Protein AF-A0A950PUV9-F1 (afdb_monomer)

Foldseek 3Di:
DVLVVLLVVLLVCLVVVLVVCCVPVNCLLSDDSVLLVVLLVLLLVLLVQQFPCFFPPFLQLLLQLQLCLVVNPCLLVCVQPLHDHDPVSVVSSLVSLQLSLVVCVVRVVCVQCVPCVVCSVVSGRDDDHPSLAQCLLSNVLSVSCNVVVVPRSVSSLQSLLSVLSSLLSLLLSLLLSLLCLFPPPFPLSSLSSLVSLLFQLSSNCSSGSALLSVLLSLLSVLLSLLSCLLSVNDDCNPPVNSVVVNVVSLVSNLSRGLLNVLCPVLSLLSVCSNCVVPVVVNVVVVVVVCCVVVVQLVAAWDWEQAQKDFSAQDDHQKDADDPVRFIWGKQASRGFKIKHWFQQLVLLVLAQFKKKKKKKKAKQAQKKKKFKAFPVGTFWIDIDGHHRDIDMDMIIGGHHNRRLFIMIMIGTDGHIMMTIADTFMFTQDPPPVCSPVDSPDDDPTDGSDDCRGSNDTDIFRHPPDPSSSRVSVRQVSNLVSLVVPVVVSQVSCVVVLVVLLLLLQQQSRAFTGPDVVTQGADPVVSVVVVVLLVQLLVLLVVCVVVVVGDPSSVSSLVSLQVSQVCCQSSNCPSPRGPDRRHNSSSSSSSSSSSSSSSNRCVSVDPDDSVVVVVVSNVSSVVSNVSNCVRHVVVSSD

Secondary structure (DSSP, 8-state):
-HHHHHHHHHHHHHHHHHHHHHHHHHHHHH--SHHHHHHHHHHHHHHHHSPTT-STTHHHHHHHHHHHHHH-TTGGGGGSTTS---HHHHHHHHHHHHHHHHHHHHTTGGGG-TTTHHHHHTTS--S---TTS-SHHHHHHHHHHGGGTTS-HHHHHHHHHHHHHHHHHHHHHHHHHHHHHHSTT-TTTTHHHHHHHT-HHHHHHTT--STHHHHHHHHHHHHHHHHHHHTT-SGGGSHHHHHHHHHHHHHHHHTT-GGGGGGHHHHHHHHHHHHTT-HHHHHHHHHHHHHHHHHHHHSSPPEEETT-EES-SSS-SEEE--TTSSEEEEE-SSS-EEEEEEPHHHHHHTTTSEEEEEEEEEES-SEEEEEEEETTEEEEEEEE---SS-EEEEEEEEPPSS-SBEEEEEEEESSS-EEEEEEEEEE--TTSTTTTT-TTS--S----STTTT---EEEPPPTTS-HHHHHHHHHHHHHHHHHHH-HHHHHHTHHHHHHHHHHHHHHHHS--SS-SSPP---HHHHHHHHHHHHHHHHHHHHHHHTTSS-HHHHHHHHHHHHHHHHHHHSTTSS--B-PPPPGGGGGGGHHHHHHHHHHHHHHH--S-HHHHHHHHHHHHHHHHHHHIIIIIHHHH-

pLDDT: mean 88.28, std 10.36, range [47.16, 98.62]

Solvent-accessible surface area (backbone atoms only — not comparable to full-atom values): 32329 Å² total; per-residue (Å²): 110,72,64,61,52,52,49,51,55,57,59,46,46,56,62,50,50,44,52,49,37,28,72,77,61,31,62,78,60,44,52,75,64,63,66,46,53,52,41,41,53,53,14,47,51,37,42,68,69,50,58,74,73,40,40,68,63,22,60,28,39,47,47,36,21,53,37,27,52,75,60,35,89,67,37,38,65,42,66,37,92,87,45,86,45,55,72,69,57,48,53,49,48,54,48,50,38,46,53,51,37,51,49,37,60,75,64,50,33,54,82,73,29,85,84,33,42,64,34,51,73,75,57,35,66,48,76,74,82,46,48,73,54,35,54,51,46,36,53,54,52,14,62,71,42,55,91,46,70,85,51,56,71,68,57,49,46,52,50,43,16,50,51,16,25,52,35,41,33,51,30,35,48,33,18,21,40,42,20,39,69,77,34,68,93,47,93,58,17,52,40,10,23,43,47,52,64,44,24,44,20,57,39,46,52,18,25,29,44,50,47,58,37,59,30,28,29,42,32,21,51,47,54,38,51,45,46,30,38,50,65,62,49,64,78,61,26,40,69,67,61,34,51,55,49,50,52,51,42,50,53,55,20,50,34,23,27,66,87,44,57,47,48,53,64,26,50,51,50,34,49,47,62,57,34,60,92,40,61,70,60,40,52,50,51,49,51,49,49,51,48,51,52,47,50,47,53,66,50,60,35,48,68,32,49,38,80,48,49,55,76,44,96,46,76,55,42,54,42,75,70,19,92,84,66,59,31,9,30,27,32,30,78,59,20,30,30,42,30,37,63,28,43,35,69,59,31,49,70,44,26,62,35,37,33,33,41,34,32,36,34,21,22,66,22,65,34,36,35,46,39,30,38,32,76,91,41,78,41,26,71,47,76,45,68,43,38,87,57,81,42,80,47,76,36,62,26,61,37,50,62,74,28,58,25,32,32,43,36,45,40,52,43,72,61,54,38,38,40,32,19,61,34,36,35,26,79,42,62,86,82,45,90,64,64,76,75,49,80,85,61,84,69,101,54,70,58,65,43,70,55,34,25,30,76,45,64,40,78,34,44,20,69,87,47,58,67,52,57,24,53,44,50,36,52,51,52,48,37,52,48,32,56,71,75,38,51,65,59,43,61,72,34,46,68,56,50,51,51,38,47,52,42,19,53,37,30,34,49,28,44,63,55,67,46,84,78,62,47,43,58,58,68,71,56,46,50,53,52,49,54,52,51,50,50,8,50,52,24,30,51,52,34,42,77,69,65,74,41,66,65,57,51,48,52,38,34,49,39,33,44,50,34,30,46,47,53,53,61,54,55,62,35,47,46,35,47,84,72,85,44,61,19,69,60,45,46,48,26,43,42,33,52,22,40,41,34,39,52,1,42,58,64,66,48,87,67,54,70,64,56,55,50,50,52,50,56,55,44,26,61,51,48,44,52,49,39,39,66,65,36,49,50,67,70,71,105

Radius of gyration: 26.42 Å; Cα contacts (8 Å, |Δi|>4): 1115; chains: 1; bounding box: 63×62×85 Å

Nearest PDB structures (foldseek):
  6uwi-assembly1_I  TM=8.193E-01  e=2.274E-03  Clostridioides difficile
  6uwi-assembly1_A  TM=7.185E-01  e=1.414E-03  Clostridioides difficile
  6uwi-assembly2_d  TM=7.183E-01  e=1.414E-03  Clostridioides difficile
  6uwi-assembly1_E  TM=7.153E-01  e=1.297E-03  Clostridioides difficile
  6p2r-assembly1_A  TM=4.115E-01  e=2.444E-02  Saccharomyces cerevisiae W303

Sequence (637 aa):
MALAVALVVLLALVPAAWVALKRWAGRRAAGPLWPLLLFAVLALAYALVVPPWQTPDEPQHMVHVEVVRRGGFGAAEQLLPFKTPPPGVARMNADVQRQIVASMRATNAGKWLPGGIAGLRAGAVPGPTELNHPPLYYDVAAVLLRPFGSLPVVGRLAILRVLGVVLATAVVWCCGAAGRLLFPGKRWAEASAAIALAVPTFVVFAGAVNNDALAQFLAALLVLLLLAGVVDAGRIARPLPWFGLIVVLLVLGVLTKRTFVPLVPVVLVAIAVRVRPHPRAMLAALAAVEAVVGLVLVTGADARLASWHRATMTGTSRCAGGHGDEWAICLTPSSYQVSQKVPLVDADELGGETVRAAVWMRGNSSTFALDVNTDHGPVAHAEEQPTAEWRYVVVTGHVPVKPGYLGLALTKQGPGTVVVDDVKLSPFDPNQPGAYTDPSVDLPAPNFITNGSGESAVLSAPTALPGPIRRVVDGAVDSVDGLVRQPGAVVDSAGILTRRAAQGFGSFWGTVGWQVPMPLFPVAIQWALAVLVAAGVAGFVALVLRRGFPLAPAAVLASAIVCVGAAAVLQTVPPTEVEAISGRYLFPALVAFTVVLAAGWRHLWPATTDAFRLVLRLSIPAIQLLFIALVLVPFLS

Structure (mmCIF, N/CA/C/O backbone):
data_AF-A0A950PUV9-F1
#
_entry.id   AF-A0A950PUV9-F1
#
loop_
_atom_site.group_PDB
_atom_site.id
_atom_site.type_symbol
_atom_site.label_atom_id
_atom_site.label_alt_id
_atom_site.label_comp_id
_atom_site.label_asym_id
_atom_site.label_entity_id
_atom_site.label_seq_id
_atom_site.pdbx_PDB_ins_code
_atom_site.Cartn_x
_atom_site.Cartn_y
_atom_site.Cartn_z
_atom_site.occupancy
_atom_site.B_iso_or_equiv
_atom_site.auth_seq_id
_atom_site.auth_comp_id
_atom_site.auth_asym_id
_atom_site.auth_atom_id
_atom_site.pdbx_PDB_model_num
ATOM 1 N N . MET A 1 1 ? 18.939 -23.466 17.333 1.00 80.44 1 MET A N 1
ATOM 2 C CA . MET A 1 1 ? 18.851 -22.688 18.592 1.00 80.44 1 MET A CA 1
ATOM 3 C C . MET A 1 1 ? 18.819 -21.176 18.350 1.00 80.44 1 MET A C 1
ATOM 5 O O . MET A 1 1 ? 17.825 -20.568 18.713 1.00 80.44 1 MET A O 1
ATOM 9 N N . ALA A 1 2 ? 19.818 -20.575 17.684 1.00 82.94 2 ALA A N 1
ATOM 10 C CA . ALA A 1 2 ? 19.876 -19.119 17.452 1.00 82.94 2 ALA A CA 1
ATOM 11 C C . ALA A 1 2 ? 18.625 -18.521 16.769 1.00 82.94 2 ALA A C 1
ATOM 13 O O . ALA A 1 2 ? 18.112 -17.506 17.228 1.00 82.94 2 ALA A O 1
ATOM 14 N N . LEU A 1 3 ? 18.090 -19.181 15.730 1.00 88.56 3 LEU A N 1
ATOM 15 C CA . LEU A 1 3 ? 16.851 -18.753 15.066 1.00 88.56 3 LEU A CA 1
ATOM 16 C C . LEU A 1 3 ? 15.657 -18.737 16.032 1.00 88.56 3 LEU A C 1
ATOM 18 O O . LEU A 1 3 ? 14.980 -17.727 16.146 1.00 88.56 3 LEU A O 1
ATOM 22 N N . ALA A 1 4 ? 15.425 -19.828 16.768 1.00 88.56 4 ALA A N 1
ATOM 23 C CA . ALA A 1 4 ? 14.313 -19.919 17.715 1.00 88.56 4 ALA A CA 1
ATOM 24 C C . ALA A 1 4 ? 14.388 -18.826 18.795 1.00 88.56 4 ALA A C 1
ATOM 26 O O . ALA A 1 4 ? 13.386 -18.177 19.077 1.00 88.56 4 ALA A O 1
ATOM 27 N N . VAL A 1 5 ? 15.584 -18.568 19.337 1.00 88.25 5 VAL A N 1
ATOM 28 C CA . VAL A 1 5 ? 15.806 -17.479 20.302 1.00 88.25 5 VAL A CA 1
ATOM 29 C C . VAL A 1 5 ? 15.475 -16.121 19.679 1.00 88.25 5 VAL A C 1
ATOM 31 O O . VAL A 1 5 ? 14.755 -15.341 20.293 1.00 88.25 5 VAL A O 1
ATOM 34 N N . ALA A 1 6 ? 15.929 -15.848 18.452 1.00 87.38 6 ALA A N 1
ATOM 35 C CA . ALA A 1 6 ? 15.637 -14.592 17.761 1.00 87.38 6 ALA A CA 1
ATOM 36 C C . ALA A 1 6 ? 14.130 -14.369 17.557 1.00 87.38 6 ALA A C 1
ATOM 38 O O . ALA A 1 6 ? 13.623 -13.282 17.837 1.00 87.38 6 ALA A O 1
ATOM 39 N N . LEU A 1 7 ? 13.403 -15.406 17.126 1.00 92.38 7 LEU A N 1
ATOM 40 C CA . LEU A 1 7 ? 11.952 -15.338 16.930 1.00 92.38 7 LEU A CA 1
ATOM 41 C C . LEU A 1 7 ? 11.221 -15.084 18.257 1.00 92.38 7 LEU A C 1
ATOM 43 O O . LEU A 1 7 ? 10.342 -14.227 18.315 1.00 92.38 7 LEU A O 1
ATOM 47 N N . VAL A 1 8 ? 11.615 -15.770 19.336 1.00 92.25 8 VAL A N 1
ATOM 48 C CA . VAL A 1 8 ? 11.030 -15.571 20.674 1.00 92.25 8 VAL A CA 1
ATOM 49 C C . VAL A 1 8 ? 11.301 -14.161 21.194 1.00 92.25 8 VAL A C 1
ATOM 51 O O . VAL A 1 8 ? 10.382 -13.517 21.695 1.00 92.25 8 VAL A O 1
ATOM 54 N N . VAL A 1 9 ? 12.528 -13.654 21.046 1.00 93.06 9 VAL A N 1
ATOM 55 C CA . VAL A 1 9 ? 12.894 -12.293 21.470 1.00 93.06 9 VAL A CA 1
ATOM 56 C C . VAL A 1 9 ? 12.075 -11.245 20.718 1.00 93.06 9 VAL A C 1
ATOM 58 O O . VAL A 1 9 ? 11.539 -10.333 21.348 1.00 93.06 9 VAL A O 1
ATOM 61 N N . LEU A 1 10 ? 11.919 -11.387 19.399 1.00 91.81 10 LEU A N 1
ATOM 62 C CA . LEU A 1 10 ? 11.108 -10.464 18.602 1.00 91.81 10 LEU A CA 1
ATOM 63 C C . LEU A 1 10 ? 9.627 -10.513 18.990 1.00 91.81 10 LEU A C 1
ATOM 65 O O . LEU A 1 10 ? 9.015 -9.466 19.187 1.00 91.81 10 LEU A O 1
ATOM 69 N N . LEU A 1 11 ? 9.053 -11.703 19.170 1.00 92.12 11 LEU A N 1
ATOM 70 C CA . LEU A 1 11 ? 7.660 -11.843 19.607 1.00 92.12 11 LEU A CA 1
ATOM 71 C C . LEU A 1 11 ? 7.439 -11.293 21.023 1.00 92.12 11 LEU A C 1
ATOM 73 O O . LEU A 1 11 ? 6.394 -10.699 21.296 1.00 92.12 11 LEU A O 1
ATOM 77 N N . ALA A 1 12 ? 8.430 -11.419 21.912 1.00 94.50 12 ALA A N 1
ATOM 78 C CA . ALA A 1 12 ? 8.382 -10.871 23.265 1.00 94.50 12 ALA A CA 1
ATOM 79 C C . ALA A 1 12 ? 8.347 -9.331 23.295 1.00 94.50 12 ALA A C 1
ATOM 81 O O . ALA A 1 12 ? 7.914 -8.758 24.301 1.00 94.50 12 ALA A O 1
ATOM 82 N N . LEU A 1 13 ? 8.707 -8.649 22.198 1.00 94.75 13 LEU A N 1
ATOM 83 C CA . LEU A 1 13 ? 8.556 -7.196 22.084 1.00 94.75 13 LEU A CA 1
ATOM 84 C C . LEU A 1 13 ? 7.096 -6.757 22.232 1.00 94.75 13 LEU A C 1
ATOM 86 O O . LEU A 1 13 ? 6.855 -5.696 22.797 1.00 94.75 13 LEU A O 1
ATOM 90 N N . VAL A 1 14 ? 6.119 -7.566 21.804 1.00 95.12 14 VAL A N 1
ATOM 91 C CA . VAL A 1 14 ? 4.688 -7.230 21.925 1.00 95.12 14 VAL A CA 1
ATOM 92 C C . VAL A 1 14 ? 4.256 -7.092 23.396 1.00 95.12 14 VAL A C 1
ATOM 94 O O . VAL A 1 14 ? 3.831 -6.000 23.793 1.00 95.12 14 VAL A O 1
ATOM 97 N N . PRO A 1 15 ? 4.364 -8.131 24.254 1.00 95.81 15 PRO A N 1
ATOM 98 C CA . PRO A 1 15 ? 4.011 -7.998 25.664 1.00 95.81 15 PRO A CA 1
ATOM 99 C C . PRO A 1 15 ? 4.942 -7.036 26.414 1.00 95.81 15 PRO A C 1
ATOM 101 O O . PRO A 1 15 ? 4.464 -6.305 27.284 1.00 95.81 15 PRO A O 1
ATOM 104 N N . ALA A 1 16 ? 6.236 -6.969 26.075 1.00 95.38 16 ALA A N 1
ATOM 105 C CA . ALA A 1 16 ? 7.169 -6.038 26.711 1.00 95.38 16 ALA A CA 1
ATOM 106 C C . ALA A 1 16 ? 6.800 -4.570 26.434 1.00 95.38 16 ALA A C 1
ATOM 108 O O . ALA A 1 16 ? 6.698 -3.775 27.373 1.00 95.38 16 ALA A O 1
ATOM 109 N N . ALA A 1 17 ? 6.519 -4.221 25.174 1.00 94.69 17 ALA A N 1
ATOM 110 C CA . ALA A 1 17 ? 6.063 -2.890 24.785 1.00 94.69 17 ALA A CA 1
ATOM 111 C C . ALA A 1 17 ? 4.722 -2.547 25.443 1.00 94.69 17 ALA A C 1
ATOM 113 O O . ALA A 1 17 ? 4.547 -1.431 25.931 1.00 94.69 17 ALA A O 1
ATOM 114 N N . TRP A 1 18 ? 3.799 -3.509 25.546 1.00 97.00 18 TRP A N 1
ATOM 115 C CA . TRP A 1 18 ? 2.540 -3.302 26.263 1.00 97.00 18 TRP A CA 1
ATOM 116 C C . TRP A 1 18 ? 2.756 -3.018 27.757 1.00 97.00 18 TRP A C 1
ATOM 118 O O . TRP A 1 18 ? 2.141 -2.097 28.302 1.00 97.00 18 TRP A O 1
ATOM 128 N N . VAL A 1 19 ? 3.644 -3.759 28.433 1.00 96.88 19 VAL A N 1
ATOM 129 C CA . VAL A 1 19 ? 3.986 -3.515 29.847 1.00 96.88 19 VAL A CA 1
ATOM 130 C C . VAL A 1 19 ? 4.629 -2.140 30.018 1.00 96.88 19 VAL A C 1
ATOM 132 O O . VAL A 1 19 ? 4.243 -1.404 30.932 1.00 96.88 19 VAL A O 1
ATOM 135 N N . ALA A 1 20 ? 5.567 -1.770 29.144 1.00 95.88 20 ALA A N 1
ATOM 136 C CA . ALA A 1 20 ? 6.197 -0.454 29.155 1.00 95.88 20 ALA A CA 1
ATOM 137 C C . ALA A 1 20 ? 5.152 0.654 28.960 1.00 95.88 20 ALA A C 1
ATOM 139 O O . ALA A 1 20 ? 5.031 1.546 29.799 1.00 95.88 20 ALA A O 1
ATOM 140 N N . LEU A 1 21 ? 4.303 0.543 27.940 1.00 94.19 21 LEU A N 1
ATOM 141 C CA . LEU A 1 21 ? 3.243 1.509 27.669 1.00 94.19 21 LEU A CA 1
ATOM 142 C C . LEU A 1 21 ? 2.254 1.625 28.838 1.00 94.19 21 LEU A C 1
ATOM 144 O O . LEU A 1 21 ? 1.871 2.728 29.223 1.00 94.19 21 LEU A O 1
ATOM 148 N N . LYS A 1 22 ? 1.879 0.502 29.459 1.00 95.31 22 LYS A N 1
ATOM 149 C CA . LYS A 1 22 ? 1.015 0.482 30.647 1.00 95.31 22 LYS A CA 1
ATOM 150 C C . LYS A 1 22 ? 1.653 1.197 31.836 1.00 95.31 22 LYS A C 1
ATOM 152 O O . LYS A 1 22 ? 0.928 1.851 32.584 1.00 95.31 22 LYS A O 1
ATOM 157 N N . ARG A 1 23 ? 2.970 1.059 32.028 1.00 95.50 23 ARG A N 1
ATOM 158 C CA . ARG A 1 23 ? 3.718 1.733 33.103 1.00 95.50 23 ARG A CA 1
ATOM 159 C C . ARG A 1 23 ? 3.841 3.237 32.854 1.00 95.50 23 ARG A C 1
ATOM 161 O O . ARG A 1 23 ? 3.632 4.007 33.781 1.00 95.50 23 ARG A O 1
ATOM 168 N N . TRP A 1 24 ? 4.135 3.645 31.621 1.00 92.75 24 TRP A N 1
ATOM 169 C CA . TRP A 1 24 ? 4.443 5.040 31.282 1.00 92.75 24 TRP A CA 1
ATOM 170 C C . TRP A 1 24 ? 3.203 5.891 30.981 1.00 92.75 24 TRP A C 1
ATOM 172 O O . TRP A 1 24 ? 3.127 7.042 31.399 1.00 92.75 24 TRP A O 1
ATOM 182 N N . ALA A 1 25 ? 2.221 5.334 30.270 1.00 89.62 25 ALA A N 1
ATOM 183 C CA . ALA A 1 25 ? 1.023 6.045 29.808 1.00 89.62 25 ALA A CA 1
ATOM 184 C C . ALA A 1 25 ? -0.279 5.547 30.470 1.00 89.62 25 ALA A C 1
ATOM 186 O O . ALA A 1 25 ? -1.366 6.069 30.211 1.00 89.62 25 ALA A O 1
ATOM 187 N N . GLY A 1 26 ? -0.189 4.540 31.343 1.00 92.19 26 GLY A N 1
ATOM 188 C CA . GLY A 1 26 ? -1.314 4.002 32.101 1.00 92.19 26 GLY A CA 1
ATOM 189 C C . GLY A 1 26 ? -2.143 2.949 31.358 1.00 92.19 26 GLY A C 1
ATOM 190 O O . GLY A 1 26 ? -2.019 2.711 30.155 1.00 92.19 26 GLY A O 1
ATOM 191 N N . ARG A 1 27 ? -3.056 2.303 32.099 1.00 90.19 27 ARG A N 1
ATOM 192 C CA . ARG A 1 27 ? -3.893 1.195 31.590 1.00 90.19 27 ARG A CA 1
ATOM 193 C C . ARG A 1 27 ? -4.813 1.604 30.439 1.00 90.19 27 ARG A C 1
ATOM 195 O O . ARG A 1 27 ? -5.070 0.792 29.557 1.00 90.19 27 ARG A O 1
ATOM 202 N N . ARG A 1 28 ? -5.309 2.847 30.444 1.00 88.88 28 ARG A N 1
ATOM 203 C CA . ARG A 1 28 ? -6.180 3.360 29.374 1.00 88.88 28 ARG A CA 1
ATOM 204 C C . ARG A 1 28 ? -5.423 3.519 28.057 1.00 88.88 28 ARG A C 1
ATOM 206 O O . ARG A 1 28 ? -5.975 3.177 27.025 1.00 88.88 28 ARG A O 1
ATOM 213 N N . ALA A 1 29 ? -4.173 3.977 28.071 1.00 89.31 29 ALA A N 1
ATOM 214 C CA . ALA A 1 29 ? -3.377 4.081 26.849 1.00 89.31 29 ALA A CA 1
ATOM 215 C C . ALA A 1 29 ? -2.984 2.694 26.314 1.00 89.31 29 ALA A C 1
ATOM 217 O O . ALA A 1 29 ? -3.141 2.421 25.123 1.00 89.31 29 ALA A O 1
ATOM 218 N N . ALA A 1 30 ? -2.555 1.792 27.204 1.00 93.06 30 ALA A N 1
ATOM 219 C CA . ALA A 1 30 ? -2.150 0.437 26.831 1.00 93.06 30 ALA A CA 1
ATOM 220 C C . ALA A 1 30 ? -3.304 -0.426 26.297 1.00 93.06 30 ALA A C 1
ATOM 222 O O . ALA A 1 30 ? -3.106 -1.197 25.361 1.00 93.06 30 ALA A O 1
ATOM 223 N N . GLY A 1 31 ? -4.508 -0.281 26.858 1.00 93.75 31 GLY A N 1
ATOM 224 C CA . GLY A 1 31 ? -5.647 -1.125 26.508 1.00 93.75 31 GLY A CA 1
ATOM 225 C C . GLY A 1 31 ? -5.492 -2.573 26.997 1.00 93.75 31 GLY A C 1
ATOM 226 O O . GLY A 1 31 ? -4.542 -2.905 27.717 1.00 93.75 31 GLY A O 1
ATOM 227 N N . PRO A 1 32 ? -6.441 -3.457 26.658 1.00 94.44 32 PRO A N 1
ATOM 228 C CA . PRO A 1 32 ? -6.329 -4.875 26.966 1.00 94.44 32 PRO A CA 1
ATOM 229 C C . PRO A 1 32 ? -5.239 -5.543 26.116 1.00 94.44 32 PRO A C 1
ATOM 231 O O . PRO A 1 32 ? -5.091 -5.240 24.939 1.00 94.44 32 PRO A O 1
ATOM 234 N N . LEU A 1 33 ? -4.513 -6.496 26.702 1.00 94.75 33 LEU A N 1
ATOM 235 C CA . LEU A 1 33 ? -3.443 -7.229 26.015 1.00 94.75 33 LEU A CA 1
ATOM 236 C C . LEU A 1 33 ? -3.973 -8.310 25.050 1.00 94.75 33 LEU A C 1
ATOM 238 O O . LEU A 1 33 ? -3.319 -8.630 24.062 1.00 94.75 33 LEU A O 1
ATOM 242 N N . TRP A 1 34 ? -5.163 -8.864 25.313 1.00 94.00 34 TRP A N 1
ATOM 243 C CA . TRP A 1 34 ? -5.690 -10.017 24.570 1.00 94.00 34 TRP A CA 1
ATOM 244 C C . TRP A 1 34 ? -5.820 -9.816 23.045 1.00 94.00 34 TRP A C 1
ATOM 246 O O . TRP A 1 34 ? -5.494 -10.771 22.346 1.00 94.00 34 TRP A O 1
ATOM 256 N N . PRO A 1 35 ? -6.230 -8.650 22.483 1.00 95.31 35 PRO A N 1
ATOM 257 C CA . PRO A 1 35 ? -6.327 -8.503 21.029 1.00 95.31 35 PRO A CA 1
ATOM 258 C C . PRO A 1 35 ? -4.949 -8.561 20.372 1.00 95.31 35 PRO A C 1
ATOM 260 O O . PRO A 1 35 ? -4.812 -9.101 19.283 1.00 95.31 35 PRO A O 1
ATOM 263 N N . LEU A 1 36 ? -3.924 -8.038 21.051 1.00 97.06 36 LEU A N 1
ATOM 264 C CA . LEU A 1 36 ? -2.555 -8.021 20.541 1.00 97.06 36 LEU A CA 1
ATOM 265 C C . LEU A 1 36 ? -1.970 -9.432 20.513 1.00 97.06 36 LEU A C 1
ATOM 267 O O . LEU A 1 36 ? -1.391 -9.832 19.511 1.00 97.06 36 LEU A O 1
ATOM 271 N N . LEU A 1 37 ? -2.169 -10.201 21.589 1.00 96.75 37 LEU A N 1
ATOM 272 C CA . LEU A 1 37 ? -1.722 -11.594 21.641 1.00 96.75 37 LEU A CA 1
ATOM 273 C C . LEU A 1 37 ? -2.488 -12.472 20.651 1.00 96.75 37 LEU A C 1
ATOM 275 O O . LEU A 1 37 ? -1.867 -13.260 19.947 1.00 96.75 37 LEU A O 1
ATOM 279 N N . LEU A 1 38 ? -3.814 -12.320 20.564 1.00 96.94 38 LEU A N 1
ATOM 280 C CA . LEU A 1 38 ? -4.626 -13.076 19.612 1.00 96.94 38 LEU A CA 1
ATOM 281 C C . LEU A 1 38 ? -4.199 -12.783 18.170 1.00 96.94 38 LEU A C 1
ATOM 283 O O . LEU A 1 38 ? -3.996 -13.717 17.400 1.00 96.94 38 LEU A O 1
ATOM 287 N N . PHE A 1 39 ? -4.014 -11.506 17.820 1.00 97.94 39 PHE A N 1
ATOM 288 C CA . PHE A 1 39 ? -3.523 -11.125 16.499 1.00 97.94 39 PHE A CA 1
ATOM 289 C C . PHE A 1 39 ? -2.138 -11.714 16.223 1.00 97.94 39 PHE A C 1
ATOM 291 O O . PHE A 1 39 ? -1.957 -12.351 15.192 1.00 97.94 39 PHE A O 1
ATOM 298 N N . ALA A 1 40 ? -1.182 -11.554 17.146 1.00 97.62 40 ALA A N 1
ATOM 299 C CA . ALA A 1 40 ? 0.176 -12.062 16.967 1.00 97.62 40 ALA A CA 1
ATOM 300 C C . ALA A 1 40 ? 0.202 -13.587 16.777 1.00 97.62 40 ALA A C 1
ATOM 302 O O . ALA A 1 40 ? 0.938 -14.076 15.925 1.00 97.62 40 ALA A O 1
ATOM 303 N N . VAL A 1 41 ? -0.625 -14.336 17.517 1.00 97.31 41 VAL A N 1
ATOM 304 C CA . VAL A 1 41 ? -0.750 -15.795 17.368 1.00 97.31 41 VAL A CA 1
ATOM 305 C C . VAL A 1 41 ? -1.339 -16.171 16.008 1.00 97.31 41 VAL A C 1
ATOM 307 O O . VAL A 1 41 ? -0.775 -17.025 15.329 1.00 97.31 41 VAL A O 1
ATOM 310 N N . LEU A 1 42 ? -2.434 -15.531 15.584 1.00 97.56 42 LEU A N 1
ATOM 311 C CA . LEU A 1 42 ? -3.060 -15.809 14.284 1.00 97.56 42 LEU A CA 1
ATOM 312 C C . LEU A 1 42 ? -2.131 -15.452 13.116 1.00 97.56 42 LEU A C 1
ATOM 314 O O . LEU A 1 42 ? -1.945 -16.250 12.202 1.00 97.56 42 LEU A O 1
ATOM 318 N N . ALA A 1 43 ? -1.511 -14.274 13.168 1.00 97.81 43 ALA A N 1
ATOM 319 C CA . ALA A 1 43 ? -0.581 -13.803 12.151 1.00 97.81 43 ALA A CA 1
ATOM 320 C C . ALA A 1 43 ? 0.672 -14.685 12.071 1.00 97.81 43 ALA A C 1
ATOM 322 O O . ALA A 1 43 ? 1.129 -15.005 10.976 1.00 97.81 43 ALA A O 1
ATOM 323 N N . LEU A 1 44 ? 1.198 -15.141 13.213 1.00 97.00 44 LEU A N 1
ATOM 324 C CA . LEU A 1 44 ? 2.303 -16.098 13.240 1.00 97.00 44 LEU A CA 1
ATOM 325 C C . LEU A 1 44 ? 1.889 -17.453 12.655 1.00 97.00 44 LEU A C 1
ATOM 327 O O . LEU A 1 44 ? 2.651 -18.030 11.885 1.00 97.00 44 LEU A O 1
ATOM 331 N N . ALA A 1 45 ? 0.688 -17.946 12.973 1.00 96.88 45 ALA A N 1
ATOM 332 C CA . ALA A 1 45 ? 0.174 -19.185 12.395 1.00 96.88 45 ALA A CA 1
ATOM 333 C C . ALA A 1 45 ? 0.094 -19.090 10.863 1.00 96.88 45 ALA A C 1
ATOM 335 O O . ALA A 1 45 ? 0.599 -19.976 10.175 1.00 96.88 45 ALA A O 1
ATOM 336 N N . TYR A 1 46 ? -0.434 -17.991 10.316 1.00 97.00 46 TYR A N 1
ATOM 337 C CA . TYR A 1 46 ? -0.426 -17.774 8.867 1.00 97.00 46 TYR A CA 1
ATOM 338 C C . TYR A 1 46 ? 0.986 -17.638 8.293 1.00 97.00 46 TYR A C 1
ATOM 340 O O . TYR A 1 46 ? 1.272 -18.248 7.268 1.00 97.00 46 TYR A O 1
ATOM 348 N N . ALA A 1 47 ? 1.892 -16.918 8.959 1.00 95.00 47 ALA A N 1
ATOM 349 C CA . ALA A 1 47 ? 3.279 -16.774 8.510 1.00 95.00 47 ALA A CA 1
ATOM 350 C C . ALA A 1 47 ? 4.040 -18.113 8.437 1.00 95.00 47 ALA A C 1
ATOM 352 O O . ALA A 1 47 ? 4.984 -18.232 7.650 1.00 95.00 47 ALA A O 1
ATOM 353 N N . LEU A 1 48 ? 3.646 -19.096 9.258 1.00 93.75 48 LEU A N 1
ATOM 354 C CA . LEU A 1 48 ? 4.189 -20.457 9.267 1.00 93.75 48 LEU A CA 1
ATOM 355 C C . LEU A 1 48 ? 3.522 -21.368 8.230 1.00 93.75 48 LEU A C 1
ATOM 357 O O . LEU A 1 48 ? 4.200 -22.196 7.628 1.00 93.75 48 LEU A O 1
ATOM 361 N N . VAL A 1 49 ? 2.207 -21.232 8.039 1.00 94.00 49 VAL A N 1
ATOM 362 C CA . VAL A 1 49 ? 1.424 -22.060 7.109 1.00 94.00 49 VAL A CA 1
ATOM 363 C C . VAL A 1 49 ? 1.640 -21.639 5.655 1.00 94.00 49 VAL A C 1
ATOM 365 O O . VAL A 1 49 ? 1.710 -22.496 4.778 1.00 94.00 49 VAL A O 1
ATOM 368 N N . VAL A 1 50 ? 1.762 -20.337 5.382 1.00 93.25 50 VAL A N 1
ATOM 369 C CA . VAL A 1 50 ? 2.041 -19.827 4.034 1.00 93.25 50 VAL A CA 1
ATOM 370 C C . VAL A 1 50 ? 3.492 -20.163 3.670 1.00 93.25 50 VAL A C 1
ATOM 372 O O . VAL A 1 50 ? 4.408 -19.677 4.345 1.00 93.25 50 VAL A O 1
ATOM 375 N N . PRO A 1 51 ? 3.750 -20.946 2.604 1.00 93.19 51 PRO A N 1
ATOM 376 C CA . PRO A 1 51 ? 5.109 -21.345 2.262 1.00 93.19 51 PRO A CA 1
ATOM 377 C C . PRO A 1 51 ? 6.030 -20.140 1.990 1.00 93.19 51 PRO A C 1
ATOM 379 O O . PRO A 1 51 ? 5.560 -19.044 1.648 1.00 93.19 51 PRO A O 1
ATOM 382 N N . PRO A 1 52 ? 7.356 -20.302 2.132 1.00 94.44 52 PRO A N 1
ATOM 383 C CA . PRO A 1 52 ? 8.316 -19.287 1.714 1.00 94.44 52 PRO A CA 1
ATOM 384 C C . PRO A 1 52 ? 8.066 -18.837 0.273 1.00 94.44 52 PRO A C 1
ATOM 386 O O . PRO A 1 52 ? 7.781 -19.664 -0.598 1.00 94.44 52 PRO A O 1
ATOM 389 N N . TRP A 1 53 ? 8.202 -17.532 0.030 1.00 93.19 53 TRP A N 1
ATOM 390 C CA . TRP A 1 53 ? 8.088 -16.893 -1.285 1.00 93.19 53 TRP A CA 1
ATOM 391 C C . TRP A 1 53 ? 6.671 -16.796 -1.848 1.00 93.19 53 TRP A C 1
ATOM 393 O O . TRP A 1 53 ? 6.502 -16.376 -2.988 1.00 93.19 53 TRP A O 1
ATOM 403 N N . GLN A 1 54 ? 5.652 -17.142 -1.059 1.00 90.56 54 GLN A N 1
ATOM 404 C CA . GLN A 1 54 ? 4.250 -17.106 -1.484 1.00 90.56 54 GLN A CA 1
ATOM 405 C C . GLN A 1 54 ? 3.501 -15.833 -1.087 1.00 90.56 54 GLN A C 1
ATOM 407 O O . GLN A 1 54 ? 2.336 -15.693 -1.432 1.00 90.56 54 GLN A O 1
ATOM 412 N N . THR A 1 55 ? 4.135 -14.877 -0.408 1.00 89.38 55 THR A N 1
ATOM 413 C CA . THR A 1 55 ? 3.533 -13.549 -0.204 1.00 89.38 55 THR A CA 1
ATOM 414 C C . THR A 1 55 ? 4.022 -12.557 -1.267 1.00 89.38 55 THR A C 1
ATOM 416 O O . THR A 1 55 ? 5.228 -12.513 -1.501 1.00 89.38 55 THR A O 1
ATOM 419 N N . PRO A 1 56 ? 3.161 -11.717 -1.860 1.00 84.88 56 PRO A N 1
ATOM 420 C CA . PRO A 1 56 ? 3.590 -10.660 -2.788 1.00 84.88 56 PRO A CA 1
ATOM 421 C C . PRO A 1 56 ? 4.391 -9.580 -2.039 1.00 84.88 56 PRO A C 1
ATOM 423 O O . PRO A 1 56 ? 3.977 -9.173 -0.960 1.00 84.88 56 PRO A O 1
ATOM 426 N N . ASP A 1 57 ? 5.508 -8.986 -2.440 1.00 85.88 57 ASP A N 1
ATOM 427 C CA . ASP A 1 57 ? 6.442 -9.177 -3.528 1.00 85.88 57 ASP A CA 1
ATOM 428 C C . ASP A 1 57 ? 7.765 -9.760 -2.950 1.00 85.88 57 ASP A C 1
ATOM 430 O O . ASP A 1 57 ? 8.873 -9.255 -3.134 1.00 85.88 57 ASP A O 1
ATOM 434 N N . GLU A 1 58 ? 7.622 -10.778 -2.091 1.00 92.38 58 GLU A N 1
ATOM 435 C CA . GLU A 1 58 ? 8.572 -11.170 -1.037 1.00 92.38 58 GLU A CA 1
ATOM 436 C C . GLU A 1 58 ? 10.013 -11.484 -1.490 1.00 92.38 58 GLU A C 1
ATOM 438 O O . GLU A 1 58 ? 10.941 -10.970 -0.858 1.00 92.38 58 GLU A O 1
ATOM 443 N N . PRO A 1 59 ? 10.273 -12.268 -2.560 1.00 94.19 59 PRO A N 1
ATOM 444 C CA . PRO A 1 59 ? 11.619 -12.499 -3.064 1.00 94.19 59 PRO A CA 1
ATOM 445 C C . PRO A 1 59 ? 12.360 -11.215 -3.430 1.00 94.19 59 PRO A C 1
ATOM 447 O O . PRO A 1 59 ? 13.532 -11.084 -3.087 1.00 94.19 59 PRO A O 1
ATOM 450 N N . GLN A 1 60 ? 11.698 -10.258 -4.085 1.00 93.81 60 GLN A N 1
ATOM 451 C CA . GLN A 1 60 ? 12.344 -9.027 -4.549 1.00 93.81 60 GLN A CA 1
ATOM 452 C C . GLN A 1 60 ? 12.643 -8.077 -3.387 1.00 93.81 60 GLN A C 1
ATOM 454 O O . GLN A 1 60 ? 13.736 -7.510 -3.306 1.00 93.81 60 GLN A O 1
ATOM 459 N N . HIS A 1 61 ? 11.744 -7.986 -2.405 1.00 96.12 61 HIS A N 1
ATOM 460 C CA . HIS A 1 61 ? 12.058 -7.295 -1.155 1.00 96.12 61 HIS A CA 1
ATOM 461 C C . HIS A 1 61 ? 13.221 -7.962 -0.411 1.00 96.12 61 HIS A C 1
ATOM 463 O O . HIS A 1 61 ? 14.087 -7.262 0.120 1.00 96.12 61 HIS A O 1
ATOM 469 N N . MET A 1 62 ? 13.300 -9.296 -0.409 1.00 97.31 62 MET A N 1
ATOM 470 C CA . MET A 1 62 ? 14.425 -10.010 0.196 1.00 97.31 62 MET A CA 1
ATOM 471 C C . MET A 1 62 ? 15.747 -9.758 -0.545 1.00 97.31 62 MET A C 1
ATOM 473 O O . MET A 1 62 ? 16.777 -9.602 0.115 1.00 97.31 62 MET A O 1
ATOM 477 N N . VAL A 1 63 ? 15.736 -9.659 -1.883 1.00 97.12 63 VAL A N 1
ATOM 478 C CA . VAL A 1 63 ? 16.909 -9.226 -2.668 1.00 97.12 63 VAL A CA 1
ATOM 479 C C . VAL A 1 63 ? 17.397 -7.873 -2.153 1.00 97.12 63 VAL A C 1
ATOM 481 O O . VAL A 1 63 ? 18.575 -7.740 -1.824 1.00 97.12 63 VAL A O 1
ATOM 484 N N . HIS A 1 64 ? 16.499 -6.892 -2.017 1.00 96.81 64 HIS A N 1
ATOM 485 C CA . HIS A 1 64 ? 16.852 -5.558 -1.530 1.00 96.81 64 HIS A CA 1
ATOM 486 C C . HIS A 1 64 ? 17.472 -5.620 -0.124 1.00 96.81 64 HIS A C 1
ATOM 488 O O . HIS A 1 64 ? 18.575 -5.106 0.086 1.00 96.81 64 HIS A O 1
ATOM 494 N N . VAL A 1 65 ? 16.822 -6.304 0.827 1.00 98.12 65 VAL A N 1
ATOM 495 C CA . VAL A 1 65 ? 17.348 -6.432 2.197 1.00 98.12 65 VAL A CA 1
ATOM 496 C C . VAL A 1 65 ? 18.740 -7.072 2.207 1.00 98.12 65 VAL A C 1
ATOM 498 O O . VAL A 1 65 ? 19.633 -6.585 2.900 1.00 98.12 65 VAL A O 1
ATOM 501 N N . GLU A 1 66 ? 18.966 -8.143 1.442 1.00 98.00 66 GLU A N 1
ATOM 502 C CA . GLU A 1 66 ? 20.265 -8.826 1.401 1.00 98.00 66 GLU A CA 1
ATOM 503 C C . GLU A 1 66 ? 21.363 -7.996 0.732 1.00 98.00 66 GLU A C 1
ATOM 505 O O . GLU A 1 66 ? 22.503 -8.006 1.208 1.00 98.00 66 GLU A O 1
ATOM 510 N N . VAL A 1 67 ? 21.028 -7.253 -0.325 1.00 97.06 67 VAL A N 1
ATOM 511 C CA . VAL A 1 67 ? 21.940 -6.300 -0.969 1.00 97.06 67 VAL A CA 1
ATOM 512 C C . VAL A 1 67 ? 22.389 -5.238 0.033 1.00 97.06 67 VAL A C 1
ATOM 514 O O . VAL A 1 67 ? 23.589 -5.010 0.178 1.00 97.06 67 VAL A O 1
ATOM 517 N N . VAL A 1 68 ? 21.464 -4.640 0.788 1.00 97.25 68 VAL A N 1
ATOM 518 C CA . VAL A 1 68 ? 21.799 -3.631 1.811 1.00 97.25 68 VAL A CA 1
ATOM 519 C C . VAL A 1 68 ? 22.559 -4.257 2.985 1.00 97.25 68 VAL A C 1
ATOM 521 O O . VAL A 1 68 ? 23.521 -3.678 3.493 1.00 97.25 68 VAL A O 1
ATOM 524 N N . ARG A 1 69 ? 22.196 -5.476 3.405 1.00 97.62 69 ARG A N 1
ATOM 525 C CA . ARG A 1 69 ? 22.875 -6.187 4.501 1.00 97.62 69 ARG A CA 1
ATOM 526 C C . ARG A 1 69 ? 24.344 -6.467 4.187 1.00 97.62 69 ARG A C 1
ATOM 528 O O . ARG A 1 69 ? 25.169 -6.385 5.097 1.00 97.62 69 ARG A O 1
ATOM 535 N N . ARG A 1 70 ? 24.664 -6.824 2.939 1.00 96.56 70 ARG A N 1
ATOM 536 C CA . ARG A 1 70 ? 26.031 -7.165 2.503 1.00 96.56 70 ARG A CA 1
ATOM 537 C C . ARG A 1 70 ? 26.818 -5.964 1.986 1.00 96.56 70 ARG A C 1
ATOM 539 O O . ARG A 1 70 ? 28.021 -5.903 2.209 1.00 96.56 70 ARG A O 1
ATOM 546 N N . GLY A 1 71 ? 26.156 -5.049 1.286 1.00 94.31 71 GLY A N 1
ATOM 547 C CA . GLY A 1 71 ? 26.773 -3.893 0.635 1.00 94.31 71 GLY A CA 1
ATOM 548 C C . GLY A 1 71 ? 26.770 -2.605 1.450 1.00 94.31 71 GLY A C 1
ATOM 549 O O . GLY A 1 71 ? 27.469 -1.668 1.082 1.00 94.31 71 GLY A O 1
ATOM 550 N N . GLY A 1 72 ? 26.004 -2.546 2.541 1.00 94.25 72 GLY A N 1
ATOM 551 C CA . GLY A 1 72 ? 25.798 -1.327 3.318 1.00 94.25 72 GLY A CA 1
ATOM 552 C C . GLY A 1 72 ? 24.644 -0.464 2.797 1.00 94.25 72 GLY A C 1
ATOM 553 O O . GLY A 1 72 ? 24.001 -0.766 1.789 1.00 94.25 72 GLY A O 1
ATOM 554 N N . PHE A 1 73 ? 24.364 0.621 3.521 1.00 91.88 73 PHE A N 1
ATOM 555 C CA . PHE A 1 73 ? 23.315 1.573 3.154 1.00 91.88 73 PHE A CA 1
ATOM 556 C C . PHE A 1 73 ? 23.633 2.226 1.802 1.00 91.88 73 PHE A C 1
ATOM 558 O O . PHE A 1 73 ? 24.779 2.577 1.527 1.00 91.88 73 PHE A O 1
ATOM 565 N N . GLY A 1 74 ? 22.622 2.346 0.939 1.00 86.25 74 GLY A N 1
ATOM 566 C CA . GLY A 1 74 ? 22.776 2.873 -0.424 1.00 86.25 74 GLY A CA 1
ATOM 567 C C . GLY A 1 74 ? 23.301 1.872 -1.466 1.00 86.25 74 GLY A C 1
ATOM 568 O O . GLY A 1 74 ? 23.331 2.205 -2.649 1.00 86.25 74 GLY A O 1
ATOM 569 N N . ALA A 1 75 ? 23.654 0.634 -1.091 1.00 91.88 75 ALA A N 1
ATOM 570 C CA . ALA A 1 75 ? 24.133 -0.374 -2.048 1.00 91.88 75 ALA A CA 1
ATOM 571 C C . ALA A 1 75 ? 23.108 -0.702 -3.150 1.00 91.88 75 ALA A C 1
ATOM 573 O O . ALA A 1 75 ? 23.479 -0.854 -4.313 1.00 91.88 75 ALA A O 1
ATOM 574 N N . ALA A 1 76 ? 21.815 -0.747 -2.810 1.00 89.38 76 ALA A N 1
ATOM 575 C CA . ALA A 1 76 ? 20.738 -0.951 -3.781 1.00 89.38 76 ALA A CA 1
ATOM 576 C C . ALA A 1 76 ? 20.689 0.161 -4.843 1.00 89.38 76 ALA A C 1
ATOM 578 O O . ALA A 1 76 ? 20.434 -0.107 -6.015 1.00 89.38 76 ALA A O 1
ATOM 579 N N . GLU A 1 77 ? 21.023 1.398 -4.467 1.00 84.25 77 GLU A N 1
ATOM 580 C CA . GLU A 1 77 ? 21.026 2.537 -5.384 1.00 84.25 77 GLU A CA 1
ATOM 581 C C . GLU A 1 77 ? 22.132 2.438 -6.445 1.00 84.25 77 GLU A C 1
ATOM 583 O O . GLU A 1 77 ? 22.023 3.040 -7.512 1.00 84.25 77 GLU A O 1
ATOM 588 N N . GLN A 1 78 ? 23.205 1.695 -6.164 1.00 85.81 78 GLN A N 1
ATOM 589 C CA . GLN A 1 78 ? 24.303 1.453 -7.107 1.00 85.81 78 GLN A CA 1
ATOM 590 C C . GLN A 1 78 ? 23.944 0.401 -8.164 1.00 85.81 78 GLN A C 1
ATOM 592 O O . GLN A 1 78 ? 24.624 0.309 -9.179 1.00 85.81 78 GLN A O 1
ATOM 597 N N . LEU A 1 79 ? 22.885 -0.377 -7.924 1.00 86.06 79 LEU A N 1
ATOM 598 C CA . LEU A 1 79 ? 22.393 -1.446 -8.796 1.00 86.06 79 LEU A CA 1
ATOM 599 C C . LEU A 1 79 ? 21.201 -1.010 -9.656 1.00 86.06 79 LEU A C 1
ATOM 601 O O . LEU A 1 79 ? 20.571 -1.845 -10.303 1.00 86.06 79 LEU A O 1
ATOM 605 N N . LEU A 1 80 ? 20.860 0.281 -9.645 1.00 80.25 80 LEU A N 1
ATOM 606 C CA . LEU A 1 80 ? 19.798 0.797 -10.498 1.00 80.25 80 LEU A CA 1
ATOM 607 C C . LEU A 1 80 ? 20.208 0.679 -11.978 1.00 80.25 80 LEU A C 1
ATOM 609 O O . LEU A 1 80 ? 21.372 0.934 -12.283 1.00 80.25 80 LEU A O 1
ATOM 613 N N . PRO A 1 81 ? 19.279 0.355 -12.901 1.00 62.75 81 PRO A N 1
ATOM 614 C CA . PRO A 1 81 ? 19.600 0.022 -14.299 1.00 62.75 81 PRO A CA 1
ATOM 615 C C . PRO A 1 81 ? 20.421 1.070 -15.065 1.00 62.75 81 PRO A C 1
ATOM 617 O O . PRO A 1 81 ? 21.104 0.748 -16.026 1.00 62.75 81 PRO A O 1
ATOM 620 N N . PHE A 1 82 ? 20.352 2.333 -14.647 1.00 66.50 82 PHE A N 1
ATOM 621 C CA . PHE A 1 82 ? 21.048 3.463 -15.265 1.00 66.50 82 PHE A CA 1
ATOM 622 C C . PHE A 1 82 ? 22.423 3.766 -14.654 1.00 66.50 82 PHE A C 1
ATOM 624 O O . PHE A 1 82 ? 23.063 4.747 -15.032 1.00 66.50 82 PHE A O 1
ATOM 631 N N . LYS A 1 83 ? 22.872 2.974 -13.678 1.00 67.81 83 LYS A N 1
ATOM 632 C CA . LYS A 1 83 ? 24.218 3.068 -13.116 1.00 67.81 83 LYS A CA 1
ATOM 633 C C . LYS A 1 83 ? 25.010 1.837 -13.522 1.00 67.81 83 LYS A C 1
ATOM 635 O O . LYS A 1 83 ? 24.483 0.731 -13.529 1.00 67.81 83 LYS A O 1
ATOM 640 N N . THR A 1 84 ? 26.298 2.021 -13.786 1.00 77.88 84 THR A N 1
ATOM 641 C CA . THR A 1 84 ? 27.234 0.903 -13.908 1.00 77.88 84 THR A CA 1
ATOM 642 C C . THR A 1 84 ? 27.666 0.498 -12.499 1.00 77.88 84 THR A C 1
ATOM 644 O O . THR A 1 84 ? 28.422 1.244 -11.868 1.00 77.88 84 THR A O 1
ATOM 647 N N . PRO A 1 85 ? 27.186 -0.636 -11.955 1.00 85.81 85 PRO A N 1
ATOM 648 C CA . PRO A 1 85 ? 27.537 -1.027 -10.600 1.00 85.81 85 PRO A CA 1
ATOM 649 C C . PRO A 1 85 ? 29.031 -1.365 -10.514 1.00 85.81 85 PRO A C 1
ATOM 651 O O . PRO A 1 85 ? 29.571 -2.004 -11.423 1.00 85.81 85 PRO A O 1
ATOM 654 N N . PRO A 1 86 ? 29.711 -1.029 -9.402 1.00 90.56 86 PRO A N 1
ATOM 655 C CA . PRO A 1 86 ? 31.067 -1.502 -9.166 1.00 90.56 86 PRO A CA 1
ATOM 656 C C . PRO A 1 86 ? 31.135 -3.039 -9.262 1.00 90.56 86 PRO A C 1
ATOM 658 O O . PRO A 1 86 ? 30.230 -3.715 -8.756 1.00 90.56 86 PRO A O 1
ATOM 661 N N . PRO A 1 87 ? 32.214 -3.634 -9.813 1.00 91.12 87 PRO A N 1
ATOM 662 C CA . PRO A 1 87 ? 32.301 -5.087 -10.010 1.00 91.12 87 PRO A CA 1
ATOM 663 C C . PRO A 1 87 ? 32.094 -5.914 -8.731 1.00 91.12 87 PRO A C 1
ATOM 665 O O . PRO A 1 87 ? 31.606 -7.043 -8.777 1.00 91.12 87 PRO A O 1
ATOM 668 N N . GLY A 1 88 ? 32.464 -5.372 -7.565 1.00 92.44 88 GLY A N 1
ATOM 669 C CA . GLY A 1 88 ? 32.192 -6.000 -6.268 1.00 92.44 88 GLY A CA 1
ATOM 670 C C . GLY A 1 88 ? 30.696 -6.076 -5.944 1.00 92.44 88 GLY A C 1
ATOM 671 O O . GLY A 1 88 ? 30.204 -7.133 -5.549 1.00 92.44 88 GLY A O 1
ATOM 672 N N . VAL A 1 89 ? 29.962 -4.986 -6.176 1.00 92.56 89 VAL A N 1
ATOM 673 C CA . VAL A 1 89 ? 28.520 -4.890 -5.907 1.00 92.56 89 VAL A CA 1
ATOM 674 C C . VAL A 1 89 ? 27.719 -5.728 -6.901 1.00 92.56 89 VAL A C 1
ATOM 676 O O . VAL A 1 89 ? 26.807 -6.446 -6.496 1.00 92.56 89 VAL A O 1
ATOM 679 N N . ALA A 1 90 ? 28.119 -5.740 -8.175 1.00 92.38 90 ALA A N 1
ATOM 680 C CA . ALA A 1 90 ? 27.516 -6.600 -9.193 1.00 92.38 90 ALA A CA 1
ATOM 681 C C . ALA A 1 90 ? 27.653 -8.095 -8.843 1.00 92.38 90 ALA A C 1
ATOM 683 O O . ALA A 1 90 ? 26.665 -8.833 -8.855 1.00 92.38 90 ALA A O 1
ATOM 684 N N . ARG A 1 91 ? 28.860 -8.539 -8.451 1.00 94.62 91 ARG A N 1
ATOM 685 C CA . ARG A 1 91 ? 29.108 -9.930 -8.020 1.00 94.62 91 ARG A CA 1
ATOM 686 C C . ARG A 1 91 ? 28.310 -10.304 -6.773 1.00 94.62 91 ARG A C 1
ATOM 688 O O . ARG A 1 91 ? 27.777 -11.410 -6.702 1.00 94.62 91 ARG A O 1
ATOM 695 N N . MET A 1 92 ? 28.208 -9.387 -5.814 1.00 95.81 92 MET A N 1
ATOM 696 C CA . MET A 1 92 ? 27.417 -9.570 -4.597 1.00 95.81 92 MET A CA 1
ATOM 697 C C . MET A 1 92 ? 25.919 -9.704 -4.904 1.00 95.81 92 MET A C 1
ATOM 699 O O . MET A 1 92 ? 25.292 -10.630 -4.396 1.00 95.81 92 MET A O 1
ATOM 703 N N . ASN A 1 93 ? 25.357 -8.852 -5.766 1.00 94.88 93 ASN A N 1
ATOM 704 C CA . ASN A 1 93 ? 23.955 -8.954 -6.182 1.00 94.88 93 ASN A CA 1
ATOM 705 C C . ASN A 1 93 ? 23.674 -10.269 -6.921 1.00 94.88 93 ASN A C 1
ATOM 707 O O . ASN A 1 93 ? 22.702 -10.954 -6.612 1.00 94.88 93 ASN A O 1
ATOM 711 N N . ALA A 1 94 ? 24.561 -10.671 -7.837 1.00 94.31 94 ALA A N 1
ATOM 712 C CA . ALA A 1 94 ? 24.451 -11.958 -8.520 1.00 94.31 94 ALA A CA 1
ATOM 713 C C . ALA A 1 94 ? 24.454 -13.134 -7.525 1.00 94.31 94 ALA A C 1
ATOM 715 O O . ALA A 1 94 ? 23.707 -14.094 -7.697 1.00 94.31 94 ALA A O 1
ATOM 716 N N . ASP A 1 95 ? 25.252 -13.057 -6.457 1.00 95.69 95 ASP A N 1
ATOM 717 C CA . ASP A 1 95 ? 25.240 -14.061 -5.393 1.00 95.69 95 ASP A CA 1
ATOM 718 C C . ASP A 1 95 ? 23.937 -14.076 -4.585 1.00 95.69 95 ASP A C 1
ATOM 720 O O . ASP A 1 95 ? 23.374 -15.144 -4.348 1.00 95.69 95 ASP A O 1
ATOM 724 N N . VAL A 1 96 ? 23.420 -12.903 -4.212 1.00 96.12 96 VAL A N 1
ATOM 725 C CA . VAL A 1 96 ? 22.124 -12.766 -3.527 1.00 96.12 96 VAL A CA 1
ATOM 726 C C . VAL A 1 96 ? 20.996 -13.375 -4.363 1.00 96.12 96 VAL A C 1
ATOM 728 O O . VAL A 1 96 ? 20.246 -14.212 -3.856 1.00 96.12 96 VAL A O 1
ATOM 731 N N . GLN A 1 97 ? 20.921 -13.016 -5.647 1.00 94.94 97 GLN A N 1
ATOM 732 C CA . GLN A 1 97 ? 19.950 -13.551 -6.605 1.00 94.94 97 GLN A CA 1
ATOM 733 C C . GLN A 1 97 ? 20.037 -15.081 -6.681 1.00 94.94 97 GLN A C 1
ATOM 735 O O . GLN A 1 97 ? 19.031 -15.766 -6.486 1.00 94.94 97 GLN A O 1
ATOM 740 N N . ARG A 1 98 ? 21.246 -15.639 -6.854 1.00 95.69 98 ARG A N 1
ATOM 741 C CA . ARG A 1 98 ? 21.458 -17.098 -6.880 1.00 95.69 98 ARG A CA 1
ATOM 742 C C . ARG A 1 98 ? 20.971 -17.785 -5.606 1.00 95.69 98 ARG A C 1
ATOM 744 O O . ARG A 1 98 ? 20.311 -18.818 -5.697 1.00 95.69 98 ARG A O 1
ATOM 751 N N . GLN A 1 99 ? 21.278 -17.239 -4.428 1.00 96.38 99 GLN A N 1
ATOM 752 C CA . GLN A 1 99 ? 20.861 -17.835 -3.154 1.00 96.38 99 GLN A CA 1
ATOM 753 C C . GLN A 1 99 ? 19.339 -17.823 -2.979 1.00 96.38 99 GLN A C 1
ATOM 755 O O . GLN A 1 99 ? 18.767 -18.810 -2.508 1.00 96.38 99 GLN A O 1
ATOM 760 N N . ILE A 1 100 ? 18.676 -16.732 -3.371 1.00 96.69 100 ILE A N 1
ATOM 761 C CA . ILE A 1 100 ? 17.215 -16.627 -3.292 1.00 96.69 100 ILE A CA 1
ATOM 762 C C . ILE A 1 100 ? 16.573 -17.608 -4.275 1.00 96.69 100 ILE A C 1
ATOM 764 O O . ILE A 1 100 ? 15.757 -18.420 -3.846 1.00 96.69 100 ILE A O 1
ATOM 768 N N . VAL A 1 101 ? 17.011 -17.649 -5.536 1.00 96.00 101 VAL A N 1
ATOM 769 C CA . VAL A 1 101 ? 16.510 -18.618 -6.530 1.00 96.00 101 VAL A CA 1
ATOM 770 C C . VAL A 1 101 ? 16.723 -20.063 -6.072 1.00 96.00 101 VAL A C 1
ATOM 772 O O . VAL A 1 101 ? 15.807 -20.881 -6.173 1.00 96.00 101 VAL A O 1
ATOM 775 N N . ALA A 1 102 ? 17.894 -20.389 -5.516 1.00 95.94 102 ALA A N 1
ATOM 776 C CA . ALA A 1 102 ? 18.158 -21.717 -4.965 1.00 95.94 102 ALA A CA 1
ATOM 777 C C . ALA A 1 102 ? 17.185 -22.061 -3.827 1.00 95.94 102 ALA A C 1
ATOM 779 O O . ALA A 1 102 ? 16.630 -23.159 -3.799 1.00 95.94 102 ALA A O 1
ATOM 780 N N . SER A 1 103 ? 16.918 -21.111 -2.926 1.00 96.75 103 SER A N 1
ATOM 781 C CA . SER A 1 103 ? 15.951 -21.314 -1.846 1.00 96.75 103 SER A CA 1
ATOM 782 C C . SER A 1 103 ? 14.510 -21.442 -2.351 1.00 96.75 103 SER A C 1
ATOM 784 O O . SER A 1 103 ? 13.772 -22.275 -1.838 1.00 96.75 103 SER A O 1
ATOM 786 N N . MET A 1 104 ? 14.125 -20.696 -3.393 1.00 94.94 104 MET A N 1
ATOM 787 C CA . MET A 1 104 ? 12.814 -20.806 -4.039 1.00 94.94 104 MET A CA 1
ATOM 788 C C . MET A 1 104 ? 12.616 -22.184 -4.673 1.00 94.94 104 MET A C 1
ATOM 790 O O . MET A 1 104 ? 11.542 -22.771 -4.548 1.00 94.94 104 MET A O 1
ATOM 794 N N . ARG A 1 105 ? 13.655 -22.734 -5.316 1.00 93.31 105 ARG A N 1
ATOM 795 C CA . ARG A 1 105 ? 13.639 -24.108 -5.845 1.00 93.31 105 ARG A CA 1
ATOM 796 C C . ARG A 1 105 ? 13.532 -25.136 -4.714 1.00 93.31 105 ARG A C 1
ATOM 798 O O . ARG A 1 105 ? 12.703 -26.035 -4.798 1.00 93.31 105 ARG A O 1
ATOM 805 N N . ALA A 1 106 ? 14.307 -24.965 -3.640 1.00 94.38 106 ALA A N 1
ATOM 806 C CA . ALA A 1 106 ? 14.306 -25.872 -2.490 1.00 94.38 106 ALA A CA 1
ATOM 807 C C . ALA A 1 106 ? 12.956 -25.919 -1.752 1.00 94.38 106 ALA A C 1
ATOM 809 O O . ALA A 1 106 ? 12.582 -26.962 -1.225 1.00 94.38 106 ALA A O 1
ATOM 810 N N . THR A 1 107 ? 12.207 -24.813 -1.729 1.00 92.75 107 THR A N 1
ATOM 811 C CA . THR A 1 107 ? 10.873 -24.740 -1.108 1.00 92.75 107 THR A CA 1
ATOM 812 C C . THR A 1 107 ? 9.732 -24.943 -2.108 1.00 92.75 107 THR A C 1
ATOM 814 O O . THR A 1 107 ? 8.587 -24.629 -1.792 1.00 92.75 107 THR A O 1
ATOM 817 N N . ASN A 1 108 ? 10.031 -25.417 -3.322 1.00 89.62 108 ASN A N 1
ATOM 818 C CA . ASN A 1 108 ? 9.073 -25.627 -4.409 1.00 89.62 108 ASN A CA 1
ATOM 819 C C . ASN A 1 108 ? 8.179 -24.404 -4.706 1.00 89.62 108 ASN A C 1
ATOM 821 O O . ASN A 1 108 ? 6.996 -24.541 -5.018 1.00 89.62 108 ASN A O 1
ATOM 825 N N . ALA A 1 109 ? 8.734 -23.189 -4.619 1.00 88.06 109 ALA A N 1
ATOM 826 C CA . ALA A 1 109 ? 7.970 -21.953 -4.797 1.00 88.06 109 ALA A CA 1
ATOM 827 C C . ALA A 1 109 ? 7.285 -21.871 -6.173 1.00 88.06 109 ALA A C 1
ATOM 829 O O . ALA A 1 109 ? 6.229 -21.257 -6.294 1.00 88.06 109 ALA A O 1
ATOM 830 N N . GLY A 1 110 ? 7.857 -22.532 -7.187 1.00 83.38 110 GLY A N 1
ATOM 831 C CA . GLY A 1 110 ? 7.293 -22.619 -8.532 1.00 83.38 110 GLY A CA 1
ATOM 832 C C . GLY A 1 110 ? 5.915 -23.285 -8.600 1.00 83.38 110 GLY A C 1
ATOM 833 O O . GLY A 1 110 ? 5.137 -22.894 -9.465 1.00 83.38 110 GLY A O 1
ATOM 834 N N . LYS A 1 111 ? 5.568 -24.212 -7.683 1.00 83.19 111 LYS A N 1
ATOM 835 C CA . LYS A 1 111 ? 4.242 -24.873 -7.663 1.00 83.19 111 LYS A CA 1
ATOM 836 C C . LYS A 1 111 ? 3.099 -23.853 -7.593 1.00 83.19 111 LYS A C 1
ATOM 838 O O . LYS A 1 111 ? 2.075 -24.038 -8.237 1.00 83.19 111 LYS A O 1
ATOM 843 N N . TRP A 1 112 ? 3.288 -22.778 -6.834 1.00 78.31 112 TRP A N 1
ATOM 844 C CA . TRP A 1 112 ? 2.253 -21.780 -6.547 1.00 78.31 112 TRP A CA 1
ATOM 845 C C . TRP A 1 112 ? 2.503 -20.434 -7.247 1.00 78.31 112 TRP A C 1
ATOM 847 O O . TRP A 1 112 ? 1.807 -19.455 -6.977 1.00 78.31 112 TRP A O 1
ATOM 857 N N . LEU A 1 113 ? 3.471 -20.387 -8.172 1.00 77.31 113 LEU A N 1
ATOM 858 C CA . LEU A 1 113 ? 3.906 -19.175 -8.871 1.00 77.31 113 LEU A CA 1
ATOM 859 C C . LEU A 1 113 ? 3.830 -19.342 -10.409 1.00 77.31 113 LEU A C 1
ATOM 861 O O . LEU A 1 113 ? 4.867 -19.268 -11.074 1.00 77.31 113 LEU A O 1
ATOM 865 N N . PRO A 1 114 ? 2.635 -19.564 -10.999 1.00 64.06 114 PRO A N 1
ATOM 866 C CA . PRO A 1 114 ? 2.479 -19.942 -12.411 1.00 64.06 114 PRO A CA 1
ATOM 867 C C . PRO A 1 114 ? 3.118 -18.964 -13.419 1.00 64.06 114 PRO A C 1
ATOM 869 O O . PRO A 1 114 ? 3.615 -19.412 -14.446 1.00 64.06 114 PRO A O 1
ATOM 872 N N . GLY A 1 115 ? 3.216 -17.665 -13.104 1.00 66.94 115 GLY A N 1
ATOM 873 C CA . GLY A 1 115 ? 3.900 -16.666 -13.946 1.00 66.94 115 GLY A CA 1
ATOM 874 C C . GLY A 1 115 ? 5.407 -16.500 -13.690 1.00 66.94 115 GLY A C 1
ATOM 875 O O . GLY A 1 115 ? 6.124 -15.944 -14.516 1.00 66.94 115 GLY A O 1
ATOM 876 N N . GLY A 1 116 ? 5.929 -16.992 -12.564 1.00 75.19 116 GLY A N 1
ATOM 877 C CA . GLY A 1 116 ? 7.339 -16.809 -12.197 1.00 75.19 116 GLY A CA 1
ATOM 878 C C . GLY A 1 116 ? 8.247 -17.992 -12.534 1.00 75.19 116 GLY A C 1
ATOM 879 O O . GLY A 1 116 ? 9.462 -17.904 -12.358 1.00 75.19 116 GLY A O 1
ATOM 880 N N . ILE A 1 117 ? 7.691 -19.098 -13.040 1.00 80.75 117 ILE A N 1
ATOM 881 C CA . ILE A 1 117 ? 8.463 -20.298 -13.397 1.00 80.75 117 ILE A CA 1
ATOM 882 C C . ILE A 1 117 ? 9.511 -19.986 -14.475 1.00 80.75 117 ILE A C 1
ATOM 884 O O . ILE A 1 117 ? 10.631 -20.488 -14.383 1.00 80.75 117 ILE A O 1
ATOM 888 N N . ALA A 1 118 ? 9.186 -19.148 -15.465 1.00 80.62 118 ALA A N 1
ATOM 889 C CA . ALA A 1 118 ? 10.127 -18.760 -16.517 1.00 80.62 118 ALA A CA 1
ATOM 890 C C . ALA A 1 118 ? 11.360 -18.042 -15.939 1.00 80.62 118 ALA A C 1
ATOM 892 O O . ALA A 1 118 ? 12.488 -18.465 -16.192 1.00 80.62 118 ALA A O 1
ATOM 893 N N . GLY A 1 119 ? 11.149 -17.043 -15.073 1.00 81.62 119 GLY A N 1
ATOM 894 C CA . GLY A 1 119 ? 12.230 -16.356 -14.358 1.00 81.62 119 GLY A CA 1
ATOM 895 C C . GLY A 1 119 ? 13.058 -17.315 -13.499 1.00 81.62 119 GLY A C 1
ATOM 896 O O . GLY A 1 119 ? 14.285 -17.342 -13.596 1.00 81.62 119 GLY A O 1
ATOM 897 N N . LEU A 1 120 ? 12.393 -18.199 -12.744 1.00 85.94 120 LEU A N 1
ATOM 898 C CA . LEU A 1 120 ? 13.071 -19.217 -11.935 1.00 85.94 120 LEU A CA 1
ATOM 899 C C . LEU A 1 120 ? 13.921 -20.181 -12.773 1.00 85.94 120 LEU A C 1
ATOM 901 O O . LEU A 1 120 ? 15.006 -20.570 -12.327 1.00 85.94 120 LEU A O 1
ATOM 905 N N . ARG A 1 121 ? 13.461 -20.576 -13.968 1.00 85.81 121 ARG A N 1
ATOM 906 C CA . ARG A 1 121 ? 14.232 -21.400 -14.918 1.00 85.81 121 ARG A CA 1
ATOM 907 C C . ARG A 1 121 ? 15.434 -20.632 -15.466 1.00 85.81 121 ARG A C 1
ATOM 909 O O . ARG A 1 121 ? 16.525 -21.192 -15.489 1.00 85.81 121 ARG A O 1
ATOM 916 N N . ALA A 1 122 ? 15.256 -19.350 -15.783 1.00 86.19 122 ALA A N 1
ATOM 917 C CA . ALA A 1 122 ? 16.321 -18.444 -16.217 1.00 86.19 122 ALA A CA 1
ATOM 918 C C . ALA A 1 122 ? 17.322 -18.072 -15.101 1.00 86.19 122 ALA A C 1
ATOM 920 O O . ALA A 1 122 ? 18.306 -17.385 -15.354 1.00 86.19 122 ALA A O 1
ATOM 921 N N . GLY A 1 123 ? 17.101 -18.525 -13.861 1.00 87.94 123 GLY A N 1
ATOM 922 C CA . GLY A 1 123 ? 17.990 -18.225 -12.739 1.00 87.94 123 GLY A CA 1
ATOM 923 C C . GLY A 1 123 ? 17.806 -16.819 -12.163 1.00 87.94 123 GLY A C 1
ATOM 924 O O . GLY A 1 123 ? 18.685 -16.348 -11.443 1.00 87.94 123 GLY A O 1
ATOM 925 N N . ALA A 1 124 ? 16.678 -16.171 -12.455 1.00 88.06 124 ALA A N 1
ATOM 926 C CA . ALA A 1 124 ? 16.316 -14.851 -11.961 1.00 88.06 124 ALA A CA 1
ATOM 927 C C . ALA A 1 124 ? 15.207 -14.941 -10.905 1.00 88.06 124 ALA A C 1
ATOM 929 O O . ALA A 1 124 ? 14.325 -15.805 -10.967 1.00 88.06 124 ALA A O 1
ATOM 930 N N . VAL A 1 125 ? 15.238 -14.031 -9.931 1.00 91.12 125 VAL A N 1
ATOM 931 C CA . VAL A 1 125 ? 14.116 -13.850 -9.009 1.00 91.12 125 VAL A CA 1
ATOM 932 C C . VAL A 1 125 ? 12.928 -13.262 -9.791 1.00 91.12 125 VAL A C 1
ATOM 934 O O . VAL A 1 125 ? 13.099 -12.236 -10.448 1.00 91.12 125 VAL A O 1
ATOM 937 N N . PRO A 1 126 ? 11.737 -13.889 -9.762 1.00 86.00 126 PRO A N 1
ATOM 938 C CA . PRO A 1 126 ? 10.566 -13.387 -10.480 1.00 86.00 126 PRO A CA 1
ATOM 939 C C . PRO A 1 126 ? 10.049 -12.049 -9.943 1.00 86.00 126 PRO A C 1
ATOM 941 O O . PRO A 1 126 ? 10.262 -11.715 -8.778 1.00 86.00 126 PRO A O 1
ATOM 944 N N . GLY A 1 127 ? 9.302 -11.328 -10.781 1.00 80.56 127 GLY A N 1
ATOM 945 C CA . GLY A 1 127 ? 8.654 -10.064 -10.425 1.00 80.56 127 GLY A CA 1
ATOM 946 C C . GLY A 1 127 ? 9.526 -8.824 -10.663 1.00 80.56 127 GLY A C 1
ATOM 947 O O . GLY A 1 127 ? 10.715 -8.950 -10.971 1.00 80.56 127 GLY A O 1
ATOM 948 N N . PRO A 1 128 ? 8.934 -7.622 -10.550 1.00 79.38 128 PRO A N 1
ATOM 949 C CA . PRO A 1 128 ? 9.637 -6.360 -10.749 1.00 79.38 128 PRO A CA 1
ATOM 950 C C . PRO A 1 128 ? 10.704 -6.138 -9.670 1.00 79.38 128 PRO A C 1
ATOM 952 O O . PRO A 1 128 ? 10.569 -6.570 -8.529 1.00 79.38 128 PRO A O 1
ATOM 955 N N . THR A 1 129 ? 11.788 -5.449 -10.026 1.00 84.75 129 THR A N 1
ATOM 956 C CA . THR A 1 129 ? 12.846 -5.135 -9.059 1.00 84.75 129 THR A CA 1
ATOM 957 C C . THR A 1 129 ? 12.368 -4.128 -8.015 1.00 84.75 129 THR A C 1
ATOM 959 O O . THR A 1 129 ? 11.892 -3.046 -8.345 1.00 84.75 129 THR A O 1
ATOM 962 N N . GLU A 1 130 ? 12.584 -4.457 -6.743 1.00 88.06 130 GLU A N 1
ATOM 963 C CA . GLU A 1 130 ? 12.231 -3.603 -5.602 1.00 88.06 130 GLU A CA 1
ATOM 964 C C . GLU A 1 130 ? 13.397 -2.695 -5.158 1.00 88.06 130 GLU A C 1
ATOM 966 O O . GLU A 1 130 ? 13.293 -1.965 -4.167 1.00 88.06 130 GLU A O 1
ATOM 971 N N . LEU A 1 131 ? 14.535 -2.718 -5.870 1.00 87.69 131 LEU A N 1
ATOM 972 C CA . LEU A 1 131 ? 15.753 -1.959 -5.525 1.00 87.69 131 LEU A CA 1
ATOM 973 C C . LEU A 1 131 ? 15.580 -0.435 -5.623 1.00 87.69 131 LEU A C 1
ATOM 975 O O . LEU A 1 131 ? 16.347 0.322 -5.034 1.00 87.69 131 LEU A O 1
ATOM 979 N N . ASN A 1 132 ? 14.569 0.028 -6.356 1.00 80.44 132 ASN A N 1
ATOM 980 C CA . ASN A 1 132 ? 14.244 1.444 -6.527 1.00 80.44 132 ASN A CA 1
ATOM 981 C C . ASN A 1 132 ? 13.337 2.006 -5.412 1.00 80.44 132 ASN A C 1
ATOM 983 O O . ASN A 1 132 ? 13.012 3.200 -5.438 1.00 80.44 132 ASN A O 1
ATOM 987 N N . HIS A 1 133 ? 12.922 1.193 -4.438 1.00 83.75 133 HIS A N 1
ATOM 988 C CA . HIS A 1 133 ? 12.072 1.653 -3.343 1.00 83.75 133 HIS A CA 1
ATOM 989 C C . HIS A 1 133 ? 12.834 2.502 -2.307 1.00 83.75 133 HIS A C 1
ATOM 991 O O . HIS A 1 133 ? 14.054 2.388 -2.189 1.00 83.75 133 HIS A O 1
ATOM 997 N N . PRO A 1 134 ? 12.127 3.363 -1.543 1.00 85.75 134 PRO A N 1
ATOM 998 C CA . PRO A 1 134 ? 12.719 4.118 -0.440 1.00 85.75 134 PRO A CA 1
ATOM 999 C C . PRO A 1 134 ? 13.408 3.210 0.604 1.00 85.75 134 PRO A C 1
ATOM 1001 O O . PRO A 1 134 ? 12.933 2.098 0.846 1.00 85.75 134 PRO A O 1
ATOM 1004 N N . PRO A 1 135 ? 14.514 3.657 1.227 1.00 89.38 135 PRO A N 1
ATOM 1005 C CA . PRO A 1 135 ? 15.456 2.750 1.885 1.00 89.38 135 PRO A CA 1
ATOM 1006 C C . PRO A 1 135 ? 15.067 2.311 3.307 1.00 89.38 135 PRO A C 1
ATOM 1008 O O . PRO A 1 135 ? 15.518 1.257 3.749 1.00 89.38 135 PRO A O 1
ATOM 1011 N N . LEU A 1 136 ? 14.223 3.057 4.036 1.00 93.31 136 LEU A N 1
ATOM 1012 C CA . LEU A 1 136 ? 14.118 2.934 5.501 1.00 93.31 136 LEU A CA 1
ATOM 1013 C C . LEU A 1 136 ? 13.763 1.521 5.984 1.00 93.31 136 LEU A C 1
ATOM 1015 O O . LEU A 1 136 ? 14.379 1.013 6.919 1.00 93.31 136 LEU A O 1
ATOM 1019 N N . TYR A 1 137 ? 12.782 0.872 5.351 1.00 96.75 137 TYR A N 1
ATOM 1020 C CA . TYR A 1 137 ? 12.405 -0.498 5.709 1.00 96.75 137 TYR A CA 1
ATOM 1021 C C . TYR A 1 137 ? 13.570 -1.474 5.516 1.00 96.75 137 TYR A C 1
ATOM 1023 O O . TYR A 1 137 ? 13.841 -2.301 6.388 1.00 96.75 137 TYR A O 1
ATOM 1031 N N . TYR A 1 138 ? 14.271 -1.358 4.389 1.00 97.19 138 TYR A N 1
ATOM 1032 C CA . TYR A 1 138 ? 15.356 -2.257 4.020 1.00 97.19 138 TYR A CA 1
ATOM 1033 C C . TYR A 1 138 ? 16.583 -2.049 4.899 1.00 97.19 138 TYR A C 1
ATOM 1035 O O . TYR A 1 138 ? 17.202 -3.031 5.296 1.00 97.19 138 TYR A O 1
ATOM 1043 N N . ASP A 1 139 ? 16.887 -0.807 5.273 1.00 96.50 139 ASP A N 1
ATOM 1044 C CA . ASP A 1 139 ? 17.971 -0.485 6.200 1.00 96.50 139 ASP A CA 1
ATOM 1045 C C . ASP A 1 139 ? 17.707 -1.083 7.590 1.00 96.50 139 ASP A C 1
ATOM 1047 O O . ASP A 1 139 ? 18.581 -1.742 8.162 1.00 96.50 139 ASP A O 1
ATOM 1051 N N . VAL A 1 140 ? 16.484 -0.930 8.114 1.00 97.44 140 VAL A N 1
ATOM 1052 C CA . VAL A 1 140 ? 16.071 -1.522 9.401 1.00 97.44 140 VAL A CA 1
ATOM 1053 C C . VAL A 1 140 ? 16.119 -3.051 9.341 1.00 97.44 140 VAL A C 1
ATOM 1055 O O . VAL A 1 140 ? 16.697 -3.688 10.226 1.00 97.44 140 VAL A O 1
ATOM 1058 N N . ALA A 1 141 ? 15.558 -3.648 8.287 1.00 98.00 141 ALA A N 1
ATOM 1059 C CA . ALA A 1 141 ? 15.562 -5.094 8.080 1.00 98.00 141 ALA A CA 1
ATOM 1060 C C . ALA A 1 141 ? 16.991 -5.647 7.932 1.00 98.00 141 ALA A C 1
ATOM 1062 O O . ALA A 1 141 ? 17.334 -6.670 8.529 1.00 98.00 141 ALA A O 1
ATOM 1063 N N . ALA A 1 142 ? 17.857 -4.948 7.198 1.00 97.88 142 ALA A N 1
ATOM 1064 C CA . ALA A 1 142 ? 19.249 -5.326 7.009 1.00 97.88 142 ALA A CA 1
ATOM 1065 C C . ALA A 1 142 ? 20.021 -5.289 8.330 1.00 97.88 142 ALA A C 1
ATOM 1067 O O . ALA A 1 142 ? 20.725 -6.251 8.637 1.00 97.88 142 ALA A O 1
ATOM 1068 N N . VAL A 1 143 ? 19.866 -4.225 9.131 1.00 97.62 143 VAL A N 1
ATOM 1069 C CA . VAL A 1 143 ? 20.480 -4.116 10.467 1.00 97.62 143 VAL A CA 1
ATOM 1070 C C . VAL A 1 143 ? 20.014 -5.254 11.372 1.00 97.62 143 VAL A C 1
ATOM 1072 O O . VAL A 1 143 ? 20.857 -5.905 11.991 1.00 97.62 143 VAL A O 1
ATOM 1075 N N . LEU A 1 144 ? 18.709 -5.547 11.391 1.00 97.12 144 LEU A N 1
ATOM 1076 C CA . LEU A 1 144 ? 18.149 -6.661 12.160 1.00 97.12 144 LEU A CA 1
ATOM 1077 C C . LEU A 1 144 ? 18.763 -8.010 11.753 1.00 97.12 144 LEU A C 1
ATOM 1079 O O . LEU A 1 144 ? 19.013 -8.854 12.612 1.00 97.12 144 LEU A O 1
ATOM 1083 N N . LEU A 1 145 ? 19.031 -8.215 10.461 1.00 97.50 145 LEU A N 1
ATOM 1084 C CA . LEU A 1 145 ? 19.586 -9.464 9.941 1.00 97.50 145 LEU A CA 1
ATOM 1085 C C . LEU A 1 145 ? 21.112 -9.583 10.029 1.00 97.50 145 LEU A C 1
ATOM 1087 O O . LEU A 1 145 ? 21.627 -10.684 9.814 1.00 97.50 145 LEU A O 1
ATOM 1091 N N . ARG A 1 146 ? 21.858 -8.514 10.348 1.00 95.94 146 ARG A N 1
ATOM 1092 C CA . ARG A 1 146 ? 23.334 -8.566 10.442 1.00 95.94 146 ARG A CA 1
ATOM 1093 C C . ARG A 1 146 ? 23.847 -9.696 11.352 1.00 95.94 146 ARG A C 1
ATOM 1095 O O . ARG A 1 146 ? 24.703 -10.446 10.882 1.00 95.94 146 ARG A O 1
ATOM 1102 N N . PRO A 1 147 ? 23.313 -9.908 12.574 1.00 96.12 147 PRO A N 1
ATOM 1103 C CA . PRO A 1 147 ? 23.764 -10.991 13.456 1.00 96.12 147 PRO A CA 1
ATOM 1104 C C . PRO A 1 147 ? 23.443 -12.397 12.928 1.00 96.12 147 PRO A C 1
ATOM 1106 O O . PRO A 1 147 ? 24.005 -13.383 13.395 1.00 96.12 147 PRO A O 1
ATOM 1109 N N . PHE A 1 148 ? 22.538 -12.502 11.952 1.00 96.50 148 PHE A N 1
ATOM 1110 C CA . PHE A 1 148 ? 22.001 -13.759 11.428 1.00 96.50 148 PHE A CA 1
ATOM 1111 C C . PHE A 1 148 ? 22.494 -14.065 10.009 1.00 96.50 148 PHE A C 1
ATOM 1113 O O . PHE A 1 148 ? 21.909 -14.888 9.302 1.00 96.50 148 PHE A O 1
ATOM 1120 N N . GLY A 1 149 ? 23.581 -13.417 9.576 1.00 93.38 149 GLY A N 1
ATOM 1121 C CA . GLY A 1 149 ? 24.142 -13.570 8.233 1.00 93.38 149 GLY A CA 1
ATOM 1122 C C . GLY A 1 149 ? 24.560 -15.001 7.868 1.00 93.38 149 GLY A C 1
ATOM 1123 O O . GLY A 1 149 ? 24.602 -15.320 6.685 1.00 93.38 149 GLY A O 1
ATOM 1124 N N . SER A 1 150 ? 24.813 -15.866 8.854 1.00 94.44 150 SER A N 1
ATOM 1125 C CA . SER A 1 150 ? 25.157 -17.281 8.651 1.00 94.44 150 SER A CA 1
ATOM 1126 C C . SER A 1 150 ? 23.948 -18.207 8.471 1.00 94.44 150 SER A C 1
ATOM 1128 O O . SER A 1 150 ? 24.118 -19.335 8.014 1.00 94.44 150 SER A O 1
ATOM 1130 N N . LEU A 1 151 ? 22.729 -17.768 8.814 1.00 96.50 151 LEU A N 1
ATOM 1131 C CA . LEU A 1 151 ? 21.528 -18.588 8.628 1.00 96.50 151 LEU A CA 1
ATOM 1132 C C . LEU A 1 151 ? 21.222 -18.793 7.135 1.00 96.50 151 LEU A C 1
ATOM 1134 O O . LEU A 1 151 ? 21.541 -17.927 6.324 1.00 96.50 151 LEU A O 1
ATOM 1138 N N . PRO A 1 152 ? 20.534 -19.876 6.739 1.00 96.12 152 PRO A N 1
ATOM 1139 C CA . PRO A 1 152 ? 19.966 -19.978 5.398 1.00 96.12 152 PRO A CA 1
ATOM 1140 C C . PRO A 1 152 ? 19.021 -18.806 5.097 1.00 96.12 152 PRO A C 1
ATOM 1142 O O . PRO A 1 152 ? 18.396 -18.258 6.010 1.00 96.12 152 PRO A O 1
ATOM 1145 N N . VAL A 1 153 ? 18.853 -18.461 3.815 1.00 96.50 153 VAL A N 1
ATOM 1146 C CA . VAL A 1 153 ? 17.961 -17.369 3.370 1.00 96.50 153 VAL A CA 1
ATOM 1147 C C . VAL A 1 153 ? 16.555 -17.515 3.963 1.00 96.50 153 VAL A C 1
ATOM 1149 O O . VAL A 1 153 ? 16.012 -16.545 4.474 1.00 96.50 153 VAL A O 1
ATOM 1152 N N . VAL A 1 154 ? 16.002 -18.732 3.987 1.00 96.44 154 VAL A N 1
ATOM 1153 C CA . VAL A 1 154 ? 14.672 -19.017 4.559 1.00 96.44 154 VAL A CA 1
ATOM 1154 C C . VAL A 1 154 ? 14.621 -18.761 6.073 1.00 96.44 154 VAL A C 1
ATOM 1156 O O . VAL A 1 154 ? 13.611 -18.298 6.594 1.00 96.44 154 VAL A O 1
ATOM 1159 N N . GLY A 1 155 ? 15.721 -18.996 6.796 1.00 96.56 155 GLY A N 1
ATOM 1160 C CA . GLY A 1 155 ? 15.813 -18.670 8.222 1.00 96.56 155 GLY A CA 1
ATOM 1161 C C . GLY A 1 155 ? 15.806 -17.160 8.468 1.00 96.56 155 GLY A C 1
ATOM 1162 O O . GLY A 1 155 ? 15.132 -16.685 9.378 1.00 96.56 155 GLY A O 1
ATOM 1163 N N . ARG A 1 156 ? 16.503 -16.392 7.621 1.00 97.50 156 ARG A N 1
ATOM 1164 C CA . ARG A 1 156 ? 16.459 -14.920 7.655 1.00 97.50 156 ARG A CA 1
ATOM 1165 C C . ARG A 1 156 ? 15.092 -14.378 7.232 1.00 97.50 156 ARG A C 1
ATOM 1167 O O . ARG A 1 156 ? 14.598 -13.445 7.858 1.00 97.50 156 ARG A O 1
ATOM 1174 N N . LEU A 1 157 ? 14.454 -15.011 6.248 1.00 97.69 157 LEU A N 1
ATOM 1175 C CA . LEU A 1 157 ? 13.084 -14.708 5.843 1.00 97.69 157 LEU A CA 1
ATOM 1176 C C . LEU A 1 157 ? 12.126 -14.839 7.034 1.00 97.69 157 LEU A C 1
ATOM 1178 O O . LEU A 1 157 ? 11.391 -13.902 7.323 1.00 97.69 157 LEU A O 1
ATOM 1182 N N . ALA A 1 158 ? 12.192 -15.942 7.787 1.00 97.38 158 ALA A N 1
ATOM 1183 C CA . ALA A 1 158 ? 11.345 -16.156 8.962 1.00 97.38 158 ALA A CA 1
ATOM 1184 C C . ALA A 1 158 ? 11.484 -15.043 10.022 1.00 97.38 158 ALA A C 1
ATOM 1186 O O . ALA A 1 158 ? 10.486 -14.618 10.602 1.00 97.38 158 ALA A O 1
ATOM 1187 N N . ILE A 1 159 ? 12.701 -14.530 10.243 1.00 97.88 159 ILE A N 1
ATOM 1188 C CA . ILE A 1 159 ? 12.947 -13.394 11.151 1.00 97.88 159 ILE A CA 1
ATOM 1189 C C . ILE A 1 159 ? 12.213 -12.139 10.660 1.00 97.88 159 ILE A C 1
ATOM 1191 O O . ILE A 1 159 ? 11.548 -11.466 11.449 1.00 97.88 159 ILE A O 1
ATOM 1195 N N . LEU A 1 160 ? 12.293 -11.837 9.362 1.00 97.94 160 LEU A N 1
ATOM 1196 C CA . LEU A 1 160 ? 11.613 -10.679 8.778 1.00 97.94 160 LEU A CA 1
ATOM 1197 C C . LEU A 1 160 ? 10.088 -10.835 8.743 1.00 97.94 160 LEU A C 1
ATOM 1199 O O . LEU A 1 160 ? 9.381 -9.852 8.958 1.00 97.94 160 LEU A O 1
ATOM 1203 N N . ARG A 1 161 ? 9.567 -12.053 8.555 1.00 97.69 161 ARG A N 1
ATOM 1204 C CA . ARG A 1 161 ? 8.127 -12.319 8.691 1.00 97.69 161 ARG A CA 1
ATOM 1205 C C . ARG A 1 161 ? 7.639 -12.005 10.108 1.00 97.69 161 ARG A C 1
ATOM 1207 O O . ARG A 1 161 ? 6.619 -11.344 10.272 1.00 97.69 161 ARG A O 1
ATOM 1214 N N . VAL A 1 162 ? 8.395 -12.397 11.140 1.00 97.88 162 VAL A N 1
ATOM 1215 C CA . VAL A 1 162 ? 8.067 -12.048 12.537 1.00 97.88 162 VAL A CA 1
ATOM 1216 C C . VAL A 1 162 ? 8.171 -10.543 12.793 1.00 97.88 162 VAL A C 1
ATOM 1218 O O . VAL A 1 162 ? 7.327 -10.000 13.505 1.00 97.88 162 VAL A O 1
ATOM 1221 N N . LEU A 1 163 ? 9.140 -9.844 12.190 1.00 97.62 163 LEU A N 1
ATOM 1222 C CA . LEU A 1 163 ? 9.183 -8.377 12.238 1.00 97.62 163 LEU A CA 1
ATOM 1223 C C . LEU A 1 163 ? 7.881 -7.766 11.690 1.00 97.62 163 LEU A C 1
ATOM 1225 O O . LEU A 1 163 ? 7.304 -6.892 12.339 1.00 97.62 163 LEU A O 1
ATOM 1229 N N . GLY A 1 164 ? 7.392 -8.254 10.545 1.00 97.62 164 GLY A N 1
ATOM 1230 C CA . GLY A 1 164 ? 6.099 -7.855 9.982 1.00 97.62 164 GLY A CA 1
ATOM 1231 C C . GLY A 1 164 ? 4.939 -8.073 10.961 1.00 97.62 164 GLY A C 1
ATOM 1232 O O . GLY A 1 164 ? 4.164 -7.148 11.212 1.00 97.62 164 GLY A O 1
ATOM 1233 N N . VAL A 1 165 ? 4.880 -9.244 11.609 1.00 98.31 165 VAL A N 1
ATOM 1234 C CA . VAL A 1 165 ? 3.853 -9.572 12.616 1.00 98.31 165 VAL A CA 1
ATOM 1235 C C . VAL A 1 165 ? 3.880 -8.589 13.788 1.00 98.31 165 VAL A C 1
ATOM 1237 O O . VAL A 1 165 ? 2.825 -8.121 14.227 1.00 98.31 165 VAL A O 1
ATOM 1240 N N . VAL A 1 166 ? 5.067 -8.230 14.288 1.00 98.12 166 VAL A N 1
ATOM 1241 C CA . VAL A 1 166 ? 5.220 -7.253 15.380 1.00 98.12 166 VAL A CA 1
ATOM 1242 C C . VAL A 1 166 ? 4.716 -5.869 14.951 1.00 98.12 166 VAL A C 1
ATOM 1244 O O . VAL A 1 166 ? 3.949 -5.245 15.690 1.00 98.12 166 VAL A O 1
ATOM 1247 N N . LEU A 1 167 ? 5.080 -5.408 13.749 1.00 98.19 167 LEU A N 1
ATOM 1248 C CA . LEU A 1 167 ? 4.634 -4.117 13.205 1.00 98.19 167 LEU A CA 1
ATOM 1249 C C . LEU A 1 167 ? 3.111 -4.077 12.996 1.00 98.19 167 LEU A C 1
ATOM 1251 O O . LEU A 1 167 ? 2.450 -3.129 13.423 1.00 98.19 167 LEU A O 1
ATOM 1255 N N . ALA A 1 168 ? 2.529 -5.129 12.421 1.00 98.25 168 ALA A N 1
ATOM 1256 C CA . ALA A 1 168 ? 1.085 -5.230 12.222 1.00 98.25 168 ALA A CA 1
ATOM 1257 C C . ALA A 1 168 ? 0.320 -5.335 13.558 1.00 98.25 168 ALA A C 1
ATOM 1259 O O . ALA A 1 168 ? -0.750 -4.745 13.718 1.00 98.25 168 ALA A O 1
ATOM 1260 N N . THR A 1 169 ? 0.899 -5.979 14.578 1.00 98.50 169 THR A N 1
ATOM 1261 C CA . THR A 1 169 ? 0.334 -5.973 15.940 1.00 98.50 169 THR A CA 1
ATOM 1262 C C . THR A 1 169 ? 0.294 -4.553 16.519 1.00 98.50 169 THR A C 1
ATOM 1264 O O . THR A 1 169 ? -0.670 -4.172 17.190 1.00 98.50 169 THR A O 1
ATOM 1267 N N . ALA A 1 170 ? 1.305 -3.728 16.231 1.00 98.31 170 ALA A N 1
ATOM 1268 C CA . ALA A 1 170 ? 1.310 -2.323 16.629 1.00 98.31 170 ALA A CA 1
ATOM 1269 C C . ALA A 1 170 ? 0.240 -1.494 15.885 1.00 98.31 170 ALA A C 1
ATOM 1271 O O . ALA A 1 170 ? -0.360 -0.599 16.485 1.00 98.31 170 ALA A O 1
ATOM 1272 N N . VAL A 1 171 ? -0.083 -1.824 14.627 1.00 98.62 171 VAL A N 1
ATOM 1273 C CA . VAL A 1 171 ? -1.231 -1.239 13.898 1.00 98.62 171 VAL A CA 1
ATOM 1274 C C . VAL A 1 171 ? -2.557 -1.585 14.583 1.00 98.62 171 VAL A C 1
ATOM 1276 O O . VAL A 1 171 ? -3.393 -0.700 14.785 1.00 98.62 171 VAL A O 1
ATOM 1279 N N . VAL A 1 172 ? -2.749 -2.837 15.015 1.00 98.56 172 VAL A N 1
ATOM 1280 C CA . VAL A 1 172 ? -3.936 -3.245 15.795 1.00 98.56 172 VAL A CA 1
ATOM 1281 C C . VAL A 1 172 ? -4.041 -2.449 17.093 1.00 98.56 172 VAL A C 1
ATOM 1283 O O . VAL A 1 172 ? -5.126 -1.974 17.449 1.00 98.56 172 VAL A O 1
ATOM 1286 N N . TRP A 1 173 ? -2.916 -2.264 17.792 1.00 98.44 173 TRP A N 1
ATOM 1287 C CA . TRP A 1 173 ? -2.880 -1.406 18.973 1.00 98.44 173 TRP A CA 1
ATOM 1288 C C . TRP A 1 173 ? -3.310 0.029 18.638 1.00 98.44 173 TRP A C 1
ATOM 1290 O O . TRP A 1 173 ? -4.130 0.578 19.375 1.00 98.44 173 TRP A O 1
ATOM 1300 N N . CYS A 1 174 ? -2.843 0.606 17.523 1.00 98.62 174 CYS A N 1
ATOM 1301 C CA . CYS A 1 174 ? -3.250 1.944 17.075 1.00 98.62 174 CYS A CA 1
ATOM 1302 C C . CYS A 1 174 ? -4.760 2.028 16.803 1.00 98.62 174 CYS A C 1
ATOM 1304 O O . CYS A 1 174 ? -5.397 2.995 17.219 1.00 98.62 174 CYS A O 1
ATOM 1306 N N . CYS A 1 175 ? -5.354 1.002 16.180 1.00 98.62 175 CYS A N 1
ATOM 1307 C CA . CYS A 1 175 ? -6.802 0.934 15.949 1.00 98.62 175 CYS A CA 1
ATOM 1308 C C . CYS A 1 175 ? -7.576 0.960 17.278 1.00 98.62 175 CYS A C 1
ATOM 1310 O O . CYS A 1 175 ? -8.491 1.765 17.458 1.00 98.62 175 CYS A O 1
ATOM 1312 N N . GLY A 1 176 ? -7.178 0.132 18.251 1.00 98.06 176 GLY A N 1
ATOM 1313 C CA . GLY A 1 176 ? -7.784 0.135 19.588 1.00 98.06 176 GLY A CA 1
ATOM 1314 C C . GLY A 1 176 ? -7.541 1.439 20.356 1.00 98.06 176 GLY A C 1
ATOM 1315 O O . GLY A 1 176 ? -8.440 1.944 21.026 1.00 98.06 176 GLY A O 1
ATOM 1316 N N . ALA A 1 177 ? -6.346 2.022 20.237 1.00 97.75 177 ALA A N 1
ATOM 1317 C CA . ALA A 1 177 ? -6.004 3.302 20.851 1.00 97.75 177 ALA A CA 1
ATOM 1318 C C . ALA A 1 177 ? -6.859 4.447 20.291 1.00 97.75 177 ALA A C 1
ATOM 1320 O O . ALA A 1 177 ? -7.339 5.265 21.074 1.00 97.75 177 ALA A O 1
ATOM 1321 N N . ALA A 1 178 ? -7.124 4.466 18.982 1.00 98.19 178 ALA A N 1
ATOM 1322 C CA . ALA A 1 178 ? -8.020 5.436 18.357 1.00 98.19 178 ALA A CA 1
ATOM 1323 C C . ALA A 1 178 ? -9.463 5.279 18.862 1.00 98.19 178 ALA A C 1
ATOM 1325 O O . ALA A 1 178 ? -10.112 6.267 19.205 1.00 98.19 178 ALA A O 1
ATOM 1326 N N . GLY A 1 179 ? -9.945 4.041 19.005 1.00 97.69 179 GLY A N 1
ATOM 1327 C CA . GLY A 1 179 ? -11.248 3.773 19.614 1.00 97.69 179 GLY A CA 1
ATOM 1328 C C . GLY A 1 179 ? -11.332 4.243 21.073 1.00 97.69 179 GLY A C 1
ATOM 1329 O O . GLY A 1 179 ? -12.290 4.910 21.458 1.00 97.69 179 GLY A O 1
ATOM 1330 N N . ARG A 1 180 ? -10.305 3.986 21.895 1.00 96.44 180 ARG A N 1
ATOM 1331 C CA . ARG A 1 180 ? -10.236 4.485 23.286 1.00 96.44 180 ARG A CA 1
ATOM 1332 C C . ARG A 1 180 ? -10.142 6.004 23.386 1.00 96.44 180 ARG A C 1
ATOM 1334 O O . ARG A 1 180 ? -10.683 6.574 24.332 1.00 96.44 180 ARG A O 1
ATOM 1341 N N . LEU A 1 181 ? -9.454 6.630 22.437 1.00 96.44 181 LEU A N 1
ATOM 1342 C CA . LEU A 1 181 ? -9.322 8.077 22.329 1.00 96.44 181 LEU A CA 1
ATOM 1343 C C . LEU A 1 181 ? -10.672 8.736 22.015 1.00 96.44 181 LEU A C 1
ATOM 1345 O O . LEU A 1 181 ? -11.043 9.706 22.669 1.00 96.44 181 LEU A O 1
ATOM 1349 N N . LEU A 1 182 ? -11.409 8.196 21.042 1.00 96.94 182 LEU A N 1
ATOM 1350 C CA . LEU A 1 182 ? -12.651 8.792 20.538 1.00 96.94 182 LEU A CA 1
ATOM 1351 C C . LEU A 1 182 ? -13.900 8.376 21.329 1.00 96.94 182 LEU A C 1
ATOM 1353 O O . LEU A 1 182 ? -14.893 9.101 21.338 1.00 96.94 182 LEU A O 1
ATOM 1357 N N . PHE A 1 183 ? -13.856 7.238 22.028 1.00 96.00 183 PHE A N 1
ATOM 1358 C CA . PHE A 1 183 ? -14.972 6.703 22.816 1.00 96.00 183 PHE A CA 1
ATOM 1359 C C . PHE A 1 183 ? -14.587 6.504 24.293 1.00 96.00 183 PHE A C 1
ATOM 1361 O O . PHE A 1 183 ? -14.687 5.388 24.824 1.00 96.00 183 PHE A O 1
ATOM 1368 N N . PRO A 1 184 ? -14.150 7.565 25.000 1.00 92.81 184 PRO A N 1
ATOM 1369 C CA . PRO A 1 184 ? -13.656 7.446 26.365 1.00 92.81 184 PRO A CA 1
ATOM 1370 C C . PRO A 1 184 ? -14.729 6.872 27.302 1.00 92.81 184 PRO A C 1
ATOM 1372 O O . PRO A 1 184 ? -15.895 7.265 27.283 1.00 92.81 184 PRO A O 1
ATOM 1375 N N . GLY A 1 185 ? -14.336 5.894 28.123 1.00 89.19 185 GLY A N 1
ATOM 1376 C CA . GLY A 1 185 ? -15.220 5.237 29.095 1.00 89.19 185 GLY A CA 1
ATOM 1377 C C . GLY A 1 185 ? -16.249 4.269 28.495 1.00 89.19 185 GLY A C 1
ATOM 1378 O O . GLY A 1 185 ? -16.948 3.584 29.243 1.00 89.19 185 GLY A O 1
ATOM 1379 N N . LYS A 1 186 ? -16.343 4.149 27.164 1.00 94.38 186 LYS A N 1
ATOM 1380 C CA . LYS A 1 186 ? -17.259 3.199 26.526 1.00 94.38 186 LYS A CA 1
ATOM 1381 C C . LYS A 1 186 ? -16.661 1.791 26.543 1.00 94.38 186 LYS A C 1
ATOM 1383 O O . LYS A 1 186 ? -15.542 1.564 26.093 1.00 94.38 186 LYS A O 1
ATOM 1388 N N . ARG A 1 187 ? -17.440 0.801 26.997 1.00 93.12 187 ARG A N 1
ATOM 1389 C CA . ARG A 1 187 ? -17.001 -0.614 27.068 1.00 93.12 187 ARG A CA 1
ATOM 1390 C C . ARG A 1 187 ? -16.690 -1.226 25.694 1.00 93.12 187 ARG A C 1
ATOM 1392 O O . ARG A 1 187 ? -16.014 -2.248 25.625 1.00 93.12 187 ARG A O 1
ATOM 1399 N N . TRP A 1 188 ? -17.189 -0.618 24.618 1.00 94.94 188 TRP A N 1
ATOM 1400 C CA . TRP A 1 188 ? -16.983 -1.045 23.234 1.00 94.94 188 TRP A CA 1
ATOM 1401 C C . TRP A 1 188 ? -15.832 -0.318 22.523 1.00 94.94 188 TRP A C 1
ATOM 1403 O O . TRP A 1 188 ? -15.611 -0.590 21.353 1.00 94.94 188 TRP A O 1
ATOM 1413 N N . ALA A 1 189 ? -15.065 0.547 23.200 1.00 94.31 189 ALA A N 1
ATOM 1414 C CA . ALA A 1 189 ? -13.971 1.308 22.583 1.00 94.31 189 ALA A CA 1
ATOM 1415 C C . ALA A 1 189 ? -12.904 0.440 21.876 1.00 94.31 189 ALA A C 1
ATOM 1417 O O . ALA A 1 189 ? -12.225 0.904 20.972 1.00 94.31 189 ALA A O 1
ATOM 1418 N N . GLU A 1 190 ? -12.785 -0.838 22.248 1.00 93.69 190 GLU A N 1
ATOM 1419 C CA . GLU A 1 190 ? -11.878 -1.813 21.621 1.00 93.69 190 GLU A CA 1
ATOM 1420 C C . GLU A 1 190 ? -12.426 -2.444 20.332 1.00 93.69 190 GLU A C 1
ATOM 1422 O O . GLU A 1 190 ? -11.766 -3.293 19.734 1.00 93.69 190 GLU A O 1
ATOM 1427 N N . ALA A 1 191 ? -13.634 -2.066 19.903 1.00 96.88 191 ALA A N 1
ATOM 1428 C CA . ALA A 1 191 ? -14.251 -2.581 18.686 1.00 96.88 191 ALA A CA 1
ATOM 1429 C C . ALA A 1 191 ? -13.354 -2.357 17.462 1.00 96.88 191 ALA A C 1
ATOM 1431 O O . ALA A 1 191 ? -13.190 -3.273 16.670 1.00 96.88 191 ALA A O 1
ATOM 1432 N N . SER A 1 192 ? -12.692 -1.202 17.351 1.00 97.38 192 SER A N 1
ATOM 1433 C CA . SER A 1 192 ? -11.773 -0.911 16.242 1.00 97.38 192 SER A CA 1
ATOM 1434 C C . SER A 1 192 ? -10.624 -1.923 16.133 1.00 97.38 192 SER A C 1
ATOM 1436 O O . SER A 1 192 ? -10.307 -2.375 15.036 1.00 97.38 192 SER A O 1
ATOM 1438 N N . ALA A 1 193 ? -10.034 -2.346 17.259 1.00 97.81 193 ALA A N 1
ATOM 1439 C CA . ALA A 1 193 ? -9.018 -3.400 17.252 1.00 97.81 193 ALA A CA 1
ATOM 1440 C C . ALA A 1 193 ? -9.618 -4.746 16.822 1.00 97.81 193 ALA A C 1
ATOM 1442 O O . ALA A 1 193 ? -9.048 -5.422 15.974 1.00 97.81 193 ALA A O 1
ATOM 1443 N N . ALA A 1 194 ? -10.789 -5.115 17.356 1.00 96.94 194 ALA A N 1
ATOM 1444 C CA . ALA A 1 194 ? -11.476 -6.353 16.981 1.00 96.94 194 ALA A CA 1
ATOM 1445 C C . ALA A 1 194 ? -11.802 -6.416 15.477 1.00 96.94 194 ALA A C 1
ATOM 1447 O O . ALA A 1 194 ? -11.639 -7.468 14.867 1.00 96.94 194 ALA A O 1
ATOM 1448 N N . ILE A 1 195 ? -12.196 -5.292 14.871 1.00 98.06 195 ILE A N 1
ATOM 1449 C CA . ILE A 1 195 ? -12.452 -5.207 13.429 1.00 98.06 195 ILE A CA 1
ATOM 1450 C C . ILE A 1 195 ? -11.156 -5.405 12.639 1.00 98.06 195 ILE A C 1
ATOM 1452 O O . ILE A 1 195 ? -11.172 -6.171 11.687 1.00 98.06 195 ILE A O 1
ATOM 1456 N N . ALA A 1 196 ? -10.027 -4.812 13.053 1.00 98.06 196 ALA A N 1
ATOM 1457 C CA . ALA A 1 196 ? -8.732 -5.070 12.408 1.00 98.06 196 ALA A CA 1
ATOM 1458 C C . ALA A 1 196 ? -8.332 -6.559 12.466 1.00 98.06 196 ALA A C 1
ATOM 1460 O O . ALA A 1 196 ? -7.870 -7.108 11.470 1.00 98.06 196 ALA A O 1
ATOM 1461 N N . LEU A 1 197 ? -8.560 -7.235 13.603 1.00 97.00 197 LEU A N 1
ATOM 1462 C CA . LEU A 1 197 ? -8.357 -8.689 13.737 1.00 97.00 197 LEU A CA 1
ATOM 1463 C C . LEU A 1 197 ? -9.270 -9.510 12.811 1.00 97.00 197 LEU A C 1
ATOM 1465 O O . LEU A 1 197 ? -8.931 -10.633 12.439 1.00 97.00 197 LEU A O 1
ATOM 1469 N N . ALA A 1 198 ? -10.439 -8.970 12.477 1.00 97.38 198 ALA A N 1
ATOM 1470 C CA . ALA A 1 198 ? -11.430 -9.605 11.623 1.00 97.38 198 ALA A CA 1
ATOM 1471 C C . ALA A 1 198 ? -11.192 -9.345 10.125 1.00 97.38 198 ALA A C 1
ATOM 1473 O O . ALA A 1 198 ? -12.072 -9.659 9.336 1.00 97.38 198 ALA A O 1
ATOM 1474 N N . VAL A 1 199 ? -10.046 -8.787 9.711 1.00 98.06 199 VAL A N 1
ATOM 1475 C CA . VAL A 1 199 ? -9.671 -8.640 8.292 1.00 98.06 199 VAL A CA 1
ATOM 1476 C C . VAL A 1 199 ? -8.646 -9.728 7.925 1.00 98.06 199 VAL A C 1
ATOM 1478 O O . VAL A 1 199 ? -7.453 -9.520 8.151 1.00 98.06 199 VAL A O 1
ATOM 1481 N N . PRO A 1 200 ? -9.055 -10.898 7.384 1.00 97.44 200 PRO A N 1
ATOM 1482 C CA . PRO A 1 200 ? -8.150 -12.014 7.101 1.00 97.44 200 PRO A CA 1
ATOM 1483 C C . PRO A 1 200 ? -6.910 -11.646 6.289 1.00 97.44 200 PRO A C 1
ATOM 1485 O O . PRO A 1 200 ? -5.804 -11.990 6.702 1.00 97.44 200 PRO A O 1
ATOM 1488 N N . THR A 1 201 ? -7.061 -10.880 5.203 1.00 96.75 201 THR A N 1
ATOM 1489 C CA . THR A 1 201 ? -5.918 -10.445 4.383 1.00 96.75 201 THR A CA 1
ATOM 1490 C C . THR A 1 201 ? -4.883 -9.678 5.204 1.00 96.75 201 THR A C 1
ATOM 1492 O O . THR A 1 201 ? -3.687 -9.910 5.052 1.00 96.75 201 THR A O 1
ATOM 1495 N N . PHE A 1 202 ? -5.316 -8.794 6.109 1.00 97.75 202 PHE A N 1
ATOM 1496 C CA . PHE A 1 202 ? -4.405 -8.050 6.981 1.00 97.75 202 PHE A CA 1
ATOM 1497 C C . PHE A 1 202 ? -3.632 -8.989 7.920 1.00 97.75 202 PHE A C 1
ATOM 1499 O O . PHE A 1 202 ? -2.427 -8.822 8.101 1.00 97.75 202 PHE A O 1
ATOM 1506 N N . VAL A 1 203 ? -4.295 -10.012 8.472 1.00 97.88 203 VAL A N 1
ATOM 1507 C CA . VAL A 1 203 ? -3.658 -10.994 9.367 1.00 97.88 203 VAL A CA 1
ATOM 1508 C C . VAL A 1 203 ? -2.679 -11.901 8.609 1.00 97.88 203 VAL A C 1
ATOM 1510 O O . VAL A 1 203 ? -1.589 -12.164 9.110 1.00 97.88 203 VAL A O 1
ATOM 1513 N N . VAL A 1 204 ? -3.021 -12.353 7.400 1.00 96.06 204 VAL A N 1
ATOM 1514 C CA . VAL A 1 204 ? -2.133 -13.188 6.568 1.00 96.06 204 VAL A CA 1
ATOM 1515 C C . VAL A 1 204 ? -0.922 -12.397 6.081 1.00 96.06 204 VAL A C 1
ATOM 1517 O O . VAL A 1 204 ? 0.209 -12.874 6.170 1.00 96.06 204 VAL A O 1
ATOM 1520 N N . PHE A 1 205 ? -1.131 -11.170 5.596 1.00 95.75 205 PHE A N 1
ATOM 1521 C CA . PHE A 1 205 ? -0.050 -10.333 5.066 1.00 95.75 205 PHE A CA 1
ATOM 1522 C C . PHE A 1 205 ? 0.811 -9.689 6.153 1.00 95.75 205 PHE A C 1
ATOM 1524 O O . PHE A 1 205 ? 1.883 -9.179 5.838 1.00 95.75 205 PHE A O 1
ATOM 1531 N N . ALA A 1 206 ? 0.422 -9.773 7.428 1.00 96.56 206 ALA A N 1
ATOM 1532 C CA . ALA A 1 206 ? 1.298 -9.410 8.539 1.00 96.56 206 ALA A CA 1
ATOM 1533 C C . ALA A 1 206 ? 2.618 -10.202 8.514 1.00 96.56 206 ALA A C 1
ATOM 1535 O O . ALA A 1 206 ? 3.653 -9.682 8.914 1.00 96.56 206 ALA A O 1
ATOM 1536 N N . GLY A 1 207 ? 2.591 -11.441 8.014 1.00 92.44 207 GLY A N 1
ATOM 1537 C CA . GLY A 1 207 ? 3.772 -12.280 7.836 1.00 92.44 207 GLY A CA 1
ATOM 1538 C C . GLY A 1 207 ? 4.526 -12.070 6.522 1.00 92.44 207 GLY A C 1
ATOM 1539 O O . GLY A 1 207 ? 5.365 -12.904 6.212 1.00 92.44 207 GLY A O 1
ATOM 1540 N N . ALA A 1 208 ? 4.234 -11.037 5.727 1.00 92.75 208 ALA A N 1
ATOM 1541 C CA . ALA A 1 208 ? 4.927 -10.787 4.463 1.00 92.75 208 ALA A CA 1
ATOM 1542 C C . ALA A 1 208 ? 6.191 -9.932 4.664 1.00 92.75 208 ALA A C 1
ATOM 1544 O O . ALA A 1 208 ? 6.184 -8.960 5.423 1.00 92.75 208 ALA A O 1
ATOM 1545 N N . VAL A 1 209 ? 7.275 -10.249 3.947 1.00 95.81 209 VAL A N 1
ATOM 1546 C CA . VAL A 1 209 ? 8.468 -9.383 3.898 1.00 95.81 209 VAL A CA 1
ATOM 1547 C C . VAL A 1 209 ? 8.293 -8.347 2.795 1.00 95.81 209 VAL A C 1
ATOM 1549 O O . VAL A 1 209 ? 8.549 -8.618 1.625 1.00 95.81 209 VAL A O 1
ATOM 1552 N N . ASN A 1 210 ? 7.827 -7.160 3.176 1.00 94.06 210 ASN A N 1
ATOM 1553 C CA . ASN A 1 210 ? 7.681 -6.006 2.298 1.00 94.06 210 ASN A CA 1
ATOM 1554 C C . ASN A 1 210 ? 7.733 -4.688 3.088 1.00 94.06 210 ASN A C 1
ATOM 1556 O O . ASN A 1 210 ? 7.557 -4.645 4.308 1.00 94.06 210 ASN A O 1
ATOM 1560 N N . ASN A 1 211 ? 7.934 -3.583 2.373 1.00 94.25 211 ASN A N 1
ATOM 1561 C CA . ASN A 1 211 ? 7.909 -2.237 2.953 1.00 94.25 211 ASN A CA 1
ATOM 1562 C C . ASN A 1 211 ? 6.500 -1.755 3.356 1.00 94.25 211 ASN A C 1
ATOM 1564 O O . ASN A 1 211 ? 6.382 -0.705 3.992 1.00 94.25 211 ASN A O 1
ATOM 1568 N N . ASP A 1 212 ? 5.437 -2.507 3.039 1.00 93.69 212 ASP A N 1
ATOM 1569 C CA . ASP A 1 212 ? 4.075 -2.166 3.460 1.00 93.69 212 ASP A CA 1
ATOM 1570 C C . ASP A 1 212 ? 3.903 -2.267 4.973 1.00 93.69 212 ASP A C 1
ATOM 1572 O O . ASP A 1 212 ? 3.275 -1.389 5.561 1.00 93.69 212 ASP A O 1
ATOM 1576 N N . ALA A 1 213 ? 4.489 -3.278 5.622 1.00 94.62 213 ALA A N 1
ATOM 1577 C CA . ALA A 1 213 ? 4.334 -3.479 7.064 1.00 94.62 213 ALA A CA 1
ATOM 1578 C C . ALA A 1 213 ? 4.777 -2.247 7.881 1.00 94.62 213 ALA A C 1
ATOM 1580 O O . ALA A 1 213 ? 4.061 -1.790 8.776 1.00 94.62 213 ALA A O 1
ATOM 1581 N N . LEU A 1 214 ? 5.932 -1.660 7.540 1.00 97.44 214 LEU A N 1
ATOM 1582 C CA . LEU A 1 214 ? 6.419 -0.443 8.197 1.00 97.44 214 LEU A CA 1
ATOM 1583 C C . LEU A 1 214 ? 5.601 0.791 7.787 1.00 97.44 214 LEU A C 1
ATOM 1585 O O . LEU A 1 214 ? 5.274 1.610 8.646 1.00 97.44 214 LEU A O 1
ATOM 1589 N N . ALA A 1 215 ? 5.218 0.909 6.511 1.00 95.44 215 ALA A N 1
ATOM 1590 C CA . ALA A 1 215 ? 4.410 2.032 6.034 1.00 95.44 215 ALA A CA 1
ATOM 1591 C C . ALA A 1 215 ? 3.036 2.082 6.725 1.00 95.44 215 ALA A C 1
ATOM 1593 O O . ALA A 1 215 ? 2.602 3.147 7.161 1.00 95.44 215 ALA A O 1
ATOM 1594 N N . GLN A 1 216 ? 2.380 0.931 6.887 1.00 97.00 216 GLN A N 1
ATOM 1595 C CA . GLN A 1 216 ? 1.099 0.796 7.585 1.00 97.00 216 GLN A CA 1
ATOM 1596 C C . GLN A 1 216 ? 1.217 1.165 9.062 1.00 97.00 216 GLN A C 1
ATOM 1598 O O . GLN A 1 216 ? 0.357 1.869 9.588 1.00 97.00 216 GLN A O 1
ATOM 1603 N N . PHE A 1 217 ? 2.292 0.739 9.731 1.00 98.06 217 PHE A N 1
ATOM 1604 C CA . PHE A 1 217 ? 2.545 1.116 11.120 1.00 98.06 217 PHE A CA 1
ATOM 1605 C C . PHE A 1 217 ? 2.726 2.629 11.286 1.00 98.06 217 PHE A C 1
ATOM 1607 O O . PHE A 1 217 ? 2.053 3.241 12.121 1.00 98.06 217 PHE A O 1
ATOM 1614 N N . LEU A 1 218 ? 3.571 3.249 10.459 1.00 98.44 218 LEU A N 1
ATOM 1615 C CA . LEU A 1 218 ? 3.779 4.699 10.483 1.00 98.44 218 LEU A CA 1
ATOM 1616 C C . LEU A 1 218 ? 2.488 5.463 10.151 1.00 98.44 218 LEU A C 1
ATOM 1618 O O . LEU A 1 218 ? 2.214 6.498 10.759 1.00 98.44 218 LEU A O 1
ATOM 1622 N N . ALA A 1 219 ? 1.666 4.938 9.238 1.00 98.12 219 ALA A N 1
ATOM 1623 C CA . ALA A 1 219 ? 0.401 5.551 8.843 1.00 98.12 219 ALA A CA 1
ATOM 1624 C C . ALA A 1 219 ? -0.621 5.479 9.981 1.00 98.12 219 ALA A C 1
ATOM 1626 O O . ALA A 1 219 ? -1.259 6.478 10.313 1.00 98.12 219 ALA A O 1
ATOM 1627 N N . ALA A 1 220 ? -0.720 4.324 10.642 1.00 98.50 220 ALA A N 1
ATOM 1628 C CA . ALA A 1 220 ? -1.587 4.130 11.796 1.00 98.50 220 ALA A CA 1
ATOM 1629 C C . ALA A 1 220 ? -1.199 5.051 12.966 1.00 98.50 220 ALA A C 1
ATOM 1631 O O . ALA A 1 220 ? -2.082 5.644 13.593 1.00 98.50 220 ALA A O 1
ATOM 1632 N N . LEU A 1 221 ? 0.104 5.225 13.223 1.00 98.31 221 LEU A N 1
ATOM 1633 C CA . LEU A 1 221 ? 0.608 6.194 14.201 1.00 98.31 221 LEU A CA 1
ATOM 1634 C C . LEU A 1 221 ? 0.277 7.634 13.8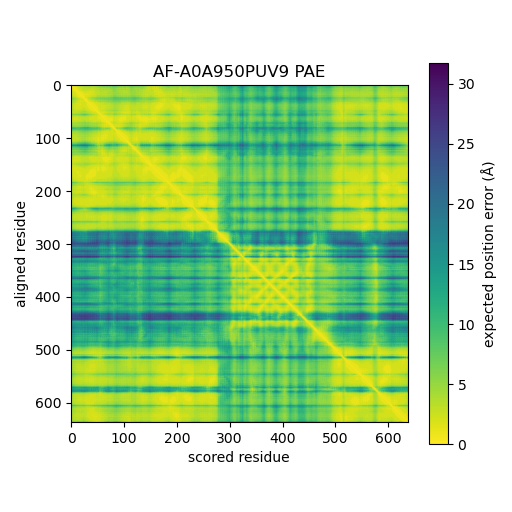10 1.00 98.31 221 LEU A C 1
ATOM 1636 O O . LEU A 1 221 ? -0.157 8.402 14.670 1.00 98.31 221 LEU A O 1
ATOM 1640 N N . LEU A 1 222 ? 0.456 7.999 12.537 1.00 98.44 222 LEU A N 1
ATOM 1641 C CA . LEU A 1 222 ? 0.144 9.340 12.050 1.00 98.44 222 LEU A CA 1
ATOM 1642 C C . LEU A 1 222 ? -1.344 9.641 12.221 1.00 98.44 222 LEU A C 1
ATOM 1644 O O . LEU A 1 222 ? -1.684 10.634 12.854 1.00 98.44 222 LEU A O 1
ATOM 1648 N N . VAL A 1 223 ? -2.237 8.767 11.752 1.00 98.44 223 VAL A N 1
ATOM 1649 C CA . VAL A 1 223 ? -3.689 8.959 11.906 1.00 98.44 223 VAL A CA 1
ATOM 1650 C C . VAL A 1 223 ? -4.076 9.051 13.385 1.00 98.44 223 VAL A C 1
ATOM 1652 O O . VAL A 1 223 ? -4.826 9.952 13.762 1.00 98.44 223 VAL A O 1
ATOM 1655 N N . LEU A 1 224 ? -3.527 8.193 14.252 1.00 98.19 224 LEU A N 1
ATOM 1656 C CA . LEU A 1 224 ? -3.763 8.269 15.698 1.00 98.19 224 LEU A CA 1
ATOM 1657 C C . LEU A 1 224 ? -3.289 9.605 16.296 1.00 98.19 224 LEU A C 1
ATOM 1659 O O . LEU A 1 224 ? -4.000 10.199 17.110 1.00 98.19 224 LEU A O 1
ATOM 1663 N N . LEU A 1 225 ? -2.117 10.096 15.886 1.00 97.94 225 LEU A N 1
ATOM 1664 C CA . LEU A 1 225 ? -1.579 11.388 16.311 1.00 97.94 225 LEU A CA 1
ATOM 1665 C C . LEU A 1 225 ? -2.457 12.550 15.836 1.00 97.94 225 LEU A C 1
ATOM 1667 O O . LEU A 1 225 ? -2.730 13.463 16.618 1.00 97.94 225 LEU A O 1
ATOM 1671 N N . LEU A 1 226 ? -2.922 12.521 14.585 1.00 97.75 226 LEU A N 1
ATOM 1672 C CA . LEU A 1 226 ? -3.822 13.538 14.042 1.00 97.75 226 LEU A CA 1
ATOM 1673 C C . LEU A 1 226 ? -5.128 13.584 14.837 1.00 97.75 226 LEU A C 1
ATOM 1675 O O . LEU A 1 226 ? -5.535 14.662 15.272 1.00 97.75 226 LEU A O 1
ATOM 1679 N N . LEU A 1 227 ? -5.724 12.419 15.115 1.00 97.69 227 LEU A N 1
ATOM 1680 C CA . LEU A 1 227 ? -6.917 12.302 15.955 1.00 97.69 227 LEU A CA 1
ATOM 1681 C C . LEU A 1 227 ? -6.674 12.848 17.368 1.00 97.69 227 LEU A C 1
ATOM 1683 O O . LEU A 1 227 ? -7.498 13.604 17.876 1.00 97.69 227 LEU A O 1
ATOM 1687 N N . ALA A 1 228 ? -5.539 12.515 17.990 1.00 96.00 228 ALA A N 1
ATOM 1688 C CA . ALA A 1 228 ? -5.191 13.007 19.324 1.00 96.00 228 ALA A CA 1
ATOM 1689 C C . ALA A 1 228 ? -5.022 14.533 19.353 1.00 96.00 228 ALA A C 1
ATOM 1691 O O . ALA A 1 228 ? -5.394 15.172 20.336 1.00 96.00 228 ALA A O 1
ATOM 1692 N N . GLY A 1 229 ? -4.500 15.121 18.275 1.00 95.44 229 GLY A N 1
ATOM 1693 C CA . GLY A 1 229 ? -4.358 16.566 18.134 1.00 95.44 229 GLY A CA 1
ATOM 1694 C C . GLY A 1 229 ? -5.684 17.297 17.984 1.00 95.44 229 GLY A C 1
ATOM 1695 O O . GLY A 1 229 ? -5.904 18.282 18.678 1.00 95.44 229 GLY A O 1
ATOM 1696 N N . VAL A 1 230 ? -6.578 16.818 17.112 1.00 94.75 230 VAL A N 1
ATOM 1697 C CA . VAL A 1 230 ? -7.868 17.492 16.853 1.00 94.75 230 VAL A CA 1
ATOM 1698 C C . VAL A 1 230 ? -8.879 17.345 17.993 1.00 94.75 230 VAL A C 1
ATOM 1700 O O . VAL A 1 230 ? -9.871 18.069 18.018 1.00 94.75 230 VAL A O 1
ATOM 1703 N N . VAL A 1 231 ? -8.640 16.420 18.928 1.00 94.56 231 VAL A N 1
ATOM 1704 C CA . VAL A 1 231 ? -9.419 16.277 20.172 1.00 94.56 231 VAL A CA 1
ATOM 1705 C C . VAL A 1 231 ? -8.663 16.769 21.417 1.00 94.56 231 VAL A C 1
ATOM 1707 O O . VAL A 1 231 ? -9.100 16.500 22.533 1.00 94.56 231 VAL A O 1
ATOM 1710 N N . ASP A 1 232 ? -7.526 17.455 21.235 1.00 89.75 232 ASP A N 1
ATOM 1711 C CA . ASP A 1 232 ? -6.677 18.024 22.297 1.00 89.75 232 ASP A CA 1
ATOM 1712 C C . ASP A 1 232 ? -6.318 17.034 23.430 1.00 89.75 232 ASP A C 1
ATOM 1714 O O . ASP A 1 232 ? -6.262 17.368 24.618 1.00 89.75 232 ASP A O 1
ATOM 1718 N N . ALA A 1 233 ? -6.043 15.778 23.070 1.00 86.12 233 ALA A N 1
ATOM 1719 C CA . ALA A 1 233 ? -5.818 14.705 24.029 1.00 86.12 233 ALA A CA 1
ATOM 1720 C C . ALA A 1 233 ? -4.358 14.603 24.501 1.00 86.12 233 ALA A C 1
ATOM 1722 O O . ALA A 1 233 ? -3.474 14.071 23.825 1.00 86.12 233 ALA A O 1
ATOM 1723 N N . GLY A 1 234 ? -4.124 15.013 25.748 1.00 84.06 234 GLY A N 1
ATOM 1724 C CA . GLY A 1 234 ? -2.866 14.780 26.459 1.00 84.06 234 GLY A CA 1
ATOM 1725 C C . GLY A 1 234 ? -1.716 15.699 26.032 1.00 84.06 234 GLY A C 1
ATOM 1726 O O . GLY A 1 234 ? -1.875 16.657 25.285 1.00 84.06 234 GLY A O 1
ATOM 1727 N N . ARG A 1 235 ? -0.510 15.425 26.549 1.00 85.19 235 ARG A N 1
ATOM 1728 C CA . ARG A 1 235 ? 0.660 16.309 26.356 1.00 85.19 235 ARG A CA 1
ATOM 1729 C C . ARG A 1 235 ? 1.177 16.322 24.918 1.00 85.19 235 ARG A C 1
ATOM 1731 O O . ARG A 1 235 ? 1.683 17.349 24.477 1.00 85.19 235 ARG A O 1
ATOM 1738 N N . ILE A 1 236 ? 1.039 15.203 24.206 1.00 85.62 236 ILE A N 1
ATOM 1739 C CA . ILE A 1 236 ? 1.487 15.070 22.814 1.00 85.62 236 ILE A CA 1
ATOM 1740 C C . ILE A 1 236 ? 0.649 15.919 21.864 1.00 85.62 236 ILE A C 1
ATOM 1742 O O . ILE A 1 236 ? 1.133 16.304 20.810 1.00 85.62 236 ILE A O 1
ATOM 1746 N N . ALA A 1 237 ? -0.582 16.255 22.264 1.00 87.69 237 ALA A N 1
ATOM 1747 C CA . ALA A 1 237 ? -1.428 17.150 21.509 1.00 87.69 237 ALA A CA 1
ATOM 1748 C C . ALA A 1 237 ? -0.952 18.604 21.598 1.00 87.69 237 ALA A C 1
ATOM 1750 O O . ALA A 1 237 ? -1.436 19.399 20.815 1.00 87.69 237 ALA A O 1
ATOM 1751 N N . ARG A 1 238 ? -0.014 19.013 22.468 1.00 88.50 238 ARG A N 1
ATOM 1752 C CA . ARG A 1 238 ? 0.470 20.412 22.468 1.00 88.50 238 ARG A CA 1
ATOM 1753 C C . ARG A 1 238 ? 1.032 20.804 21.084 1.00 88.50 238 ARG A C 1
ATOM 1755 O O . ARG A 1 238 ? 1.663 19.957 20.458 1.00 88.50 238 ARG A O 1
ATOM 1762 N N . PRO A 1 239 ? 0.866 22.057 20.612 1.00 85.94 239 PRO A N 1
ATOM 1763 C CA . PRO A 1 239 ? 1.160 22.428 19.222 1.00 85.94 239 PRO A CA 1
ATOM 1764 C C . PRO A 1 239 ? 2.564 22.041 18.738 1.00 85.94 239 PRO A C 1
ATOM 1766 O O . PRO A 1 239 ? 2.696 21.406 17.697 1.00 85.94 239 PRO A O 1
ATOM 1769 N N . LEU A 1 240 ? 3.599 22.361 19.522 1.00 88.25 240 LEU A N 1
ATOM 1770 C CA . LEU A 1 240 ? 4.993 22.104 19.156 1.00 88.25 240 LEU A CA 1
ATOM 1771 C C . 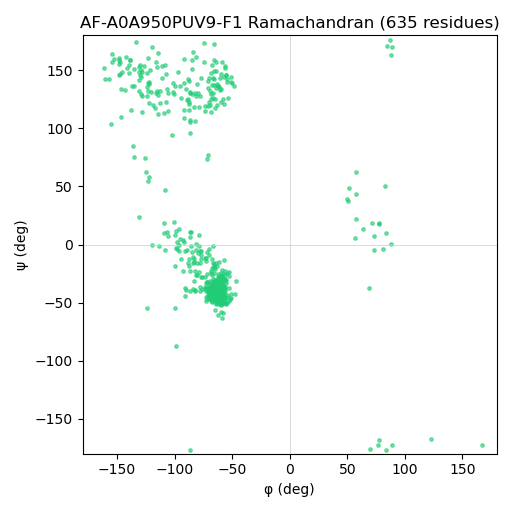LEU A 1 240 ? 5.333 20.600 19.045 1.00 88.25 240 LEU A C 1
ATOM 1773 O O . LEU A 1 240 ? 5.774 20.187 17.973 1.00 88.25 240 LEU A O 1
ATOM 1777 N N . PRO A 1 241 ? 5.118 19.752 20.077 1.00 91.69 241 PRO A N 1
ATOM 1778 C CA . PRO A 1 241 ? 5.399 18.320 19.952 1.00 91.69 241 PRO A CA 1
ATOM 1779 C C . PRO A 1 241 ? 4.482 17.624 18.941 1.00 91.69 241 PRO A C 1
ATOM 1781 O O . PRO A 1 241 ? 4.927 16.694 18.272 1.00 91.69 241 PRO A O 1
ATOM 1784 N N . TRP A 1 242 ? 3.232 18.074 18.798 1.00 93.50 242 TRP A N 1
ATOM 1785 C CA . TRP A 1 242 ? 2.302 17.518 17.818 1.00 93.50 242 TRP A CA 1
ATOM 1786 C C . TRP A 1 242 ? 2.798 17.748 16.389 1.00 93.50 242 TRP A C 1
ATOM 1788 O O . TRP A 1 242 ? 2.933 16.795 15.625 1.00 93.50 242 TRP A O 1
ATOM 1798 N N . PHE A 1 243 ? 3.142 18.995 16.053 1.00 91.31 243 PHE A N 1
ATOM 1799 C CA . PHE A 1 243 ? 3.668 19.346 14.735 1.00 91.31 243 PHE A CA 1
ATOM 1800 C C . PHE A 1 243 ? 5.021 18.679 14.462 1.00 91.31 243 PHE A C 1
ATOM 1802 O O . PHE A 1 243 ? 5.207 18.077 13.407 1.00 91.31 243 PHE A O 1
ATOM 1809 N N . GLY A 1 244 ? 5.942 18.707 15.433 1.00 91.06 244 GLY A N 1
ATOM 1810 C CA . GLY A 1 244 ? 7.248 18.060 15.295 1.00 91.06 244 GLY A CA 1
ATOM 1811 C C . GLY A 1 244 ? 7.135 16.560 15.008 1.00 91.06 244 GLY A C 1
ATOM 1812 O O . GLY A 1 244 ? 7.812 16.048 14.119 1.00 91.06 244 GLY A O 1
ATOM 1813 N N . LEU A 1 245 ? 6.230 15.855 15.696 1.00 95.62 245 LEU A N 1
ATOM 1814 C CA . LEU A 1 245 ? 6.033 14.423 15.471 1.00 95.62 245 LEU A CA 1
ATOM 1815 C C . LEU A 1 245 ? 5.330 14.120 14.138 1.00 95.62 245 LEU A C 1
ATOM 1817 O O . LEU A 1 245 ? 5.661 13.118 13.509 1.00 95.62 245 LEU A O 1
ATOM 1821 N N . ILE A 1 246 ? 4.420 14.986 13.672 1.00 94.81 246 ILE A N 1
ATOM 1822 C CA . ILE A 1 246 ? 3.847 14.884 12.318 1.00 94.81 246 ILE A CA 1
ATOM 1823 C C . ILE A 1 246 ? 4.956 14.947 11.268 1.00 94.81 246 ILE A C 1
ATOM 1825 O O . ILE A 1 246 ? 5.007 14.081 10.397 1.00 94.81 246 ILE A O 1
ATOM 1829 N N . VAL A 1 247 ? 5.857 15.930 11.365 1.00 91.62 247 VAL A N 1
ATOM 1830 C CA . VAL A 1 247 ? 6.976 16.082 10.421 1.00 91.62 247 VAL A CA 1
ATOM 1831 C C . VAL A 1 247 ? 7.860 14.835 10.430 1.00 91.62 247 VAL A C 1
ATOM 1833 O O . VAL A 1 247 ? 8.151 14.287 9.369 1.00 91.62 247 VAL A O 1
ATOM 1836 N N . VAL A 1 248 ? 8.222 14.331 11.615 1.00 94.25 248 VAL A N 1
ATOM 1837 C CA . VAL A 1 248 ? 9.012 13.096 11.742 1.00 94.25 248 VAL A CA 1
ATOM 1838 C C . VAL A 1 248 ? 8.304 11.911 11.079 1.00 94.25 248 VAL A C 1
ATOM 1840 O O . VAL A 1 248 ? 8.921 11.201 10.289 1.00 94.25 248 VAL A O 1
ATOM 1843 N N . LEU A 1 249 ? 7.012 11.700 11.346 1.00 96.19 249 LEU A N 1
ATOM 1844 C CA . LEU A 1 249 ? 6.257 10.584 10.765 1.00 96.19 249 LEU A CA 1
ATOM 1845 C C . LEU A 1 249 ? 6.091 10.707 9.246 1.00 96.19 249 LEU A C 1
ATOM 1847 O O . LEU A 1 249 ? 6.168 9.691 8.560 1.00 96.19 249 LEU A O 1
ATOM 1851 N N . LEU A 1 250 ? 5.910 11.919 8.714 1.00 90.00 250 LEU A N 1
ATOM 1852 C CA . LEU A 1 250 ? 5.874 12.162 7.270 1.00 90.00 250 LEU A CA 1
ATOM 1853 C C . LEU A 1 250 ? 7.213 11.818 6.613 1.00 90.00 250 LEU A C 1
ATOM 1855 O O . LEU A 1 250 ? 7.229 11.093 5.620 1.00 90.00 250 LEU A O 1
ATOM 1859 N N . VAL A 1 251 ? 8.331 12.273 7.188 1.00 86.38 251 VAL A N 1
ATOM 1860 C CA . VAL A 1 251 ? 9.676 11.968 6.675 1.00 86.38 251 VAL A CA 1
ATOM 1861 C C . VAL A 1 251 ? 9.932 10.462 6.697 1.00 86.38 251 VAL A C 1
ATOM 1863 O O . VAL A 1 251 ? 10.286 9.887 5.670 1.00 86.38 251 VAL A O 1
ATOM 1866 N N . LEU A 1 252 ? 9.697 9.797 7.832 1.00 92.88 252 LEU A N 1
ATOM 1867 C CA . LEU A 1 252 ? 9.882 8.346 7.945 1.00 92.88 252 LEU A CA 1
ATOM 1868 C C . LEU A 1 252 ? 8.946 7.572 7.003 1.00 92.88 252 LEU A C 1
ATOM 1870 O O . LEU A 1 252 ? 9.359 6.587 6.390 1.00 92.88 252 LEU A O 1
ATOM 1874 N N . GLY A 1 253 ? 7.699 8.022 6.857 1.00 90.12 253 GLY A N 1
ATOM 1875 C CA . GLY A 1 253 ? 6.713 7.411 5.971 1.00 90.12 253 GLY A CA 1
ATOM 1876 C C . GLY A 1 253 ? 7.131 7.478 4.504 1.00 90.12 253 GLY A C 1
ATOM 1877 O O . GLY A 1 253 ? 7.165 6.451 3.823 1.00 90.12 253 GLY A O 1
ATOM 1878 N N . VAL A 1 254 ? 7.550 8.657 4.039 1.00 84.62 254 VAL A N 1
ATOM 1879 C CA . VAL A 1 254 ? 8.056 8.867 2.672 1.00 84.62 254 VAL A CA 1
ATOM 1880 C C . VAL A 1 254 ? 9.349 8.080 2.420 1.00 84.62 254 VAL A C 1
ATOM 1882 O O . VAL A 1 254 ? 9.507 7.491 1.350 1.00 84.62 254 VAL A O 1
ATOM 1885 N N . LEU A 1 255 ? 10.242 7.992 3.413 1.00 86.88 255 LEU A N 1
ATOM 1886 C CA . LEU A 1 255 ? 11.448 7.155 3.347 1.00 86.88 255 LEU A CA 1
ATOM 1887 C C . LEU A 1 255 ? 11.160 5.646 3.394 1.00 86.88 255 LEU A C 1
ATOM 1889 O O . LEU A 1 255 ? 12.076 4.858 3.161 1.00 86.88 255 LEU A O 1
ATOM 1893 N N . THR A 1 256 ? 9.918 5.236 3.667 1.00 90.31 256 THR A N 1
ATOM 1894 C CA . THR A 1 256 ? 9.488 3.830 3.670 1.00 90.31 256 THR A CA 1
ATOM 1895 C C . THR A 1 256 ? 8.781 3.449 2.375 1.00 90.31 256 THR A C 1
ATOM 1897 O O . THR A 1 256 ? 9.158 2.470 1.726 1.00 90.31 256 THR A O 1
ATOM 1900 N N . LYS A 1 257 ? 7.730 4.189 1.996 1.00 86.12 257 LYS A N 1
ATOM 1901 C CA . LYS A 1 257 ? 6.920 3.861 0.819 1.00 86.12 257 LYS A CA 1
ATOM 1902 C C . LYS A 1 257 ? 6.188 5.079 0.266 1.00 86.12 257 LYS A C 1
ATOM 1904 O O . LYS A 1 257 ? 5.627 5.886 1.000 1.00 86.12 257 LYS A O 1
ATOM 1909 N N . ARG A 1 258 ? 6.103 5.150 -1.065 1.00 75.25 258 ARG A N 1
ATOM 1910 C CA . ARG A 1 258 ? 5.377 6.207 -1.789 1.00 75.25 258 ARG A CA 1
ATOM 1911 C C . ARG A 1 258 ? 3.885 6.285 -1.455 1.00 75.25 258 ARG A C 1
ATOM 1913 O O . ARG A 1 258 ? 3.302 7.361 -1.502 1.00 75.25 258 ARG A O 1
ATOM 1920 N N . THR A 1 259 ? 3.285 5.165 -1.052 1.00 74.38 259 THR A N 1
ATOM 1921 C CA . THR A 1 259 ? 1.874 5.065 -0.642 1.00 74.38 259 THR A CA 1
ATOM 1922 C C . THR A 1 259 ? 1.561 5.825 0.650 1.00 74.38 259 THR A C 1
ATOM 1924 O O . THR A 1 259 ? 0.409 5.866 1.067 1.00 74.38 259 THR A O 1
ATOM 1927 N N . PHE A 1 260 ? 2.561 6.456 1.276 1.00 82.44 260 PHE A N 1
ATOM 1928 C CA . PHE A 1 260 ? 2.379 7.361 2.406 1.00 82.44 260 PHE A CA 1
ATOM 1929 C C . PHE A 1 260 ? 1.953 8.780 1.996 1.00 82.44 260 PHE A C 1
ATOM 1931 O O . PHE A 1 260 ? 1.300 9.474 2.772 1.00 82.44 260 PHE A O 1
ATOM 1938 N N . VAL A 1 261 ? 2.285 9.219 0.775 1.00 81.25 261 VAL A N 1
ATOM 1939 C CA . VAL A 1 261 ? 1.980 10.576 0.276 1.00 81.25 261 VAL A CA 1
ATOM 1940 C C . VAL A 1 261 ? 0.490 10.949 0.323 1.00 81.25 261 VAL A C 1
ATOM 1942 O O . VAL A 1 261 ? 0.197 12.084 0.700 1.00 81.25 261 VAL A O 1
ATOM 1945 N N . PRO A 1 262 ? -0.469 10.037 0.068 1.00 85.06 262 PRO A N 1
ATOM 1946 C CA . PRO A 1 262 ? -1.897 10.320 0.229 1.00 85.06 262 PRO A CA 1
ATOM 1947 C C . PRO A 1 262 ? -2.318 10.779 1.635 1.00 85.06 262 PRO A C 1
ATOM 1949 O O . PRO A 1 262 ? -3.420 11.293 1.799 1.00 85.06 262 PRO A O 1
ATOM 1952 N N . LEU A 1 263 ? -1.470 10.632 2.661 1.00 88.25 263 LEU A N 1
ATOM 1953 C CA . LEU A 1 263 ? -1.741 11.142 4.008 1.00 88.25 263 LEU A CA 1
ATOM 1954 C C . LEU A 1 263 ? -1.388 12.628 4.182 1.00 88.25 263 LEU A C 1
ATOM 1956 O O . LEU A 1 263 ? -1.812 13.233 5.165 1.00 88.25 263 LEU A O 1
ATOM 1960 N N . VAL A 1 264 ? -0.666 13.252 3.245 1.00 88.00 264 VAL A N 1
ATOM 1961 C CA . VAL A 1 264 ? -0.335 14.688 3.313 1.00 88.00 264 VAL A CA 1
ATOM 1962 C C . VAL A 1 264 ? -1.604 15.560 3.326 1.00 88.00 264 VAL A C 1
ATOM 1964 O O . VAL A 1 264 ? -1.742 16.363 4.251 1.00 88.00 264 VAL A O 1
ATOM 1967 N N . PRO A 1 265 ? -2.593 15.380 2.424 1.00 86.25 265 PRO A N 1
ATOM 1968 C CA . PRO A 1 265 ? -3.863 16.107 2.515 1.00 86.25 265 PRO A CA 1
ATOM 1969 C C . PRO A 1 265 ? -4.614 15.872 3.835 1.00 86.25 265 PRO A C 1
ATOM 1971 O O . PRO A 1 265 ? -5.248 16.784 4.361 1.00 86.25 265 PRO A O 1
ATOM 1974 N N . VAL A 1 266 ? -4.506 14.676 4.423 1.00 93.06 266 VAL A N 1
ATOM 1975 C CA . VAL A 1 266 ? -5.126 14.340 5.720 1.00 93.06 266 VAL A CA 1
ATOM 1976 C C . VAL A 1 266 ? -4.519 15.180 6.846 1.00 93.06 266 VAL A C 1
ATOM 1978 O O . VAL A 1 266 ? -5.247 15.692 7.700 1.00 93.06 266 VAL A O 1
ATOM 1981 N N . VAL A 1 267 ? -3.195 15.373 6.825 1.00 94.12 267 VAL A N 1
ATOM 1982 C CA . VAL A 1 267 ? -2.484 16.272 7.748 1.00 94.12 267 VAL A CA 1
ATOM 1983 C C . VAL A 1 267 ? -2.975 17.710 7.584 1.00 94.12 267 VAL A C 1
ATOM 1985 O O . VAL A 1 267 ? -3.267 18.360 8.588 1.00 94.12 267 VAL A O 1
ATOM 1988 N N . LEU A 1 268 ? -3.125 18.194 6.347 1.00 90.69 268 LEU A N 1
ATOM 1989 C CA . LEU A 1 268 ? -3.631 19.546 6.080 1.00 90.69 268 LEU A CA 1
ATOM 1990 C C . LEU A 1 268 ? -5.048 19.737 6.630 1.00 90.69 268 LEU A C 1
ATOM 1992 O O . LEU A 1 268 ? -5.307 20.729 7.309 1.00 90.69 268 LEU A O 1
ATOM 1996 N N . VAL A 1 269 ? -5.938 18.759 6.429 1.00 91.62 269 VAL A N 1
ATOM 1997 C CA . VAL A 1 269 ? -7.288 18.769 7.017 1.00 91.62 269 VAL A CA 1
ATOM 1998 C C . VAL A 1 269 ? -7.218 18.811 8.544 1.00 91.62 269 VAL A C 1
ATOM 2000 O O . VAL A 1 269 ? -7.905 19.621 9.162 1.00 91.62 269 VAL A O 1
ATOM 2003 N N . ALA A 1 270 ? -6.371 17.993 9.174 1.00 93.75 270 ALA A N 1
ATOM 2004 C CA . ALA A 1 270 ? -6.228 17.979 10.630 1.00 93.75 270 ALA A CA 1
ATOM 2005 C C . ALA A 1 270 ? -5.696 19.314 11.186 1.00 93.75 270 ALA A C 1
ATOM 2007 O O . ALA A 1 270 ? -6.205 19.805 12.196 1.00 93.75 270 ALA A O 1
ATOM 2008 N N . ILE A 1 271 ? -4.710 19.925 10.522 1.00 91.00 271 ILE A N 1
ATOM 2009 C CA . ILE A 1 271 ? -4.184 21.250 10.882 1.00 91.00 271 ILE A CA 1
ATOM 2010 C C . ILE A 1 271 ? -5.272 22.314 10.705 1.00 91.00 271 ILE A C 1
ATOM 2012 O O . ILE A 1 271 ? -5.515 23.081 11.634 1.00 91.00 271 ILE A O 1
ATOM 2016 N N . ALA A 1 272 ? -5.976 22.333 9.570 1.00 88.19 272 ALA A N 1
ATOM 2017 C CA . ALA A 1 272 ? -7.048 23.292 9.303 1.00 88.19 272 ALA A CA 1
ATOM 2018 C C . ALA A 1 272 ? -8.175 23.187 10.341 1.00 88.19 272 ALA A C 1
ATOM 2020 O O . ALA A 1 272 ? -8.584 24.187 10.929 1.00 88.19 272 ALA A O 1
ATOM 2021 N N . VAL A 1 273 ? -8.618 21.965 10.651 1.00 89.69 273 VAL A N 1
ATOM 2022 C CA . VAL A 1 273 ? -9.625 21.689 11.687 1.00 89.69 273 VAL A CA 1
ATOM 2023 C C . VAL A 1 273 ? -9.183 22.194 13.058 1.00 89.69 273 VAL A C 1
ATOM 2025 O O . VAL A 1 273 ? -10.012 22.677 13.832 1.00 89.69 273 VAL A O 1
ATOM 2028 N N . ARG A 1 274 ? -7.891 22.089 13.367 1.00 88.31 274 ARG A N 1
ATOM 2029 C CA . ARG A 1 274 ? -7.340 22.507 14.652 1.00 88.31 274 ARG A CA 1
ATOM 2030 C C . ARG A 1 274 ? -7.149 24.018 14.760 1.00 88.31 274 ARG A C 1
ATOM 2032 O O . ARG A 1 274 ? -7.419 24.599 15.806 1.00 88.31 274 ARG A O 1
ATOM 2039 N N . VAL A 1 275 ? -6.691 24.649 13.683 1.00 84.19 275 VAL A N 1
ATOM 2040 C CA . VAL A 1 275 ? -6.379 26.084 13.623 1.00 84.19 275 VAL A CA 1
ATOM 2041 C C . VAL A 1 275 ? -7.604 26.916 13.218 1.00 84.19 275 VAL A C 1
ATOM 2043 O O . VAL A 1 275 ? -7.559 28.138 13.313 1.00 84.19 275 VAL A O 1
ATOM 2046 N N . ARG A 1 276 ? -8.747 26.293 12.882 1.00 80.69 276 ARG A N 1
ATOM 2047 C CA . ARG A 1 276 ? -10.016 26.980 12.558 1.00 80.69 276 ARG A CA 1
ATOM 2048 C C . ARG A 1 276 ? -10.451 28.100 13.525 1.00 80.69 276 ARG A C 1
ATOM 2050 O O . ARG A 1 276 ? -11.080 29.035 13.041 1.00 80.69 276 ARG A O 1
ATOM 2057 N N . PRO A 1 277 ? -10.153 28.082 14.846 1.00 79.06 277 PRO A N 1
ATOM 2058 C CA . PRO A 1 277 ? -10.495 29.202 15.728 1.00 79.06 277 PRO A CA 1
ATOM 2059 C C . PRO A 1 277 ? -9.592 30.435 15.522 1.00 79.06 277 PRO A C 1
ATOM 2061 O O . PRO A 1 277 ? -9.890 31.511 16.031 1.00 79.06 277 PRO A O 1
ATOM 2064 N N . HIS A 1 278 ? -8.487 30.292 14.784 1.00 79.50 278 HIS A N 1
ATOM 2065 C CA . HIS A 1 278 ? -7.445 31.294 14.568 1.00 79.50 278 HIS A CA 1
ATOM 2066 C C . HIS A 1 278 ? -7.211 31.525 13.061 1.00 79.50 278 HIS A C 1
ATOM 2068 O O . HIS A 1 278 ? -6.188 31.103 12.516 1.00 79.50 278 HIS A O 1
ATOM 2074 N N . PRO A 1 279 ? -8.118 32.232 12.360 1.00 69.94 279 PRO A N 1
ATOM 2075 C CA . PRO A 1 279 ? -8.087 32.358 10.898 1.00 69.94 279 PRO A CA 1
ATOM 2076 C C . PRO A 1 279 ? -6.785 32.972 10.360 1.00 69.94 279 PRO A C 1
ATOM 2078 O O . PRO A 1 279 ? -6.304 32.570 9.306 1.00 69.94 279 PRO A O 1
ATOM 2081 N N . ARG A 1 280 ? -6.151 33.884 11.112 1.00 74.88 280 ARG A N 1
ATOM 2082 C CA . ARG A 1 280 ? -4.846 34.468 10.749 1.00 74.88 280 ARG A CA 1
ATOM 2083 C C . ARG A 1 280 ? -3.712 33.440 10.769 1.00 74.88 280 ARG A C 1
ATOM 2085 O O . ARG A 1 280 ? -2.861 33.460 9.890 1.00 74.88 280 ARG A O 1
ATOM 2092 N N . ALA A 1 281 ? -3.718 32.527 11.740 1.00 72.12 281 ALA A N 1
ATOM 2093 C CA . ALA A 1 281 ? -2.744 31.441 11.809 1.00 72.12 281 ALA A CA 1
ATOM 2094 C C . ALA A 1 281 ? -3.003 30.384 10.726 1.00 72.12 281 ALA A C 1
ATOM 2096 O O . ALA A 1 281 ? -2.057 29.808 10.204 1.00 72.12 281 ALA A O 1
ATOM 2097 N N . MET A 1 282 ? -4.269 30.165 10.353 1.00 69.44 282 MET A N 1
ATOM 2098 C CA . MET A 1 282 ? -4.640 29.272 9.253 1.00 69.44 282 MET A CA 1
ATOM 2099 C C . MET A 1 282 ? -4.143 29.810 7.907 1.00 69.44 282 MET A C 1
ATOM 2101 O O . MET A 1 282 ? -3.511 29.071 7.161 1.00 69.44 282 MET A O 1
ATOM 2105 N N . LEU A 1 283 ? -4.364 31.100 7.631 1.00 71.69 283 LEU A N 1
ATOM 2106 C CA . LEU A 1 283 ? -3.852 31.761 6.427 1.00 71.69 283 LEU A CA 1
ATOM 2107 C C . LEU A 1 283 ? -2.321 31.785 6.400 1.00 71.69 283 LEU A C 1
ATOM 2109 O O . LEU A 1 283 ? -1.736 31.485 5.368 1.00 71.69 283 LEU A O 1
ATOM 2113 N N . ALA A 1 284 ? -1.665 32.067 7.529 1.00 73.19 284 ALA A N 1
ATOM 2114 C CA . ALA A 1 284 ? -0.206 32.028 7.618 1.00 73.19 284 ALA A CA 1
ATOM 2115 C C . ALA A 1 284 ? 0.360 30.611 7.415 1.00 73.19 284 ALA A C 1
ATOM 2117 O O . ALA A 1 284 ? 1.374 30.455 6.747 1.00 73.19 284 ALA A O 1
ATOM 2118 N N . ALA A 1 285 ? -0.290 29.577 7.959 1.00 66.62 285 ALA A N 1
ATOM 2119 C CA . ALA A 1 285 ? 0.118 28.187 7.761 1.00 66.62 285 ALA A CA 1
ATOM 2120 C C . ALA A 1 285 ? -0.082 27.738 6.309 1.00 66.62 285 ALA A C 1
ATOM 2122 O O . ALA A 1 285 ? 0.800 27.088 5.757 1.00 66.62 285 ALA A O 1
ATOM 2123 N N . LEU A 1 286 ? -1.203 28.111 5.684 1.00 68.00 286 LEU A N 1
ATOM 2124 C CA . LEU A 1 286 ? -1.460 27.829 4.273 1.00 68.00 286 LEU A CA 1
ATOM 2125 C C . LEU A 1 286 ? -0.440 28.544 3.383 1.00 68.00 286 LEU A C 1
ATOM 2127 O O . LEU A 1 286 ? 0.221 27.885 2.593 1.00 68.00 286 LEU A O 1
ATOM 2131 N N . ALA A 1 287 ? -0.227 29.845 3.595 1.00 71.19 287 ALA A N 1
ATOM 2132 C CA . ALA A 1 287 ? 0.765 30.627 2.864 1.00 71.19 287 ALA A CA 1
ATOM 2133 C C . ALA A 1 287 ? 2.193 30.103 3.080 1.00 71.19 287 ALA A C 1
ATOM 2135 O O . ALA A 1 287 ? 2.982 30.093 2.146 1.00 71.19 287 ALA A O 1
ATOM 2136 N N . ALA A 1 288 ? 2.541 29.629 4.281 1.00 71.19 288 ALA A N 1
ATOM 2137 C CA . ALA A 1 288 ? 3.842 29.015 4.544 1.00 71.19 288 ALA A CA 1
ATOM 2138 C C . ALA A 1 288 ? 3.994 27.663 3.835 1.00 71.19 288 ALA A C 1
ATOM 2140 O O . ALA A 1 288 ? 5.054 27.388 3.282 1.00 71.19 288 ALA A O 1
ATOM 2141 N N . VAL A 1 289 ? 2.951 26.826 3.824 1.00 67.81 289 VAL A N 1
ATOM 2142 C CA . VAL A 1 289 ? 2.954 25.563 3.072 1.00 67.81 289 VAL A CA 1
ATOM 2143 C C . VAL A 1 289 ? 3.058 25.844 1.576 1.00 67.81 289 VAL A C 1
ATOM 2145 O O . VAL A 1 289 ? 3.910 25.252 0.928 1.00 67.81 289 VAL A O 1
ATOM 2148 N N . GLU A 1 290 ? 2.268 26.771 1.039 1.00 68.81 290 GLU A N 1
ATOM 2149 C CA . GLU A 1 290 ? 2.333 27.193 -0.363 1.00 68.81 290 GLU A CA 1
ATOM 2150 C C . GLU A 1 290 ? 3.687 27.808 -0.714 1.00 68.81 290 GLU A C 1
ATOM 2152 O O . GLU A 1 290 ? 4.238 27.485 -1.757 1.00 68.81 290 GLU A O 1
ATOM 2157 N N . ALA A 1 291 ? 4.273 28.626 0.162 1.00 67.25 291 ALA A N 1
ATOM 2158 C CA . ALA A 1 291 ? 5.595 29.203 -0.047 1.00 67.25 291 ALA A CA 1
ATOM 2159 C C . ALA A 1 291 ? 6.694 28.138 -0.003 1.00 67.25 291 ALA A C 1
ATOM 2161 O O . ALA A 1 291 ? 7.599 28.182 -0.825 1.00 67.25 291 ALA A O 1
ATOM 2162 N N . VAL A 1 292 ? 6.625 27.163 0.911 1.00 63.41 292 VAL A N 1
ATOM 2163 C CA . VAL A 1 292 ? 7.593 26.056 0.973 1.00 63.41 292 VAL A CA 1
ATOM 2164 C C . VAL A 1 292 ? 7.429 25.137 -0.232 1.00 63.41 292 VAL A C 1
ATOM 2166 O O . VAL A 1 292 ? 8.422 24.807 -0.867 1.00 63.41 292 VAL A O 1
ATOM 2169 N N . VAL A 1 293 ? 6.201 24.750 -0.582 1.00 62.12 293 VAL A N 1
ATOM 2170 C CA . VAL A 1 293 ? 5.915 23.922 -1.763 1.00 62.12 293 VAL A CA 1
ATOM 2171 C C . VAL A 1 293 ? 6.327 24.660 -3.034 1.00 62.12 293 VAL A C 1
ATOM 2173 O O . VAL A 1 293 ? 7.027 24.085 -3.855 1.00 62.12 293 VAL A O 1
ATOM 2176 N N . GLY A 1 294 ? 5.969 25.935 -3.172 1.00 57.28 294 GLY A N 1
ATOM 2177 C CA . GLY A 1 294 ? 6.331 26.784 -4.302 1.00 57.28 294 GLY A CA 1
ATOM 2178 C C . GLY A 1 294 ? 7.839 26.997 -4.409 1.00 57.28 294 GLY A C 1
ATOM 2179 O O . GLY A 1 294 ? 8.401 26.780 -5.474 1.00 57.28 294 GLY A O 1
ATOM 2180 N N . LEU A 1 295 ? 8.524 27.331 -3.312 1.00 55.47 295 LEU A N 1
ATOM 2181 C CA . LEU A 1 295 ? 9.982 27.477 -3.285 1.00 55.47 295 LEU A CA 1
ATOM 2182 C C . LEU A 1 295 ? 10.679 26.161 -3.634 1.00 55.47 295 LEU A C 1
ATOM 2184 O O . LEU A 1 295 ? 11.607 26.163 -4.439 1.00 55.47 295 LEU A O 1
ATOM 2188 N N . VAL A 1 296 ? 10.221 25.040 -3.071 1.00 54.88 296 VAL A N 1
ATOM 2189 C CA . VAL A 1 296 ? 10.734 23.707 -3.399 1.00 54.88 296 VAL A CA 1
ATOM 2190 C C . VAL A 1 296 ? 10.522 23.430 -4.886 1.00 54.88 296 VAL A C 1
ATOM 2192 O O . VAL A 1 296 ? 11.495 23.147 -5.562 1.00 54.88 296 VAL A O 1
ATOM 2195 N N . LEU A 1 297 ? 9.311 23.596 -5.427 1.00 54.19 297 LEU A N 1
ATOM 2196 C CA . LEU A 1 297 ? 9.008 23.348 -6.843 1.00 54.19 297 LEU A CA 1
ATOM 2197 C C . LEU A 1 297 ? 9.734 24.286 -7.818 1.00 54.19 297 LEU A C 1
ATOM 2199 O O . LEU A 1 297 ? 10.013 23.874 -8.936 1.00 54.19 297 LEU A O 1
ATOM 2203 N N . VAL A 1 298 ? 10.032 25.527 -7.433 1.00 55.72 298 VAL A N 1
ATOM 2204 C CA . VAL A 1 298 ? 10.724 26.499 -8.299 1.00 55.72 298 VAL A CA 1
ATOM 2205 C C . VAL A 1 298 ? 12.243 26.311 -8.256 1.00 55.72 298 VAL A C 1
ATOM 2207 O O . VAL A 1 298 ? 12.928 26.551 -9.249 1.00 55.72 298 VAL A O 1
ATOM 2210 N N . THR A 1 299 ? 12.801 25.863 -7.129 1.00 47.16 299 THR A N 1
ATOM 2211 C CA . THR A 1 299 ? 14.253 25.693 -6.985 1.00 47.16 299 THR A CA 1
ATOM 2212 C C . THR A 1 299 ? 14.703 24.318 -7.481 1.00 47.16 299 THR A C 1
ATOM 2214 O O . THR A 1 299 ? 14.517 23.297 -6.829 1.00 47.16 299 THR A O 1
ATOM 2217 N N . GLY A 1 300 ? 15.341 24.280 -8.654 1.00 49.22 300 GLY A N 1
ATOM 2218 C CA . GLY A 1 300 ? 16.011 23.076 -9.164 1.00 49.22 300 GLY A CA 1
ATOM 2219 C C . GLY A 1 300 ? 15.088 22.003 -9.749 1.00 49.22 300 GLY A C 1
ATOM 2220 O O . GLY A 1 300 ? 15.506 20.846 -9.841 1.00 49.22 300 GLY A O 1
ATOM 2221 N N . ALA A 1 301 ? 13.850 22.360 -10.104 1.00 59.16 301 ALA A N 1
ATOM 2222 C CA . ALA A 1 301 ? 12.987 21.542 -10.950 1.00 59.16 301 ALA A CA 1
ATOM 2223 C C . ALA A 1 301 ? 13.355 21.745 -12.424 1.00 59.16 301 ALA A C 1
ATOM 2225 O O . ALA A 1 301 ? 13.386 22.874 -12.910 1.00 59.16 301 ALA A O 1
ATOM 2226 N N . ASP A 1 302 ? 13.585 20.647 -13.139 1.00 60.34 302 ASP A N 1
ATOM 2227 C CA . ASP A 1 302 ? 13.811 20.677 -14.584 1.00 60.34 302 ASP A CA 1
ATOM 2228 C C . ASP A 1 302 ? 12.504 20.366 -15.321 1.00 60.34 302 ASP A C 1
ATOM 2230 O O . ASP A 1 302 ? 11.684 19.570 -14.844 1.00 60.34 302 ASP A O 1
ATOM 2234 N N . ALA A 1 303 ? 12.311 20.944 -16.506 1.00 59.88 303 ALA A N 1
ATOM 2235 C CA . ALA A 1 303 ? 11.224 20.541 -17.392 1.00 59.88 303 ALA A CA 1
ATOM 2236 C C . ALA A 1 303 ? 11.439 19.086 -17.850 1.00 59.88 303 ALA A C 1
ATOM 2238 O O . ALA A 1 303 ? 12.487 18.738 -18.403 1.00 59.88 303 ALA A O 1
ATOM 2239 N N . ARG A 1 304 ? 10.443 18.225 -17.626 1.00 73.69 304 ARG A N 1
ATOM 2240 C CA . ARG A 1 304 ? 10.408 16.844 -18.135 1.00 73.69 304 ARG A CA 1
ATOM 2241 C C . ARG A 1 304 ? 9.333 16.710 -19.203 1.00 73.69 304 ARG A C 1
ATOM 2243 O O . ARG A 1 304 ? 8.354 17.451 -19.182 1.00 73.69 304 ARG A O 1
ATOM 2250 N N . LEU A 1 305 ? 9.506 15.761 -20.118 1.00 76.75 305 LEU A N 1
ATOM 2251 C CA . LEU A 1 305 ? 8.472 15.442 -21.097 1.00 76.75 305 LEU A CA 1
ATOM 2252 C C . LEU A 1 305 ? 7.191 15.002 -20.395 1.00 76.75 305 LEU A C 1
ATOM 2254 O O . LEU A 1 305 ? 7.209 14.049 -19.618 1.00 76.75 305 LEU A O 1
ATOM 2258 N N . ALA A 1 306 ? 6.099 15.708 -20.683 1.00 78.00 306 ALA A N 1
ATOM 2259 C CA . ALA A 1 306 ? 4.764 15.292 -20.273 1.00 78.00 306 ALA A CA 1
ATOM 2260 C C . ALA A 1 306 ? 4.443 13.929 -20.903 1.00 78.00 306 ALA A C 1
ATOM 2262 O O . ALA A 1 306 ? 4.878 13.693 -22.029 1.00 78.00 306 ALA A O 1
ATOM 2263 N N . SER A 1 307 ? 3.741 13.059 -20.170 1.00 76.38 307 SER A N 1
ATOM 2264 C CA . SER A 1 307 ? 3.294 11.714 -20.582 1.00 76.38 307 SER A CA 1
ATOM 2265 C C . SER A 1 307 ? 4.347 10.690 -21.054 1.00 76.38 307 SER A C 1
ATOM 2267 O O . SER A 1 307 ? 3.979 9.576 -21.428 1.00 76.38 307 SER A O 1
ATOM 2269 N N . TRP A 1 308 ? 5.650 10.987 -20.985 1.00 83.31 308 TRP A N 1
ATOM 2270 C CA . TRP A 1 308 ? 6.721 10.032 -21.306 1.00 83.31 308 TRP A CA 1
ATOM 2271 C C . TRP A 1 308 ? 7.452 9.551 -20.050 1.00 83.31 308 TRP A C 1
ATOM 2273 O O . TRP A 1 308 ? 8.055 10.334 -19.310 1.00 83.31 308 TRP A O 1
ATOM 2283 N N . HIS A 1 309 ? 7.472 8.235 -19.835 1.00 81.44 309 HIS A N 1
ATOM 2284 C CA . HIS A 1 309 ? 8.254 7.616 -18.774 1.00 81.44 309 HIS A CA 1
ATOM 2285 C C . HIS A 1 309 ? 9.725 7.520 -19.172 1.00 81.44 309 HIS A C 1
ATOM 2287 O O . HIS A 1 309 ? 10.073 6.979 -20.220 1.00 81.44 309 HIS A O 1
ATOM 2293 N N . ARG A 1 310 ? 10.610 8.015 -18.309 1.00 79.06 310 ARG A N 1
ATOM 2294 C CA . ARG A 1 310 ? 12.054 8.013 -18.546 1.00 79.06 310 ARG A CA 1
ATOM 2295 C C . ARG A 1 310 ? 12.719 6.897 -17.764 1.00 79.06 310 ARG A C 1
ATOM 2297 O O . ARG A 1 310 ? 12.449 6.733 -16.576 1.00 79.06 310 ARG A O 1
ATOM 2304 N N . ALA A 1 311 ? 13.678 6.219 -18.387 1.00 71.19 311 ALA A N 1
ATOM 2305 C CA . ALA A 1 311 ? 14.522 5.259 -17.675 1.00 71.19 311 ALA A CA 1
ATOM 2306 C C . ALA A 1 311 ? 15.402 5.933 -16.603 1.00 71.19 311 ALA A C 1
ATOM 2308 O O . ALA A 1 311 ? 15.865 5.283 -15.663 1.00 71.19 311 ALA A O 1
ATOM 2309 N N . THR A 1 312 ? 15.634 7.244 -16.729 1.00 66.25 312 THR A N 1
ATOM 2310 C CA . THR A 1 312 ? 16.468 8.030 -15.818 1.00 66.25 312 THR A CA 1
ATOM 2311 C C . THR A 1 312 ? 15.738 9.251 -15.266 1.00 66.25 312 THR A C 1
ATOM 2313 O O . THR A 1 312 ? 14.825 9.815 -15.863 1.00 66.25 312 THR A O 1
ATOM 2316 N N . MET A 1 313 ? 16.177 9.678 -14.085 1.00 62.28 313 MET A N 1
ATOM 2317 C CA . MET A 1 313 ? 15.617 10.812 -13.341 1.00 62.28 313 MET A CA 1
ATOM 2318 C C . MET A 1 313 ? 16.413 12.107 -13.541 1.00 62.28 313 MET A C 1
ATOM 2320 O O . MET A 1 313 ? 16.149 13.121 -12.896 1.00 62.28 313 MET A O 1
ATOM 2324 N N . THR A 1 314 ? 17.454 12.061 -14.362 1.00 61.09 314 THR A N 1
ATOM 2325 C CA . THR A 1 314 ? 18.438 13.130 -14.533 1.00 61.09 314 THR A CA 1
ATOM 2326 C C . THR A 1 314 ? 18.640 13.405 -16.008 1.00 61.09 314 THR A C 1
ATOM 2328 O O . THR A 1 314 ? 18.574 12.486 -16.820 1.00 61.09 314 THR A O 1
ATOM 2331 N N . GLY A 1 315 ? 18.939 14.660 -16.331 1.00 65.44 315 GLY A N 1
ATOM 2332 C CA . GLY A 1 315 ? 19.045 15.126 -17.708 1.00 65.44 315 GLY A CA 1
ATOM 2333 C C . GLY A 1 315 ? 17.703 15.594 -18.263 1.00 65.44 315 GLY A C 1
ATOM 2334 O O . GLY A 1 315 ? 16.634 15.304 -17.714 1.00 65.44 315 GLY A O 1
ATOM 2335 N N . THR A 1 316 ? 17.775 16.341 -19.356 1.00 72.44 316 THR A N 1
ATOM 2336 C CA . THR A 1 316 ? 16.611 16.723 -20.147 1.00 72.44 316 THR A CA 1
ATOM 2337 C C . THR A 1 316 ? 16.422 15.682 -21.241 1.00 72.44 316 THR A C 1
ATOM 2339 O O . THR A 1 316 ? 17.389 15.195 -21.827 1.00 72.44 316 THR A O 1
ATOM 2342 N N . SER A 1 317 ? 15.168 15.321 -21.490 1.00 82.62 317 SER A N 1
ATOM 2343 C CA . SER A 1 317 ? 14.813 14.483 -22.640 1.00 82.62 317 SER A CA 1
ATOM 2344 C C . SER A 1 317 ? 14.142 15.304 -23.733 1.00 82.62 317 SER A C 1
ATOM 2346 O O . SER A 1 317 ? 13.640 14.742 -24.688 1.00 82.62 317 SER A O 1
ATOM 2348 N N . ARG A 1 318 ? 14.110 16.631 -23.574 1.00 88.25 318 ARG A N 1
ATOM 2349 C CA . ARG A 1 318 ? 13.444 17.597 -24.447 1.00 88.25 318 ARG A CA 1
ATOM 2350 C C . ARG A 1 318 ? 14.466 18.625 -24.923 1.00 88.25 318 ARG A C 1
ATOM 2352 O O . ARG A 1 318 ? 15.261 19.110 -24.113 1.00 88.25 318 ARG A O 1
ATOM 2359 N N . CYS A 1 319 ? 14.436 18.955 -26.207 1.00 87.44 319 CYS A N 1
ATOM 2360 C CA . CYS A 1 319 ? 15.354 19.901 -26.839 1.00 87.44 319 CYS A CA 1
ATOM 2361 C C . CYS A 1 319 ? 14.669 20.667 -27.975 1.00 87.44 319 CYS A C 1
ATOM 2363 O O . CYS A 1 319 ? 13.659 20.217 -28.509 1.00 87.44 319 CYS A O 1
ATOM 2365 N N . ALA A 1 320 ? 15.211 21.837 -28.309 1.00 87.38 320 ALA A N 1
ATOM 2366 C CA . ALA A 1 320 ? 14.749 22.645 -29.434 1.00 87.38 320 ALA A CA 1
ATOM 2367 C C . ALA A 1 320 ? 15.339 22.141 -30.763 1.00 87.38 320 ALA A C 1
ATOM 2369 O O . ALA A 1 320 ? 16.367 21.455 -30.770 1.00 87.38 320 ALA A O 1
ATOM 2370 N N . GLY A 1 321 ? 14.714 22.529 -31.878 1.00 83.62 321 GLY A N 1
ATOM 2371 C CA . GLY A 1 321 ? 15.141 22.137 -33.223 1.00 83.62 321 GLY A CA 1
ATOM 2372 C C . GLY A 1 321 ? 14.619 20.758 -33.622 1.00 83.62 321 GLY A C 1
ATOM 2373 O O . GLY A 1 321 ? 15.406 19.894 -34.024 1.00 83.62 321 GLY A O 1
ATOM 2374 N N . GLY A 1 322 ? 13.309 20.550 -33.461 1.00 84.94 322 GLY A N 1
ATOM 2375 C CA . GLY A 1 322 ? 12.593 19.430 -34.074 1.00 84.94 322 GLY A CA 1
ATOM 2376 C C . GLY A 1 322 ? 12.567 19.531 -35.600 1.00 84.94 322 GLY A C 1
ATOM 2377 O O . GLY A 1 322 ? 13.019 20.518 -36.177 1.00 84.94 322 GLY A O 1
ATOM 2378 N N . HIS A 1 323 ? 12.069 18.491 -36.256 1.00 82.88 323 HIS A N 1
ATOM 2379 C CA . HIS A 1 323 ? 11.896 18.428 -37.705 1.00 82.88 323 HIS A CA 1
ATOM 2380 C C . HIS A 1 323 ? 10.952 19.539 -38.206 1.00 82.88 323 HIS A C 1
ATOM 2382 O O . HIS A 1 323 ? 11.140 20.038 -39.312 1.00 82.88 323 HIS A O 1
ATOM 2388 N N . GLY A 1 324 ? 10.008 19.983 -37.363 1.00 77.31 324 GLY A N 1
ATOM 2389 C CA . GLY A 1 324 ? 9.134 21.144 -37.592 1.00 77.31 324 GLY A CA 1
ATOM 2390 C C . GLY A 1 324 ? 9.534 22.446 -36.872 1.00 77.31 324 GLY A C 1
ATOM 2391 O O . GLY A 1 324 ? 8.676 23.301 -36.686 1.00 77.31 324 GLY A O 1
ATOM 2392 N N . ASP A 1 325 ? 10.788 22.597 -36.422 1.00 61.88 325 ASP A N 1
ATOM 2393 C CA . ASP A 1 325 ? 11.336 23.792 -35.734 1.00 61.88 325 ASP A CA 1
ATOM 2394 C C . ASP A 1 325 ? 10.736 24.178 -34.356 1.00 61.88 325 ASP A C 1
ATOM 2396 O O . ASP A 1 325 ? 11.070 25.232 -33.811 1.00 61.88 325 ASP A O 1
ATOM 2400 N N . GLU A 1 326 ? 9.954 23.309 -33.706 1.00 80.06 326 GLU A N 1
ATOM 2401 C CA . GLU A 1 326 ? 9.443 23.556 -32.344 1.00 80.06 326 GLU A CA 1
ATOM 2402 C C . GLU A 1 326 ? 10.263 22.842 -31.253 1.00 80.06 326 GLU A C 1
ATOM 2404 O O . GLU A 1 326 ? 11.209 23.388 -30.672 1.00 80.06 326 GLU A O 1
ATOM 2409 N N . TRP A 1 327 ? 9.904 21.595 -30.964 1.00 89.12 327 TRP A N 1
ATOM 2410 C CA . TRP A 1 327 ? 10.463 20.779 -29.896 1.00 89.12 327 TRP A CA 1
ATOM 2411 C C . TRP A 1 327 ? 10.641 19.349 -30.381 1.00 89.12 327 TRP A C 1
ATOM 2413 O O . TRP A 1 327 ? 9.960 18.907 -31.295 1.00 89.12 327 TRP A O 1
ATOM 2423 N N . ALA A 1 328 ? 11.583 18.647 -29.762 1.00 91.25 328 ALA A N 1
ATOM 2424 C CA . ALA A 1 328 ? 11.841 17.245 -30.021 1.00 91.25 328 ALA A CA 1
ATOM 2425 C C . ALA A 1 328 ? 12.198 16.502 -28.732 1.00 91.25 328 ALA A C 1
ATOM 2427 O O . ALA A 1 328 ? 12.633 17.083 -27.723 1.00 91.25 328 ALA A O 1
ATOM 2428 N N . ILE A 1 329 ? 12.067 15.183 -28.795 1.00 91.81 329 ILE A N 1
ATOM 2429 C CA . ILE A 1 329 ? 12.580 14.241 -27.810 1.00 91.81 329 ILE A CA 1
ATOM 2430 C C . ILE A 1 329 ? 14.084 14.063 -28.052 1.00 91.81 329 ILE A C 1
ATOM 2432 O O . ILE A 1 329 ? 14.513 13.581 -29.089 1.00 91.81 329 ILE A O 1
ATOM 2436 N N . CYS A 1 330 ? 14.911 14.415 -27.077 1.00 91.38 330 CYS A N 1
ATOM 2437 C CA . CYS A 1 330 ? 16.351 14.195 -27.098 1.00 91.38 330 CYS A CA 1
ATOM 2438 C C . CYS A 1 330 ? 16.754 13.049 -26.170 1.00 91.38 330 CYS A C 1
ATOM 2440 O O . CYS A 1 330 ? 16.687 13.166 -24.947 1.00 91.38 330 CYS A O 1
ATOM 2442 N N . LEU A 1 331 ? 17.274 11.970 -26.742 1.00 90.75 331 LEU A N 1
ATOM 2443 C CA . LEU A 1 331 ? 17.941 10.903 -26.012 1.00 90.75 331 LEU A CA 1
ATOM 2444 C C . LEU A 1 331 ? 19.424 11.237 -25.854 1.00 90.75 331 LEU A C 1
ATOM 2446 O O . LEU A 1 331 ? 20.164 11.404 -26.826 1.00 90.75 331 LEU A O 1
ATOM 2450 N N . THR A 1 332 ? 19.878 11.313 -24.611 1.00 87.12 332 THR A N 1
ATOM 2451 C CA . THR A 1 332 ? 21.257 11.659 -24.239 1.00 87.12 332 THR A CA 1
ATOM 2452 C C . THR A 1 332 ? 21.896 10.505 -23.465 1.00 87.12 332 THR A C 1
ATOM 2454 O O . THR A 1 332 ? 21.197 9.576 -23.065 1.00 87.12 332 THR A O 1
ATOM 2457 N N . PRO A 1 333 ? 23.215 10.512 -23.199 1.00 80.25 333 PRO A N 1
ATOM 2458 C CA . PRO A 1 333 ? 23.820 9.487 -22.346 1.00 80.25 333 PRO A CA 1
ATOM 2459 C C . PRO A 1 333 ? 23.201 9.428 -20.938 1.00 80.25 333 PRO A C 1
ATOM 2461 O O . PRO A 1 333 ? 23.155 8.364 -20.329 1.00 80.25 333 PRO A O 1
ATOM 2464 N N . SER A 1 334 ? 22.699 10.558 -20.426 1.00 71.25 334 SER A N 1
ATOM 2465 C CA . SER A 1 334 ? 22.021 10.637 -19.129 1.00 71.25 334 SER A CA 1
ATOM 2466 C C . SER A 1 334 ? 20.522 10.341 -19.202 1.00 71.25 334 SER A C 1
ATOM 2468 O O . SER A 1 334 ? 19.945 10.008 -18.171 1.00 71.25 334 SER A O 1
ATOM 2470 N N . SER A 1 335 ? 19.898 10.411 -20.381 1.00 79.19 335 SER A N 1
ATOM 2471 C CA . SER A 1 335 ? 18.506 10.030 -20.633 1.00 79.19 335 SER A CA 1
ATOM 2472 C C . SER A 1 335 ? 18.403 9.208 -21.914 1.00 79.19 335 SER A C 1
ATOM 2474 O O . SER A 1 335 ? 18.030 9.703 -22.972 1.00 79.19 335 SER A O 1
ATOM 2476 N N . TYR A 1 336 ? 18.820 7.947 -21.815 1.00 85.56 336 TYR A N 1
ATOM 2477 C CA . TYR A 1 336 ? 19.010 7.071 -22.970 1.00 85.56 336 TYR A CA 1
ATOM 2478 C C . TYR A 1 336 ? 17.723 6.394 -23.446 1.00 85.56 336 TYR A C 1
ATOM 2480 O O . TYR A 1 336 ? 17.707 5.848 -24.541 1.00 85.56 336 TYR A O 1
ATOM 2488 N N . GLN A 1 337 ? 16.663 6.401 -22.636 1.00 88.88 337 GLN A N 1
ATOM 2489 C CA . GLN A 1 337 ? 15.395 5.786 -22.995 1.00 88.88 337 GLN A CA 1
ATOM 2490 C C . GLN A 1 337 ? 14.216 6.597 -22.469 1.00 88.88 337 GLN A C 1
ATOM 2492 O O . GLN A 1 337 ? 14.169 6.960 -21.283 1.00 88.88 337 GLN A O 1
ATOM 2497 N N . VAL A 1 338 ? 13.247 6.811 -23.355 1.00 89.94 338 VAL A N 1
ATOM 2498 C CA . VAL A 1 338 ? 11.890 7.221 -22.999 1.00 89.94 338 VAL A CA 1
ATOM 2499 C C . VAL A 1 338 ? 10.902 6.185 -23.515 1.00 89.94 338 VAL A C 1
ATOM 2501 O O . VAL A 1 338 ? 11.151 5.509 -24.509 1.00 89.94 338 VAL A O 1
ATOM 2504 N N . SER A 1 339 ? 9.788 6.032 -22.819 1.00 90.62 339 SER A N 1
ATOM 2505 C CA . SER A 1 339 ? 8.738 5.094 -23.190 1.00 90.62 339 SER A CA 1
ATOM 2506 C C . SER A 1 339 ? 7.378 5.659 -22.835 1.00 90.62 339 SER A C 1
ATOM 2508 O O . SER A 1 339 ? 7.240 6.389 -21.852 1.00 90.62 339 SER A O 1
ATOM 2510 N N . GLN A 1 340 ? 6.374 5.307 -23.618 1.00 90.25 340 GLN A N 1
ATOM 2511 C CA . GLN A 1 340 ? 4.989 5.612 -23.318 1.00 90.25 340 GLN A CA 1
ATOM 2512 C C . GLN A 1 340 ? 4.183 4.325 -23.443 1.00 90.25 340 GLN A C 1
ATOM 2514 O O . GLN A 1 340 ? 4.302 3.600 -24.431 1.00 90.25 340 GLN A O 1
ATOM 2519 N N . LYS A 1 341 ? 3.391 4.023 -22.413 1.00 89.12 341 LYS A N 1
ATOM 2520 C CA . LYS A 1 341 ? 2.366 2.987 -22.508 1.00 89.12 341 LYS A CA 1
ATOM 2521 C C . LYS A 1 341 ? 1.075 3.640 -22.984 1.00 89.12 341 LYS A C 1
ATOM 2523 O O . LYS A 1 341 ? 0.688 4.686 -22.463 1.00 89.12 341 LYS A O 1
ATOM 2528 N N . VAL A 1 342 ? 0.437 3.006 -23.951 1.00 89.06 342 VAL A N 1
ATOM 2529 C CA . VAL A 1 342 ? -0.873 3.382 -24.470 1.00 89.06 342 VAL A CA 1
ATOM 2530 C C . VAL A 1 342 ? -1.926 3.041 -23.402 1.00 89.06 342 VAL A C 1
ATOM 2532 O O . VAL A 1 342 ? -1.779 2.016 -22.722 1.00 89.06 342 VAL A O 1
ATOM 2535 N N . PRO A 1 343 ? -2.958 3.881 -23.187 1.00 87.69 343 PRO A N 1
ATOM 2536 C CA . PRO A 1 343 ? -4.088 3.515 -22.341 1.00 87.69 343 PRO A CA 1
ATOM 2537 C C . PRO A 1 343 ? -4.645 2.143 -22.734 1.00 87.69 343 PRO A C 1
ATOM 2539 O O . PRO A 1 343 ? -4.758 1.814 -23.906 1.00 87.69 343 PRO A O 1
ATOM 2542 N N . LEU A 1 344 ? -4.999 1.318 -21.755 1.00 85.69 344 LEU A N 1
ATOM 2543 C CA . LEU A 1 344 ? -5.396 -0.070 -21.978 1.00 85.69 344 LEU A CA 1
ATOM 2544 C C . LEU A 1 344 ? -6.647 -0.175 -22.858 1.00 85.69 344 LEU A C 1
ATOM 2546 O O . LEU A 1 344 ? -6.764 -1.124 -23.617 1.00 85.69 344 LEU A O 1
ATOM 2550 N N . VAL A 1 345 ? -7.554 0.802 -22.775 1.00 86.50 345 VAL A N 1
ATOM 2551 C CA . VAL A 1 345 ? -8.740 0.868 -23.641 1.00 86.50 345 VAL A CA 1
ATOM 2552 C C . VAL A 1 345 ? -8.360 1.030 -25.116 1.00 86.50 345 VAL A C 1
ATOM 2554 O O . VAL A 1 345 ? -8.880 0.308 -25.957 1.00 86.50 345 VAL A O 1
ATOM 2557 N N . ASP A 1 346 ? -7.380 1.883 -25.399 1.00 89.19 346 ASP A N 1
ATOM 2558 C CA . ASP A 1 346 ? -6.846 2.107 -26.741 1.00 89.19 346 ASP A CA 1
ATOM 2559 C C . ASP A 1 346 ? -6.008 0.899 -27.205 1.00 89.19 346 ASP A C 1
ATOM 2561 O O . ASP A 1 346 ? -6.047 0.491 -28.362 1.00 89.19 346 ASP A O 1
ATOM 2565 N N . ALA A 1 347 ? -5.263 0.268 -26.290 1.00 89.38 347 ALA A N 1
ATOM 2566 C CA . ALA A 1 347 ? -4.526 -0.962 -26.577 1.00 89.38 347 ALA A CA 1
ATOM 2567 C C . ALA A 1 347 ? -5.463 -2.137 -26.913 1.00 89.38 347 ALA A C 1
ATOM 2569 O O . ALA A 1 347 ? -5.133 -2.945 -27.779 1.00 89.38 347 ALA A O 1
ATOM 2570 N N . ASP A 1 348 ? -6.614 -2.229 -26.239 1.00 88.62 348 ASP A N 1
ATOM 2571 C CA . ASP A 1 348 ? -7.663 -3.209 -26.531 1.00 88.62 348 ASP A CA 1
ATOM 2572 C C . ASP A 1 348 ? -8.345 -2.909 -27.881 1.00 88.62 348 ASP A C 1
ATOM 2574 O O . ASP A 1 348 ? -8.681 -3.848 -28.600 1.00 88.62 348 ASP A O 1
ATOM 2578 N N . GLU A 1 349 ? -8.509 -1.633 -28.258 1.00 90.25 349 GLU A N 1
ATOM 2579 C CA . GLU A 1 349 ? -9.010 -1.225 -29.584 1.00 90.25 349 GLU A CA 1
ATOM 2580 C C . GLU A 1 349 ? -8.053 -1.638 -30.712 1.00 90.25 349 GLU A C 1
ATOM 2582 O O . GLU A 1 349 ? -8.492 -2.111 -31.757 1.00 90.25 349 GLU A O 1
ATOM 2587 N N . LEU A 1 350 ? -6.743 -1.533 -30.480 1.00 92.19 350 LEU A N 1
ATOM 2588 C CA . LEU A 1 350 ? -5.706 -1.989 -31.411 1.00 92.19 350 LEU A CA 1
ATOM 2589 C C . LEU A 1 350 ? -5.504 -3.516 -31.399 1.00 92.19 350 LEU A C 1
ATOM 2591 O O . LEU A 1 350 ? -4.706 -4.041 -32.178 1.00 92.19 350 LEU A O 1
ATOM 2595 N N . GLY A 1 351 ? -6.177 -4.246 -30.508 1.00 92.38 351 GLY A N 1
ATOM 2596 C CA . GLY A 1 351 ? -6.011 -5.685 -30.347 1.00 92.38 351 GLY A CA 1
ATOM 2597 C C . GLY A 1 351 ? -6.448 -6.468 -31.586 1.00 92.38 351 GLY A C 1
ATOM 2598 O O . GLY A 1 351 ? -7.627 -6.517 -31.922 1.00 92.38 351 GLY A O 1
ATOM 2599 N N . GLY A 1 352 ? -5.512 -7.178 -32.220 1.00 92.31 352 GLY A N 1
ATOM 2600 C CA . GLY A 1 352 ? -5.760 -7.938 -33.449 1.00 92.31 352 GLY A CA 1
ATOM 2601 C C . GLY A 1 352 ? -5.570 -7.122 -34.728 1.00 92.31 352 GLY A C 1
ATOM 2602 O O . GLY A 1 352 ? -5.714 -7.675 -35.816 1.00 92.31 352 GLY A O 1
ATOM 2603 N N . GLU A 1 353 ? -5.206 -5.847 -34.614 1.00 92.56 353 GLU A N 1
ATOM 2604 C CA . GLU A 1 353 ? -4.866 -4.995 -35.748 1.00 92.56 353 GLU A CA 1
ATOM 2605 C C . GLU A 1 353 ? -3.358 -5.028 -36.034 1.00 92.56 353 GLU A C 1
ATOM 2607 O O . GLU A 1 353 ? -2.525 -5.370 -35.184 1.00 92.56 353 GLU A O 1
ATOM 2612 N N . THR A 1 354 ? -2.981 -4.655 -37.255 1.00 93.56 354 THR A N 1
ATOM 2613 C CA . THR A 1 354 ? -1.591 -4.294 -37.548 1.00 93.56 354 THR A CA 1
ATOM 2614 C C . THR A 1 354 ? -1.404 -2.828 -37.192 1.00 93.56 354 THR A C 1
ATOM 2616 O O . THR A 1 354 ? -2.178 -1.973 -37.612 1.00 93.56 354 THR A O 1
ATOM 2619 N N . VAL A 1 355 ? -0.371 -2.523 -36.414 1.00 94.38 355 VAL A N 1
ATOM 2620 C CA . VAL A 1 355 ? -0.014 -1.149 -36.056 1.00 94.38 355 VAL A CA 1
ATOM 2621 C C . VAL A 1 355 ? 1.249 -0.725 -36.771 1.00 94.38 355 VAL A C 1
ATOM 2623 O O . VAL A 1 355 ? 2.109 -1.544 -37.106 1.00 94.38 355 VAL A O 1
ATOM 2626 N N . ARG A 1 356 ? 1.372 0.582 -36.962 1.00 93.12 356 ARG A N 1
ATOM 2627 C CA . ARG A 1 356 ? 2.550 1.249 -37.486 1.00 93.12 356 ARG A CA 1
ATOM 2628 C C . ARG A 1 356 ? 3.069 2.220 -36.438 1.00 93.12 356 ARG A C 1
ATOM 2630 O O . ARG A 1 356 ? 2.360 3.142 -36.043 1.00 93.12 356 ARG A O 1
ATOM 2637 N N . ALA A 1 357 ? 4.308 2.015 -36.007 1.00 94.31 357 ALA A N 1
ATOM 2638 C CA . ALA A 1 357 ? 5.047 2.995 -35.228 1.00 94.31 357 ALA A CA 1
ATOM 2639 C C . ALA A 1 357 ? 6.016 3.731 -36.147 1.00 94.31 357 ALA A C 1
ATOM 2641 O O . ALA A 1 357 ? 6.753 3.099 -36.906 1.00 94.31 357 ALA A O 1
ATOM 2642 N N . ALA A 1 358 ? 6.004 5.056 -36.102 1.00 92.81 358 ALA A N 1
ATOM 2643 C CA . ALA A 1 358 ? 6.825 5.870 -36.978 1.00 92.81 358 ALA A CA 1
ATOM 2644 C C . ALA A 1 358 ? 7.394 7.090 -36.264 1.00 92.81 358 ALA A C 1
ATOM 2646 O O . ALA A 1 358 ? 6.823 7.565 -35.282 1.00 92.81 358 ALA A O 1
ATOM 2647 N N . VAL A 1 359 ? 8.551 7.552 -36.731 1.00 94.38 359 VAL A N 1
ATOM 2648 C CA . VAL A 1 359 ? 9.316 8.595 -36.056 1.00 94.38 359 VAL A CA 1
ATOM 2649 C C . VAL A 1 359 ? 10.318 9.263 -36.997 1.00 94.38 359 VAL A C 1
ATOM 2651 O O . VAL A 1 359 ? 10.968 8.589 -37.798 1.00 94.38 359 VAL A O 1
ATOM 2654 N N . TRP A 1 360 ? 10.505 10.574 -36.862 1.00 93.62 360 TRP A N 1
ATOM 2655 C CA . TRP A 1 360 ? 11.661 11.272 -37.424 1.00 93.62 360 TRP A CA 1
ATOM 2656 C C . TRP A 1 360 ? 12.818 11.219 -36.436 1.00 93.62 360 TRP A C 1
ATOM 2658 O O . TRP A 1 360 ? 12.651 11.545 -35.265 1.00 93.62 360 TRP A O 1
ATOM 2668 N N . MET A 1 361 ? 14.012 10.847 -36.889 1.00 94.31 361 MET A N 1
ATOM 2669 C CA . MET A 1 361 ? 15.203 10.848 -36.044 1.00 94.31 361 MET A CA 1
ATOM 2670 C C . MET A 1 361 ? 16.425 11.456 -36.730 1.00 94.31 361 MET A C 1
ATOM 2672 O O . MET A 1 361 ? 16.595 11.357 -37.943 1.00 94.31 361 MET A O 1
ATOM 2676 N N . ARG A 1 362 ? 17.319 12.039 -35.934 1.00 94.69 362 ARG A N 1
ATOM 2677 C CA . ARG A 1 362 ? 18.685 12.419 -36.323 1.00 94.69 362 ARG A CA 1
ATOM 2678 C C . ARG A 1 362 ? 19.615 12.302 -35.125 1.00 94.69 362 ARG A C 1
ATOM 2680 O O . ARG A 1 362 ? 19.174 12.355 -33.981 1.00 94.69 362 ARG A O 1
ATOM 2687 N N . GLY A 1 363 ? 20.913 12.177 -35.332 1.00 92.75 363 GLY A N 1
ATOM 2688 C CA . GLY A 1 363 ? 21.860 12.118 -34.230 1.00 92.75 363 GLY A CA 1
ATOM 2689 C C . GLY A 1 363 ? 23.248 11.660 -34.631 1.00 92.75 363 GLY A C 1
ATOM 2690 O O . GLY A 1 363 ? 23.565 11.495 -35.803 1.00 92.75 363 GLY A O 1
ATOM 2691 N N . ASN A 1 364 ? 24.079 11.452 -33.618 1.00 89.69 364 ASN A N 1
ATOM 2692 C CA . ASN A 1 364 ? 25.454 10.970 -33.757 1.00 89.69 364 ASN A CA 1
ATOM 2693 C C . ASN A 1 364 ? 25.746 9.794 -32.809 1.00 89.69 364 ASN A C 1
ATOM 2695 O O . ASN A 1 364 ? 26.886 9.589 -32.390 1.00 89.69 364 ASN A O 1
ATOM 2699 N N . SER A 1 365 ? 24.698 9.074 -32.402 1.00 83.06 365 SER A N 1
ATOM 2700 C CA . SER A 1 365 ? 24.822 7.912 -31.524 1.00 83.06 365 SER A CA 1
ATOM 2701 C C . SER A 1 365 ? 25.144 6.639 -32.303 1.00 83.06 365 SER A C 1
ATOM 2703 O O . SER A 1 365 ? 25.019 6.627 -33.522 1.00 83.06 365 SER A O 1
ATOM 2705 N N . SER A 1 366 ? 25.570 5.570 -31.619 1.00 80.44 366 SER A N 1
ATOM 2706 C CA . SER A 1 366 ? 25.925 4.326 -32.311 1.00 80.44 366 SER A CA 1
ATOM 2707 C C . SER A 1 366 ? 24.695 3.595 -32.834 1.00 80.44 366 SER A C 1
ATOM 2709 O O . SER A 1 366 ? 24.707 3.166 -33.981 1.00 80.44 366 SER A O 1
ATOM 2711 N N . THR A 1 367 ? 23.644 3.472 -32.018 1.00 89.69 367 THR A N 1
ATOM 2712 C CA . THR A 1 367 ? 22.382 2.850 -32.432 1.00 89.69 367 THR A CA 1
ATOM 2713 C C . THR A 1 367 ? 21.187 3.490 -31.731 1.00 89.69 367 THR A C 1
ATOM 2715 O O . THR A 1 367 ? 21.266 3.947 -30.582 1.00 89.69 367 THR A O 1
ATOM 2718 N N . PHE A 1 368 ? 20.078 3.539 -32.459 1.00 93.06 368 PHE A N 1
ATOM 2719 C CA . PHE A 1 368 ? 18.757 3.920 -31.986 1.00 93.06 368 PHE A CA 1
ATOM 2720 C C . PHE A 1 368 ? 17.802 2.755 -32.223 1.00 93.06 368 PHE A C 1
ATOM 2722 O O . PHE A 1 368 ? 17.759 2.218 -33.326 1.00 93.06 368 PHE A O 1
ATOM 2729 N N . ALA A 1 369 ? 17.042 2.389 -31.197 1.00 93.75 369 ALA A N 1
ATOM 2730 C CA . ALA A 1 369 ? 16.026 1.356 -31.261 1.00 93.75 369 ALA A CA 1
ATOM 2731 C C . ALA A 1 369 ? 14.632 1.949 -31.029 1.00 93.75 369 ALA A C 1
ATOM 2733 O O . ALA A 1 369 ? 14.415 2.706 -30.073 1.00 93.75 369 ALA A O 1
ATOM 2734 N N . LEU A 1 370 ? 13.705 1.574 -31.908 1.00 95.50 370 LEU A N 1
ATOM 2735 C CA . LEU A 1 370 ? 12.272 1.814 -31.791 1.00 95.50 370 LEU A CA 1
ATOM 2736 C C . LEU A 1 370 ? 11.593 0.477 -31.502 1.00 95.50 370 LEU A C 1
ATOM 2738 O O . LEU A 1 370 ? 11.567 -0.406 -32.360 1.00 95.50 370 LEU A O 1
ATOM 2742 N N . ASP A 1 371 ? 11.035 0.348 -30.303 1.00 94.31 371 ASP A N 1
ATOM 2743 C CA . ASP A 1 371 ? 10.410 -0.883 -29.832 1.00 94.31 371 ASP A CA 1
ATOM 2744 C C . ASP A 1 371 ? 8.917 -0.678 -29.584 1.00 94.31 371 ASP A C 1
ATOM 2746 O O . ASP A 1 371 ? 8.527 0.229 -28.848 1.00 94.31 371 ASP A O 1
ATOM 2750 N N . VAL A 1 372 ? 8.087 -1.573 -30.117 1.00 95.00 372 VAL A N 1
ATOM 2751 C CA . VAL A 1 372 ? 6.673 -1.712 -29.748 1.00 95.00 372 VAL A CA 1
ATOM 2752 C C . VAL A 1 372 ? 6.504 -3.049 -29.044 1.00 95.00 372 VAL A C 1
ATOM 2754 O O . VAL A 1 372 ? 6.823 -4.091 -29.613 1.00 95.00 372 VAL A O 1
ATOM 2757 N N . ASN A 1 373 ? 6.016 -3.036 -27.806 1.00 93.69 373 ASN A N 1
ATOM 2758 C CA . ASN A 1 373 ? 5.974 -4.214 -26.940 1.00 93.69 373 ASN A CA 1
ATOM 2759 C C . ASN A 1 373 ? 4.603 -4.423 -26.299 1.00 93.69 373 ASN A C 1
ATOM 2761 O O . ASN A 1 373 ? 3.885 -3.463 -26.013 1.00 93.69 373 ASN A O 1
ATOM 2765 N N . THR A 1 374 ? 4.314 -5.688 -26.000 1.00 91.00 374 THR A N 1
ATOM 2766 C CA . THR A 1 374 ? 3.127 -6.165 -25.273 1.00 91.00 374 THR A CA 1
ATOM 2767 C C . THR A 1 374 ? 3.531 -7.176 -24.205 1.00 91.00 374 THR A C 1
ATOM 2769 O O . THR A 1 374 ? 4.700 -7.571 -24.139 1.00 91.00 374 THR A O 1
ATOM 2772 N N . ASP A 1 375 ? 2.589 -7.631 -23.377 1.00 81.12 375 ASP A N 1
ATOM 2773 C CA . ASP A 1 375 ? 2.871 -8.663 -22.367 1.00 81.12 375 ASP A CA 1
ATOM 2774 C C . ASP A 1 375 ? 3.225 -10.033 -22.977 1.00 81.12 375 ASP A C 1
ATOM 2776 O O . ASP A 1 375 ? 3.898 -10.838 -22.329 1.00 81.12 375 ASP A O 1
ATOM 2780 N N . HIS A 1 376 ? 2.863 -10.262 -24.244 1.00 80.31 376 HIS A N 1
ATOM 2781 C CA . HIS A 1 376 ? 3.233 -11.446 -25.031 1.00 80.31 376 HIS A CA 1
ATOM 2782 C C . HIS A 1 376 ? 4.607 -11.336 -25.708 1.00 80.31 376 HIS A C 1
ATOM 2784 O O . HIS A 1 376 ? 5.077 -12.318 -26.286 1.00 80.31 376 HIS A O 1
ATOM 2790 N N . GLY A 1 377 ? 5.266 -10.174 -25.637 1.00 84.25 377 GLY A N 1
ATOM 2791 C CA . GLY A 1 377 ? 6.576 -9.926 -26.242 1.00 84.25 377 GLY A CA 1
ATOM 2792 C C . GLY A 1 377 ? 6.600 -8.756 -27.239 1.00 84.25 377 GLY A C 1
ATOM 2793 O O . GLY A 1 377 ? 5.667 -7.943 -27.270 1.00 84.25 377 GLY A O 1
ATOM 2794 N N . PRO A 1 378 ? 7.685 -8.634 -28.030 1.00 89.19 378 PRO A N 1
ATOM 2795 C CA . PRO A 1 378 ? 7.838 -7.558 -29.002 1.00 89.19 378 PRO A CA 1
ATOM 2796 C C . PRO A 1 378 ? 6.853 -7.724 -30.164 1.00 89.19 378 PRO A C 1
ATOM 2798 O O . PRO A 1 378 ? 6.738 -8.801 -30.745 1.00 89.19 378 PRO A O 1
ATOM 2801 N N . VAL A 1 379 ? 6.162 -6.639 -30.501 1.00 93.38 379 VAL A N 1
ATOM 2802 C CA . VAL A 1 379 ? 5.251 -6.529 -31.651 1.00 93.38 379 VAL A CA 1
ATOM 2803 C C . VAL A 1 379 ? 6.001 -6.030 -32.878 1.00 93.38 379 VAL A C 1
ATOM 2805 O O . VAL A 1 379 ? 5.824 -6.562 -33.971 1.00 93.38 379 VAL A O 1
ATOM 2808 N N . ALA A 1 380 ? 6.847 -5.017 -32.696 1.00 93.44 380 ALA A N 1
ATOM 2809 C CA . ALA A 1 380 ? 7.660 -4.438 -33.753 1.00 93.44 380 ALA A CA 1
ATOM 2810 C C . ALA A 1 380 ? 8.982 -3.923 -33.173 1.00 93.44 380 ALA A C 1
ATOM 2812 O O . ALA A 1 380 ? 9.023 -3.446 -32.039 1.00 93.44 380 ALA A O 1
ATOM 2813 N N . HIS A 1 381 ? 10.055 -4.019 -33.953 1.00 94.38 381 HIS A N 1
ATOM 2814 C CA . HIS A 1 381 ? 11.388 -3.569 -33.566 1.00 94.38 381 HIS A CA 1
ATOM 2815 C C . HIS A 1 381 ? 12.131 -3.049 -34.797 1.00 94.38 381 HIS A C 1
ATOM 2817 O O . HIS A 1 381 ? 12.145 -3.719 -35.831 1.00 94.38 381 HIS A O 1
ATOM 2823 N N . ALA A 1 382 ? 12.767 -1.886 -34.679 1.00 93.38 382 ALA A N 1
ATOM 2824 C CA . ALA A 1 382 ? 13.797 -1.430 -35.608 1.00 93.38 382 ALA A CA 1
ATOM 2825 C C . ALA A 1 382 ? 15.008 -0.950 -34.833 1.00 93.38 382 ALA A C 1
ATOM 2827 O O . ALA A 1 382 ? 14.870 -0.264 -33.822 1.00 93.38 382 ALA A O 1
ATOM 2828 N N . GLU A 1 383 ? 16.181 -1.248 -35.377 1.00 94.06 383 GLU A N 1
ATOM 2829 C CA . GLU A 1 383 ? 17.449 -0.699 -34.933 1.00 94.06 383 GLU A CA 1
ATOM 2830 C C . GLU A 1 383 ? 18.111 0.008 -36.115 1.00 94.06 383 GLU A C 1
ATOM 2832 O O . GLU A 1 383 ? 18.342 -0.585 -37.166 1.00 94.06 383 GLU A O 1
ATOM 2837 N N . GLU A 1 384 ? 18.397 1.293 -35.947 1.00 92.88 384 GLU A N 1
ATOM 2838 C CA . GLU A 1 384 ? 18.942 2.154 -36.990 1.00 92.88 384 GLU A CA 1
ATOM 2839 C C . GLU A 1 384 ? 20.169 2.907 -36.478 1.00 92.88 384 GLU A C 1
ATOM 2841 O O . GLU A 1 384 ? 20.318 3.163 -35.279 1.00 92.88 384 GLU A O 1
ATOM 2846 N N . GLN A 1 385 ? 21.049 3.301 -37.399 1.00 92.56 385 GLN A N 1
ATOM 2847 C CA . GLN A 1 385 ? 22.174 4.184 -37.092 1.00 92.56 385 GLN A CA 1
ATOM 2848 C C . GLN A 1 385 ? 21.764 5.648 -37.325 1.00 92.56 385 GLN A C 1
ATOM 2850 O O . GLN A 1 385 ? 21.461 6.022 -38.464 1.00 92.56 385 GLN A O 1
ATOM 2855 N N . PRO A 1 386 ? 21.734 6.490 -36.273 1.00 90.25 386 PRO A N 1
ATOM 2856 C CA . PRO A 1 386 ? 21.417 7.909 -36.402 1.00 90.25 386 PRO A CA 1
ATOM 2857 C C . PRO A 1 386 ? 22.432 8.651 -37.281 1.00 90.25 386 PRO A C 1
ATOM 2859 O O . PRO A 1 386 ? 23.641 8.488 -37.122 1.00 90.25 386 PRO A O 1
ATOM 2862 N N . THR A 1 387 ? 21.933 9.510 -38.170 1.00 92.50 387 THR A N 1
ATOM 2863 C CA . THR A 1 387 ? 22.732 10.394 -39.037 1.00 92.50 387 THR A CA 1
ATOM 2864 C C . THR A 1 387 ? 22.510 11.862 -38.688 1.00 92.50 387 THR A C 1
ATOM 2866 O O . THR A 1 387 ? 21.532 12.202 -38.029 1.00 92.50 387 THR A O 1
ATOM 2869 N N . ALA A 1 388 ? 23.380 12.760 -39.161 1.00 90.69 388 ALA A N 1
ATOM 2870 C CA . ALA A 1 388 ? 23.200 14.202 -38.959 1.00 90.69 388 ALA A CA 1
ATOM 2871 C C . ALA A 1 388 ? 21.914 14.750 -39.618 1.00 90.69 388 ALA A C 1
ATOM 2873 O O . ALA A 1 388 ? 21.327 15.711 -39.120 1.00 90.69 388 ALA A O 1
ATOM 2874 N N . GLU A 1 389 ? 21.475 14.125 -40.712 1.00 92.38 389 GLU A N 1
ATOM 2875 C CA . GLU A 1 389 ? 20.227 14.433 -41.411 1.00 92.38 389 GLU A CA 1
ATOM 2876 C C . GLU A 1 389 ? 19.035 13.703 -40.788 1.00 92.38 389 GLU A C 1
ATOM 2878 O O . GLU A 1 389 ? 19.185 12.611 -40.231 1.00 92.38 389 GLU A O 1
ATOM 2883 N N . TRP A 1 390 ? 17.853 14.312 -40.907 1.00 91.94 390 TRP A N 1
ATOM 2884 C CA . TRP A 1 390 ? 16.593 13.712 -40.490 1.00 91.94 390 TRP A CA 1
ATOM 2885 C C . TRP A 1 390 ? 16.256 12.506 -41.359 1.00 91.94 390 TRP A C 1
ATOM 2887 O O . TRP A 1 390 ? 16.204 12.593 -42.585 1.00 91.94 390 TRP A O 1
ATOM 2897 N N . ARG A 1 391 ? 16.007 11.375 -40.707 1.00 92.25 391 ARG A N 1
ATOM 2898 C CA . ARG A 1 391 ? 15.563 10.136 -41.338 1.00 92.25 391 ARG A CA 1
ATOM 2899 C C . ARG A 1 391 ? 14.250 9.707 -40.720 1.00 92.25 391 ARG A C 1
ATOM 2901 O O . ARG A 1 391 ? 14.079 9.767 -39.504 1.00 92.25 391 ARG A O 1
ATOM 2908 N N . TYR A 1 392 ? 13.346 9.252 -41.570 1.00 91.62 392 TYR A N 1
ATOM 2909 C CA . TYR A 1 392 ? 12.084 8.685 -41.140 1.00 91.62 392 TYR A CA 1
ATOM 2910 C C . TYR A 1 392 ? 12.248 7.184 -40.908 1.00 91.62 392 TYR A C 1
ATOM 2912 O O . TYR A 1 392 ? 12.690 6.459 -41.803 1.00 91.62 392 TYR A O 1
ATOM 2920 N N . VAL A 1 393 ? 11.912 6.724 -39.708 1.00 91.94 393 VAL A N 1
ATOM 2921 C CA . VAL A 1 393 ? 11.952 5.314 -39.316 1.00 91.94 393 VAL A CA 1
ATOM 2922 C C . VAL A 1 393 ? 10.528 4.850 -39.094 1.00 91.94 393 VAL A C 1
ATOM 2924 O O . VAL A 1 393 ? 9.749 5.509 -38.411 1.00 91.94 393 VAL A O 1
ATOM 2927 N N . VAL A 1 394 ? 10.194 3.702 -39.671 1.00 91.69 394 VAL A N 1
ATOM 2928 C CA . VAL A 1 394 ? 8.871 3.101 -39.561 1.00 91.69 394 VAL A CA 1
ATOM 2929 C C . VAL A 1 394 ? 9.004 1.616 -39.284 1.00 91.69 394 VAL A C 1
ATOM 2931 O O . VAL A 1 394 ? 9.803 0.922 -39.910 1.00 91.69 394 VAL A O 1
ATOM 2934 N N . VAL A 1 395 ? 8.191 1.126 -38.358 1.00 93.25 395 VAL A N 1
ATOM 2935 C CA . VAL A 1 395 ? 8.030 -0.298 -38.087 1.00 93.25 395 VAL A CA 1
ATOM 2936 C C . VAL A 1 395 ? 6.561 -0.649 -38.058 1.00 93.25 395 VAL A C 1
ATOM 2938 O O . VAL A 1 395 ? 5.725 0.147 -37.634 1.00 93.25 395 VAL A O 1
ATOM 2941 N N . THR A 1 396 ? 6.246 -1.855 -38.512 1.00 93.75 396 THR A N 1
ATOM 2942 C CA . THR A 1 396 ? 4.891 -2.396 -38.454 1.00 93.75 396 THR A CA 1
ATOM 2943 C C . THR A 1 396 ? 4.909 -3.718 -37.713 1.00 93.75 396 THR A C 1
ATOM 2945 O O . THR A 1 396 ? 5.907 -4.441 -37.746 1.00 93.75 396 THR A O 1
ATOM 2948 N N . GLY A 1 397 ? 3.826 -4.017 -37.012 1.00 93.94 397 GLY A N 1
ATOM 2949 C CA . GLY A 1 397 ? 3.701 -5.254 -36.258 1.00 93.94 397 GLY A CA 1
ATOM 2950 C C . GLY A 1 397 ? 2.252 -5.561 -35.936 1.00 93.94 397 GLY A C 1
ATOM 2951 O O . GLY A 1 397 ? 1.424 -4.660 -35.838 1.00 93.94 397 GLY A O 1
ATOM 2952 N N . HIS A 1 398 ? 1.944 -6.844 -35.794 1.00 95.00 398 HIS A N 1
ATOM 2953 C CA . HIS A 1 398 ? 0.602 -7.298 -35.461 1.00 95.00 398 HIS A CA 1
ATOM 2954 C C . HIS A 1 398 ? 0.417 -7.335 -33.945 1.00 95.00 398 HIS A C 1
ATOM 2956 O O . HIS A 1 398 ? 1.172 -8.011 -33.239 1.00 95.00 398 HIS A O 1
ATOM 2962 N N . VAL A 1 399 ? -0.579 -6.611 -33.442 1.00 94.56 399 VAL A N 1
ATOM 2963 C CA . VAL A 1 399 ? -0.886 -6.568 -32.013 1.00 94.56 399 VAL A CA 1
ATOM 2964 C C . VAL A 1 399 ? -1.738 -7.789 -31.660 1.00 94.56 399 VAL A C 1
ATOM 2966 O O . VAL A 1 399 ? -2.745 -8.045 -32.318 1.00 94.56 399 VAL A O 1
ATOM 2969 N N . PRO A 1 400 ? -1.391 -8.559 -30.614 1.00 92.62 400 PRO A N 1
ATOM 2970 C CA . PRO A 1 400 ? -2.245 -9.637 -30.129 1.00 92.62 400 PRO A CA 1
ATOM 2971 C C . PRO A 1 400 ? -3.654 -9.131 -29.793 1.00 92.62 400 PRO A C 1
ATOM 2973 O O . PRO A 1 400 ? -3.799 -8.046 -29.248 1.00 92.62 400 PRO A O 1
ATOM 2976 N N . VAL A 1 401 ? -4.690 -9.949 -30.013 1.00 92.12 401 VAL A N 1
ATOM 2977 C CA . VAL A 1 401 ? -6.107 -9.597 -29.742 1.00 92.12 401 VAL A CA 1
ATOM 2978 C C . VAL A 1 401 ? -6.349 -9.081 -28.314 1.00 92.12 401 VAL A C 1
ATOM 2980 O O . VAL A 1 401 ? -7.286 -8.333 -28.067 1.00 92.12 401 VAL A O 1
ATOM 2983 N N . LYS A 1 402 ? -5.521 -9.498 -27.351 1.00 88.31 402 LYS A N 1
ATOM 2984 C CA . LYS A 1 402 ? -5.540 -9.015 -25.965 1.00 88.31 402 LYS A CA 1
ATOM 2985 C C . LYS A 1 402 ? -4.105 -8.768 -25.504 1.00 88.31 402 LYS A C 1
ATOM 2987 O O . LYS A 1 402 ? -3.510 -9.679 -24.923 1.00 88.31 402 LYS A O 1
ATOM 2992 N N . PRO A 1 403 ? -3.538 -7.587 -25.788 1.00 85.31 403 PRO A N 1
ATOM 2993 C CA . PRO A 1 403 ? -2.108 -7.347 -25.631 1.00 85.31 403 PRO A CA 1
ATOM 2994 C C . PRO A 1 403 ? -1.662 -7.114 -24.180 1.00 85.31 403 PRO A C 1
ATOM 2996 O O . PRO A 1 403 ? -0.468 -6.974 -23.954 1.00 85.31 403 PRO A O 1
ATOM 2999 N N . GLY A 1 404 ? -2.585 -7.031 -23.207 1.00 82.00 404 GLY A N 1
ATOM 3000 C CA . GLY A 1 404 ? -2.315 -6.888 -21.763 1.00 82.00 404 GLY A CA 1
ATOM 3001 C C . GLY A 1 404 ? -1.710 -5.541 -21.333 1.00 82.00 404 GLY A C 1
ATOM 3002 O O . GLY A 1 404 ? -2.083 -4.994 -20.293 1.00 82.00 404 GLY A O 1
ATOM 3003 N N . TYR A 1 405 ? -0.822 -4.992 -22.156 1.00 89.38 405 TYR A N 1
ATOM 3004 C CA . TYR A 1 405 ? -0.414 -3.602 -22.297 1.00 89.38 405 TYR A CA 1
ATOM 3005 C C . TYR A 1 405 ? 0.071 -3.395 -23.743 1.00 89.38 405 TYR A C 1
ATOM 3007 O O . TYR A 1 405 ? 0.489 -4.341 -24.404 1.00 89.38 405 TYR A O 1
ATOM 3015 N N . LEU A 1 406 ? 0.098 -2.155 -24.222 1.00 93.19 406 LEU A N 1
ATOM 3016 C CA . LEU A 1 406 ? 0.808 -1.795 -25.449 1.00 93.19 406 LEU A CA 1
ATOM 3017 C C . LEU A 1 406 ? 1.710 -0.607 -25.139 1.00 93.19 406 LEU A C 1
ATOM 3019 O O . LEU A 1 406 ? 1.272 0.374 -24.541 1.00 93.19 406 LEU A O 1
ATOM 3023 N N . GLY A 1 407 ? 2.990 -0.709 -25.474 1.00 93.38 407 GLY A N 1
ATOM 3024 C CA . GLY A 1 407 ? 3.951 0.349 -25.187 1.00 93.38 407 GLY A CA 1
ATOM 3025 C C . GLY A 1 407 ? 4.925 0.572 -26.323 1.00 93.38 407 GLY A C 1
ATOM 3026 O O . GLY A 1 407 ? 5.305 -0.373 -27.010 1.00 93.38 407 GLY A O 1
ATOM 3027 N N . LEU A 1 408 ? 5.348 1.823 -26.470 1.00 95.50 408 LEU A N 1
ATOM 3028 C CA . LEU A 1 408 ? 6.379 2.254 -27.401 1.00 95.50 408 LEU A CA 1
ATOM 3029 C C . LEU A 1 408 ? 7.579 2.763 -26.601 1.00 95.50 408 LEU A C 1
ATOM 3031 O O . LEU A 1 408 ? 7.423 3.587 -25.694 1.00 95.50 408 LEU A O 1
ATOM 3035 N N . ALA A 1 409 ? 8.773 2.269 -26.913 1.00 94.31 409 ALA A N 1
ATOM 3036 C CA . ALA A 1 409 ? 10.020 2.714 -26.308 1.00 94.31 409 ALA A CA 1
ATOM 3037 C C . ALA A 1 409 ? 10.996 3.213 -27.374 1.00 94.31 409 ALA A C 1
ATOM 3039 O O . ALA A 1 409 ? 11.135 2.632 -28.448 1.00 94.31 409 ALA A O 1
ATOM 3040 N N . LEU A 1 410 ? 11.676 4.303 -27.036 1.00 94.56 410 LEU A N 1
ATOM 3041 C CA . LEU A 1 410 ? 12.720 4.933 -27.825 1.00 94.56 410 LEU A CA 1
ATOM 3042 C C . LEU A 1 410 ? 14.014 4.782 -27.042 1.00 94.56 410 LEU A C 1
ATOM 3044 O O . LEU A 1 410 ? 14.150 5.374 -25.966 1.00 94.56 410 LEU A O 1
ATOM 3048 N N . THR A 1 411 ? 14.946 3.986 -27.552 1.00 92.38 411 THR A N 1
ATOM 3049 C CA . THR A 1 411 ? 16.160 3.620 -26.821 1.00 92.38 411 THR A CA 1
ATOM 3050 C C . THR A 1 411 ? 17.397 3.996 -27.616 1.00 92.38 411 THR A C 1
ATOM 3052 O O . THR A 1 411 ? 17.537 3.672 -28.787 1.00 92.38 411 THR A O 1
ATOM 3055 N N . LYS A 1 412 ? 18.343 4.649 -26.957 1.00 91.50 412 LYS A N 1
ATOM 3056 C CA . LYS A 1 412 ? 19.657 4.974 -27.496 1.00 91.50 412 LYS A CA 1
ATOM 3057 C C . LYS A 1 412 ? 20.706 4.080 -26.854 1.00 91.50 412 LYS A C 1
ATOM 3059 O O . LYS A 1 412 ? 20.758 3.992 -25.625 1.00 91.50 412 LYS A O 1
ATOM 3064 N N . GLN A 1 413 ? 21.602 3.510 -27.653 1.00 85.19 413 GLN A N 1
ATOM 3065 C CA . GLN A 1 413 ? 22.781 2.812 -27.139 1.00 85.19 413 GLN A CA 1
ATOM 3066 C C . GLN A 1 413 ? 24.073 3.532 -27.546 1.00 85.19 413 GLN A C 1
ATOM 3068 O O . GLN A 1 413 ? 24.129 4.249 -28.543 1.00 85.19 413 GLN A O 1
ATOM 3073 N N . GLY A 1 414 ? 25.117 3.375 -26.728 1.00 80.75 414 GLY A N 1
ATOM 3074 C CA . GLY A 1 414 ? 26.442 3.963 -26.954 1.00 80.75 414 GLY A CA 1
ATOM 3075 C C . GLY A 1 414 ? 26.564 5.460 -26.625 1.00 80.75 414 GLY A C 1
ATOM 3076 O O . GLY A 1 414 ? 25.702 6.026 -25.950 1.00 80.75 414 GLY A O 1
ATOM 3077 N N . PRO A 1 415 ? 27.664 6.124 -27.028 1.00 82.75 415 PRO A N 1
ATOM 3078 C CA . PRO A 1 415 ? 27.878 7.563 -26.828 1.00 82.75 415 PRO A CA 1
ATOM 3079 C C . PRO A 1 415 ? 27.022 8.410 -27.791 1.00 82.75 415 PRO A C 1
ATOM 3081 O O . PRO A 1 415 ? 26.328 7.865 -28.641 1.00 82.75 415 PRO A O 1
ATOM 3084 N N . GLY A 1 416 ? 27.014 9.739 -27.639 1.00 87.75 416 GLY A N 1
ATOM 3085 C CA . GLY A 1 416 ? 26.292 10.666 -28.532 1.00 87.75 416 GLY A CA 1
ATOM 3086 C C . GLY A 1 416 ? 24.840 10.955 -28.132 1.00 87.75 416 GLY A C 1
ATOM 3087 O O . GLY A 1 416 ? 24.390 10.540 -27.058 1.00 87.75 416 GLY A O 1
ATOM 3088 N N . THR A 1 417 ? 24.112 11.665 -28.989 1.00 90.00 417 THR A N 1
ATOM 3089 C CA . THR A 1 417 ? 22.712 12.071 -28.789 1.00 90.00 417 THR A CA 1
ATOM 3090 C C . THR A 1 417 ? 21.850 11.682 -29.983 1.00 90.00 417 THR A C 1
ATOM 3092 O O . THR A 1 417 ? 22.331 11.678 -31.118 1.00 90.00 417 THR A O 1
ATOM 3095 N N . VAL A 1 418 ? 20.578 11.385 -29.728 1.00 93.69 418 VAL A N 1
ATOM 3096 C CA . VAL A 1 418 ? 19.561 11.165 -30.766 1.00 93.69 418 VAL A CA 1
ATOM 3097 C C . VAL A 1 418 ? 18.414 12.121 -30.509 1.00 93.69 418 VAL A C 1
ATOM 3099 O O . VAL A 1 418 ? 17.916 12.197 -29.392 1.00 93.69 418 VAL A O 1
ATOM 3102 N N . VAL A 1 419 ? 18.037 12.872 -31.530 1.00 93.81 419 VAL A N 1
ATOM 3103 C CA . VAL A 1 419 ? 16.879 13.755 -31.550 1.00 93.81 419 VAL A CA 1
ATOM 3104 C C . VAL A 1 419 ? 15.785 13.039 -32.321 1.00 93.81 419 VAL A C 1
ATOM 3106 O O . VAL A 1 419 ? 16.043 12.499 -33.393 1.00 93.81 419 VAL A O 1
ATOM 3109 N N . VAL A 1 420 ? 14.595 13.016 -31.748 1.00 94.00 420 VAL A N 1
ATOM 3110 C CA . VAL A 1 420 ? 13.433 12.263 -32.187 1.00 94.00 420 VAL A CA 1
ATOM 3111 C C . VAL A 1 420 ? 12.237 13.207 -32.220 1.00 94.00 420 VAL A C 1
ATOM 3113 O O . VAL A 1 420 ? 12.007 13.929 -31.254 1.00 94.00 420 VAL A O 1
ATOM 3116 N N . ASP A 1 421 ? 11.482 13.201 -33.307 1.00 92.94 421 ASP A N 1
ATOM 3117 C CA . ASP A 1 421 ? 10.310 14.049 -33.497 1.00 92.94 421 ASP A CA 1
ATOM 3118 C C . ASP A 1 421 ? 9.164 13.268 -34.161 1.00 92.94 421 ASP A C 1
ATOM 3120 O O . ASP A 1 421 ? 9.391 12.227 -34.784 1.00 92.94 421 ASP A O 1
ATOM 3124 N N . ASP A 1 422 ? 7.942 13.774 -33.999 1.00 90.62 422 ASP A N 1
ATOM 3125 C CA . ASP A 1 422 ? 6.703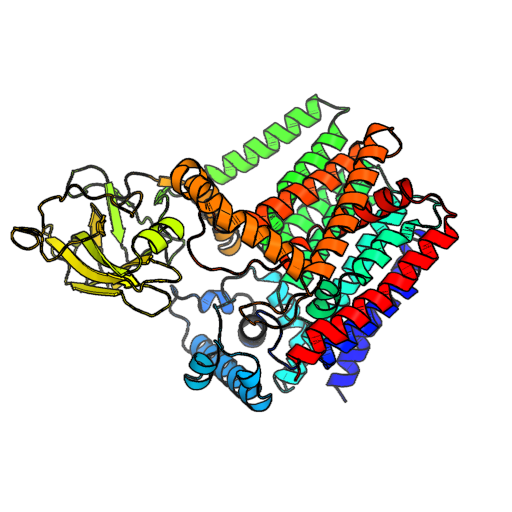 13.274 -34.599 1.00 90.62 422 ASP A CA 1
ATOM 3126 C C . ASP A 1 422 ? 6.492 11.768 -34.383 1.00 90.62 422 ASP A C 1
ATOM 3128 O O . ASP A 1 422 ? 6.242 10.990 -35.307 1.00 90.62 422 ASP A O 1
ATOM 3132 N N . VAL A 1 423 ? 6.654 11.329 -33.131 1.00 93.12 423 VAL A N 1
ATOM 3133 C CA . VAL A 1 423 ? 6.452 9.922 -32.787 1.00 93.12 423 VAL A CA 1
ATOM 3134 C C . VAL A 1 423 ? 4.971 9.582 -32.896 1.00 93.12 423 VAL A C 1
ATOM 3136 O O . VAL A 1 423 ? 4.129 10.139 -32.178 1.00 93.12 423 VAL A O 1
ATOM 3139 N N . LYS A 1 424 ? 4.666 8.621 -33.764 1.00 93.00 424 LYS A N 1
ATOM 3140 C CA . LYS A 1 424 ? 3.313 8.154 -34.047 1.00 93.00 424 LYS A CA 1
ATOM 3141 C C . LYS A 1 424 ? 3.185 6.659 -33.799 1.00 93.00 424 LYS A C 1
ATOM 3143 O O . LYS A 1 424 ? 4.073 5.894 -34.164 1.00 93.00 424 LYS A O 1
ATOM 3148 N N . LEU A 1 425 ? 2.066 6.251 -33.207 1.00 94.00 425 LEU A N 1
ATOM 3149 C CA . LEU A 1 425 ? 1.590 4.868 -33.191 1.00 94.00 425 LEU A CA 1
ATOM 3150 C C . LEU A 1 425 ? 0.144 4.881 -33.671 1.00 94.00 425 LEU A C 1
ATOM 3152 O O . LEU A 1 425 ? -0.716 5.453 -33.003 1.00 94.00 425 LEU A O 1
ATOM 3156 N N . SER A 1 426 ? -0.113 4.278 -34.823 1.00 92.62 426 SER A N 1
ATOM 3157 C CA . SER A 1 426 ? -1.429 4.295 -35.454 1.00 92.62 426 SER A CA 1
ATOM 3158 C C . SER A 1 426 ? -1.796 2.928 -36.042 1.00 92.62 426 SER A C 1
ATOM 3160 O O . SER A 1 426 ? -0.907 2.104 -36.289 1.00 92.62 426 SER A O 1
ATOM 3162 N N . PRO A 1 427 ? -3.094 2.655 -36.267 1.00 91.31 427 PRO A N 1
ATOM 3163 C CA . PRO A 1 427 ? -3.531 1.496 -37.030 1.00 91.31 427 PRO A CA 1
ATOM 3164 C C . PRO A 1 427 ? -2.957 1.555 -38.446 1.00 91.31 427 PRO A C 1
ATOM 3166 O O . PRO A 1 427 ? -2.799 2.634 -39.025 1.00 91.31 427 PRO A O 1
ATOM 3169 N N . PHE A 1 428 ? -2.656 0.395 -39.010 1.00 89.38 428 PHE A N 1
ATOM 3170 C CA . PHE A 1 428 ? -2.066 0.273 -40.332 1.00 89.38 428 PHE A CA 1
ATOM 3171 C C . PHE A 1 428 ? -2.722 -0.856 -41.113 1.00 89.38 428 PHE A C 1
ATOM 3173 O O . PHE A 1 428 ? -2.580 -2.026 -40.766 1.00 89.38 428 PHE A O 1
ATOM 3180 N N . ASP A 1 429 ? -3.395 -0.497 -42.204 1.00 86.31 429 ASP A N 1
ATOM 3181 C CA . ASP A 1 429 ? -3.918 -1.468 -43.157 1.00 86.31 429 ASP A CA 1
ATOM 3182 C C . ASP A 1 429 ? -2.880 -1.714 -44.266 1.00 86.31 429 ASP A C 1
ATOM 3184 O O . ASP A 1 429 ? -2.678 -0.845 -45.123 1.00 86.31 429 ASP A O 1
ATOM 3188 N N . PRO A 1 430 ? -2.226 -2.892 -44.301 1.00 80.56 430 PRO A N 1
ATOM 3189 C CA . PRO A 1 430 ? -1.256 -3.216 -45.343 1.00 80.56 430 PRO A CA 1
ATOM 3190 C C . PRO A 1 430 ? -1.887 -3.299 -46.742 1.00 80.56 430 PRO A C 1
ATOM 3192 O O . PRO A 1 430 ? -1.159 -3.273 -47.735 1.00 80.56 430 PRO A O 1
ATOM 3195 N N . ASN A 1 431 ? -3.218 -3.404 -46.841 1.00 83.56 431 ASN A N 1
ATOM 3196 C CA . ASN A 1 431 ? -3.941 -3.511 -48.109 1.00 83.56 431 ASN A CA 1
ATOM 3197 C C . ASN A 1 431 ? -4.361 -2.149 -48.677 1.00 83.56 431 ASN A C 1
ATOM 3199 O O . ASN A 1 431 ? -4.877 -2.088 -49.797 1.00 83.56 431 ASN A O 1
ATOM 3203 N N . GLN A 1 432 ? -4.151 -1.057 -47.937 1.00 80.94 432 GLN A N 1
ATOM 3204 C CA . GLN A 1 432 ? -4.502 0.273 -48.413 1.00 80.94 432 GLN A CA 1
ATOM 3205 C C . GLN A 1 432 ? -3.611 0.660 -49.615 1.00 80.94 432 GLN A C 1
ATOM 3207 O O . GLN A 1 432 ? -2.383 0.536 -49.545 1.00 80.94 432 GLN A O 1
ATOM 3212 N N . PRO A 1 433 ? -4.181 1.147 -50.737 1.00 72.81 433 PRO A N 1
ATOM 3213 C 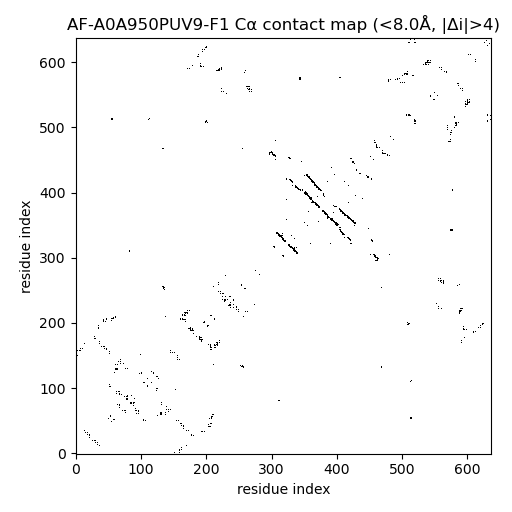CA . PRO A 1 433 ? -3.393 1.574 -51.890 1.00 72.81 433 PRO A CA 1
ATOM 3214 C C . PRO A 1 433 ? -2.378 2.652 -51.497 1.00 72.81 433 PRO A C 1
ATOM 3216 O O . PRO A 1 433 ? -2.755 3.708 -50.998 1.00 72.81 433 PRO A O 1
ATOM 3219 N N . GLY A 1 434 ? -1.091 2.382 -51.722 1.00 69.19 434 GLY A N 1
ATOM 3220 C CA . GLY A 1 434 ? -0.010 3.302 -51.362 1.00 69.19 434 GLY A CA 1
ATOM 3221 C C . GLY A 1 434 ? 0.469 3.227 -49.905 1.00 69.19 434 GLY A C 1
ATOM 3222 O O . GLY A 1 434 ? 1.291 4.049 -49.506 1.00 69.19 434 GLY A O 1
ATOM 3223 N N . ALA A 1 435 ? 0.044 2.223 -49.124 1.00 66.00 435 ALA A N 1
ATOM 3224 C CA . ALA A 1 435 ? 0.464 2.033 -47.726 1.00 66.00 435 ALA A CA 1
ATOM 3225 C C . ALA A 1 435 ? 1.996 2.016 -47.516 1.00 66.00 435 ALA A C 1
ATOM 3227 O O . ALA A 1 435 ? 2.477 2.329 -46.428 1.00 66.00 435 ALA A O 1
ATOM 3228 N N . TYR A 1 436 ? 2.759 1.685 -48.565 1.00 69.94 436 TYR A N 1
ATOM 3229 C CA . TYR A 1 436 ? 4.222 1.603 -48.553 1.00 69.94 436 TYR A CA 1
ATOM 3230 C C . TYR A 1 436 ? 4.922 2.566 -49.531 1.00 69.94 436 TYR A C 1
ATOM 3232 O O . TYR A 1 436 ? 6.147 2.534 -49.622 1.00 69.94 436 TYR A O 1
ATOM 3240 N N . THR A 1 437 ? 4.191 3.382 -50.305 1.00 63.31 437 THR A N 1
ATOM 3241 C CA . THR A 1 437 ? 4.793 4.166 -51.408 1.00 63.31 437 THR A CA 1
ATOM 3242 C C . THR A 1 437 ? 5.572 5.393 -50.948 1.00 63.31 437 THR A C 1
ATOM 3244 O O . THR A 1 437 ? 6.528 5.772 -51.617 1.00 63.31 437 THR A O 1
ATOM 3247 N N . ASP A 1 438 ? 5.208 5.980 -49.809 1.00 70.75 438 ASP A N 1
ATOM 3248 C CA . ASP A 1 438 ? 6.021 6.978 -49.118 1.00 70.75 438 ASP A CA 1
ATOM 3249 C C . ASP A 1 438 ? 5.798 6.822 -47.608 1.00 70.75 438 ASP A C 1
ATOM 3251 O O . ASP A 1 438 ? 4.704 7.112 -47.113 1.00 70.75 438 ASP A O 1
ATOM 3255 N N . PRO A 1 439 ? 6.795 6.330 -46.853 1.00 66.25 439 PRO A N 1
ATOM 3256 C CA . PRO A 1 439 ? 6.646 6.187 -45.420 1.00 66.25 439 PRO A CA 1
ATOM 3257 C C . PRO A 1 439 ? 6.508 7.559 -44.745 1.00 66.25 439 PRO A C 1
ATOM 3259 O O . PRO A 1 439 ? 5.868 7.636 -43.716 1.00 66.25 439 PRO A O 1
ATOM 3262 N N . SER A 1 440 ? 6.987 8.666 -45.305 1.00 65.12 440 SER A N 1
ATOM 3263 C CA . SER A 1 440 ? 6.818 9.983 -44.675 1.00 65.12 440 SER A CA 1
ATOM 3264 C C . SER A 1 440 ? 5.416 10.592 -44.832 1.00 65.12 440 SER A C 1
ATOM 3266 O O . SER A 1 440 ? 5.099 11.556 -44.136 1.00 65.12 440 SER A O 1
ATOM 3268 N N . VAL A 1 441 ? 4.562 10.038 -45.706 1.00 69.19 441 VAL A N 1
ATOM 3269 C CA . VAL A 1 441 ? 3.201 10.551 -45.917 1.00 69.19 441 VAL A CA 1
ATOM 3270 C C . VAL A 1 441 ? 2.333 10.266 -44.700 1.00 69.19 441 VAL A C 1
ATOM 3272 O O . VAL A 1 441 ? 2.132 9.114 -44.301 1.00 69.19 441 VAL A O 1
ATOM 3275 N N . ASP A 1 442 ? 1.785 11.344 -44.146 1.00 65.12 442 ASP A N 1
ATOM 3276 C CA . ASP A 1 442 ? 0.844 11.280 -43.043 1.00 65.12 442 ASP A CA 1
ATOM 3277 C C . ASP A 1 442 ? -0.477 10.664 -43.498 1.00 65.12 442 ASP A C 1
ATOM 3279 O O . ASP A 1 442 ? -1.216 11.226 -44.310 1.00 65.12 442 ASP A O 1
ATOM 3283 N N . LEU A 1 443 ? -0.777 9.483 -42.961 1.00 68.12 443 LEU A N 1
ATOM 3284 C CA . LEU A 1 443 ? -2.091 8.878 -43.106 1.00 68.12 443 LEU A CA 1
ATOM 3285 C C . LEU A 1 443 ? -3.036 9.528 -42.085 1.00 68.12 443 LEU A C 1
ATOM 3287 O O . LEU A 1 443 ? -2.633 9.723 -40.936 1.00 68.12 443 LEU A O 1
ATOM 3291 N N . PRO A 1 444 ? -4.291 9.841 -42.457 1.00 67.12 444 PRO A N 1
ATOM 3292 C CA . PRO A 1 444 ? -5.298 10.345 -41.531 1.00 67.12 444 PRO A CA 1
ATOM 3293 C C . PRO A 1 444 ? -5.729 9.215 -40.587 1.00 67.12 444 PRO A C 1
ATOM 3295 O O . PRO A 1 444 ? -6.769 8.587 -40.766 1.00 67.12 444 PRO A O 1
ATOM 3298 N N . ALA A 1 445 ? -4.889 8.926 -39.601 1.00 75.12 445 ALA A N 1
ATOM 3299 C CA . ALA A 1 445 ? -5.108 7.922 -38.580 1.00 75.12 445 ALA A CA 1
ATOM 3300 C C . ALA A 1 445 ? -4.872 8.553 -37.201 1.00 75.12 445 ALA A C 1
ATOM 3302 O O . ALA A 1 445 ? -4.000 9.418 -37.062 1.00 75.12 445 ALA A O 1
ATOM 3303 N N . PRO A 1 446 ? -5.639 8.153 -36.173 1.00 85.06 446 PRO A N 1
ATOM 3304 C CA . PRO A 1 446 ? -5.406 8.633 -34.821 1.00 85.06 446 PRO A CA 1
ATOM 3305 C C . PRO A 1 446 ? -4.003 8.224 -34.361 1.00 85.06 446 PRO A C 1
ATOM 3307 O O . PRO A 1 446 ? -3.587 7.077 -34.532 1.00 85.06 446 PRO A O 1
ATOM 3310 N N . ASN A 1 447 ? -3.271 9.175 -33.780 1.00 89.00 447 ASN A N 1
ATOM 3311 C CA . ASN A 1 447 ? -2.025 8.883 -33.088 1.00 89.00 447 ASN A CA 1
ATOM 3312 C C . ASN A 1 447 ? -2.337 8.523 -31.633 1.00 89.00 447 ASN A C 1
ATOM 3314 O O . ASN A 1 447 ? -2.798 9.369 -30.866 1.00 89.00 447 ASN A O 1
ATOM 3318 N N . PHE A 1 448 ? -2.049 7.283 -31.254 1.00 90.25 448 PHE A N 1
ATOM 3319 C CA . PHE A 1 448 ? -2.211 6.789 -29.889 1.00 90.25 448 PHE A CA 1
ATOM 3320 C C . PHE A 1 448 ? -1.042 7.174 -28.965 1.00 90.25 448 PHE A C 1
ATOM 3322 O O . PHE A 1 448 ? -1.100 6.935 -27.757 1.00 90.25 448 PHE A O 1
ATOM 3329 N N . ILE A 1 449 ? 0.007 7.807 -29.505 1.00 90.81 449 ILE A N 1
ATOM 3330 C CA . ILE A 1 449 ? 1.063 8.455 -28.723 1.00 90.81 449 ILE A CA 1
ATOM 3331 C C . ILE A 1 449 ? 0.666 9.898 -28.421 1.00 90.81 449 ILE A C 1
ATOM 3333 O O . ILE A 1 449 ? 0.411 10.707 -29.311 1.00 90.81 449 ILE A O 1
ATOM 3337 N N . THR A 1 450 ? 0.680 10.254 -27.142 1.00 87.50 450 THR A N 1
ATOM 3338 C CA . THR A 1 450 ? 0.526 11.644 -26.710 1.00 87.50 450 THR A CA 1
ATOM 3339 C C . THR A 1 450 ? 1.875 12.334 -26.647 1.00 87.50 450 THR A C 1
ATOM 3341 O O . THR A 1 450 ? 2.862 11.747 -26.202 1.00 87.50 450 THR A O 1
ATOM 3344 N N . ASN A 1 451 ? 1.904 13.615 -27.028 1.00 88.38 451 ASN A N 1
ATOM 3345 C CA . ASN A 1 451 ? 3.114 14.432 -26.971 1.00 88.38 451 ASN A CA 1
ATOM 3346 C C . ASN A 1 451 ? 4.275 13.814 -27.783 1.00 88.38 451 ASN A C 1
ATOM 3348 O O . ASN A 1 451 ? 5.406 13.766 -27.299 1.00 88.38 451 ASN A O 1
ATOM 3352 N N . GLY A 1 452 ? 3.985 13.308 -28.991 1.00 88.62 452 GLY A N 1
ATOM 3353 C CA . GLY A 1 452 ? 4.938 12.599 -29.862 1.00 88.62 452 GLY A CA 1
ATOM 3354 C C . GLY A 1 452 ? 6.189 13.404 -30.229 1.00 88.62 452 GLY A C 1
ATOM 3355 O O . GLY A 1 452 ? 7.262 12.831 -30.381 1.00 88.62 452 GLY A O 1
ATOM 3356 N N . SER A 1 453 ? 6.066 14.730 -30.274 1.00 88.50 453 SER A N 1
ATOM 3357 C CA . SER A 1 453 ? 7.160 15.680 -30.528 1.00 88.50 453 SER A CA 1
ATOM 3358 C C . SER A 1 453 ? 7.783 16.264 -29.256 1.00 88.50 453 SER A C 1
ATOM 3360 O O . SER A 1 453 ? 8.775 16.983 -29.289 1.00 88.50 453 SER A O 1
ATOM 3362 N N . GLY A 1 454 ? 7.229 15.975 -28.077 1.00 85.62 454 GLY A N 1
ATOM 3363 C CA . GLY A 1 454 ? 7.750 16.527 -26.825 1.00 85.62 454 GLY A CA 1
ATOM 3364 C C . GLY A 1 454 ? 7.504 18.021 -26.597 1.00 85.62 454 GLY A C 1
ATOM 3365 O O . GLY A 1 454 ? 8.149 18.623 -25.735 1.00 85.62 454 GLY A O 1
ATOM 3366 N N . GLU A 1 455 ? 6.558 18.620 -27.316 1.00 86.44 455 GLU A N 1
ATOM 3367 C CA . GLU A 1 455 ? 6.123 20.021 -27.195 1.00 86.44 455 GLU A CA 1
ATOM 3368 C C . GLU A 1 455 ? 5.596 20.377 -25.802 1.00 86.44 455 GLU A C 1
ATOM 3370 O O . GLU A 1 455 ? 5.687 21.516 -25.331 1.00 86.44 455 GLU A O 1
ATOM 3375 N N . SER A 1 456 ? 5.067 19.393 -25.086 1.00 83.94 456 SER A N 1
ATOM 3376 C CA . SER A 1 456 ? 4.549 19.564 -23.738 1.00 83.94 456 SER A CA 1
ATOM 3377 C C . SER A 1 456 ? 5.544 19.098 -22.684 1.00 83.94 456 SER A C 1
ATOM 3379 O O . SER A 1 456 ? 6.180 18.047 -22.794 1.00 83.94 456 SER A O 1
ATOM 3381 N N . ALA A 1 457 ? 5.683 19.898 -21.629 1.00 82.19 457 ALA A N 1
ATOM 3382 C CA . ALA A 1 457 ? 6.484 19.555 -20.467 1.00 82.19 457 ALA A CA 1
ATOM 3383 C C . ALA A 1 457 ? 5.683 19.752 -19.190 1.00 82.19 457 ALA A C 1
ATOM 3385 O O . ALA A 1 457 ? 4.823 20.626 -19.095 1.00 82.19 457 ALA A O 1
ATOM 3386 N N . VAL A 1 458 ? 6.026 18.943 -18.201 1.00 78.44 458 VAL A N 1
ATOM 3387 C CA . VAL A 1 458 ? 5.603 19.109 -16.815 1.00 78.44 458 VAL A CA 1
ATOM 3388 C C . VAL A 1 458 ? 6.843 19.360 -15.965 1.00 78.44 458 VAL A C 1
ATOM 3390 O O . VAL A 1 458 ? 7.964 19.030 -16.361 1.00 78.44 458 VAL A O 1
ATOM 3393 N N . LEU A 1 459 ? 6.671 19.978 -14.801 1.00 75.56 459 LEU A N 1
ATOM 3394 C CA . LEU A 1 459 ? 7.785 20.173 -13.878 1.00 75.56 459 LEU A CA 1
ATOM 3395 C C . LEU A 1 459 ? 8.178 18.821 -13.277 1.00 75.56 459 LEU A C 1
ATOM 3397 O O . LEU A 1 459 ? 7.314 18.019 -12.909 1.00 75.56 459 LEU A O 1
ATOM 3401 N N . SER A 1 460 ? 9.481 18.549 -13.223 1.00 72.81 460 SER A N 1
ATOM 3402 C CA . SER A 1 460 ? 10.002 17.427 -12.448 1.00 72.81 460 SER A CA 1
ATOM 3403 C C . SER A 1 460 ? 10.200 17.819 -10.994 1.00 72.81 460 SER A C 1
ATOM 3405 O O . SER A 1 460 ? 10.338 18.989 -10.638 1.00 72.81 460 SER A O 1
ATOM 3407 N N . ALA A 1 461 ? 10.242 16.812 -10.139 1.00 72.44 461 ALA A N 1
ATOM 3408 C CA . ALA A 1 461 ? 10.571 16.988 -8.750 1.00 72.44 461 ALA A CA 1
ATOM 3409 C C . ALA A 1 461 ? 11.999 17.555 -8.606 1.00 72.44 461 ALA A C 1
ATOM 3411 O O . ALA A 1 461 ? 12.928 17.026 -9.237 1.00 72.44 461 ALA A O 1
ATOM 3412 N N . PRO A 1 462 ? 12.191 18.560 -7.733 1.00 73.62 462 PRO A N 1
ATOM 3413 C CA . PRO A 1 462 ? 13.465 19.242 -7.536 1.00 73.62 462 PRO A CA 1
ATOM 3414 C C . PRO A 1 462 ? 14.640 18.293 -7.357 1.00 73.62 462 PRO A C 1
ATOM 3416 O O . PRO A 1 462 ? 14.558 17.329 -6.591 1.00 73.62 462 PRO A O 1
ATOM 3419 N N . THR A 1 463 ? 15.759 18.587 -8.013 1.00 71.19 463 THR A N 1
ATOM 3420 C CA . THR A 1 463 ? 16.993 17.786 -7.927 1.00 71.19 463 THR A CA 1
ATOM 3421 C C . THR A 1 463 ? 17.554 17.688 -6.506 1.00 71.19 463 THR A C 1
ATOM 3423 O O . THR A 1 463 ? 18.203 16.694 -6.183 1.00 71.19 463 THR A O 1
ATOM 3426 N N . ALA A 1 464 ? 17.243 18.657 -5.638 1.00 68.75 464 ALA A N 1
ATOM 3427 C CA . ALA A 1 464 ? 17.594 18.645 -4.218 1.00 68.75 464 ALA A CA 1
ATOM 3428 C C . ALA A 1 464 ? 16.869 17.551 -3.407 1.00 68.75 464 ALA A C 1
ATOM 3430 O O . ALA A 1 464 ? 17.323 17.182 -2.323 1.00 68.75 464 ALA A O 1
ATOM 3431 N N . LEU A 1 465 ? 15.742 17.022 -3.902 1.00 65.44 465 LEU A N 1
ATOM 3432 C CA . LEU A 1 465 ? 15.029 15.936 -3.236 1.00 65.44 465 LEU A CA 1
ATOM 3433 C C . LEU A 1 465 ? 15.738 14.588 -3.478 1.00 65.44 465 LEU A C 1
ATOM 3435 O O . LEU A 1 465 ? 16.198 14.313 -4.589 1.00 65.44 465 LEU A O 1
ATOM 3439 N N . PRO A 1 466 ? 15.762 13.677 -2.487 1.00 66.06 466 PRO A N 1
ATOM 3440 C CA . PRO A 1 466 ? 16.248 12.315 -2.686 1.00 66.06 466 PRO A CA 1
ATOM 3441 C C . PRO A 1 466 ? 15.528 11.615 -3.847 1.00 66.06 466 PRO A C 1
ATOM 3443 O O . PRO A 1 466 ? 14.306 11.713 -3.977 1.00 66.06 466 PRO A O 1
ATOM 3446 N N . GLY A 1 467 ? 16.263 10.845 -4.656 1.00 67.75 467 GLY A N 1
ATOM 3447 C CA . GLY A 1 467 ? 15.732 10.154 -5.841 1.00 67.75 467 GLY A CA 1
ATOM 3448 C C . GLY A 1 467 ? 14.420 9.375 -5.622 1.00 67.75 467 GLY A C 1
ATOM 3449 O O . GLY A 1 467 ? 13.522 9.488 -6.457 1.00 67.75 467 GLY A O 1
ATOM 3450 N N . PRO A 1 468 ? 14.244 8.624 -4.515 1.00 60.38 468 PRO A N 1
ATOM 3451 C CA . PRO A 1 468 ? 12.971 7.972 -4.219 1.00 60.38 468 PRO A CA 1
ATOM 3452 C C . PRO A 1 468 ? 11.804 8.949 -4.054 1.00 60.38 468 PRO A C 1
ATOM 3454 O O . PRO A 1 468 ? 10.727 8.665 -4.559 1.00 60.38 468 PRO A O 1
ATOM 3457 N N . ILE A 1 469 ? 12.017 10.097 -3.401 1.00 64.75 469 ILE A N 1
ATOM 3458 C CA . ILE A 1 469 ? 10.988 11.131 -3.192 1.00 64.75 469 ILE A CA 1
ATOM 3459 C C . ILE A 1 469 ? 10.631 11.787 -4.519 1.00 64.75 469 ILE A C 1
ATOM 3461 O O . ILE A 1 469 ? 9.450 11.938 -4.830 1.00 64.75 469 ILE A O 1
ATOM 3465 N N . ARG A 1 470 ? 11.650 12.100 -5.327 1.00 73.25 470 ARG A N 1
ATOM 3466 C CA . ARG A 1 470 ? 11.464 12.656 -6.667 1.00 73.25 470 ARG A CA 1
ATOM 3467 C C . ARG A 1 470 ? 10.543 11.778 -7.513 1.00 73.25 470 ARG A C 1
ATOM 3469 O O . ARG A 1 470 ? 9.566 12.287 -8.038 1.00 73.25 470 ARG A O 1
ATOM 3476 N N . ARG A 1 471 ? 10.742 10.451 -7.501 1.00 69.00 471 ARG A N 1
ATOM 3477 C CA . ARG A 1 471 ? 9.892 9.491 -8.234 1.00 69.00 471 ARG A CA 1
ATOM 3478 C C . ARG A 1 471 ? 8.431 9.548 -7.805 1.00 69.00 471 ARG A C 1
ATOM 3480 O O . ARG A 1 471 ? 7.550 9.308 -8.621 1.00 69.00 471 ARG A O 1
ATOM 3487 N N . VAL A 1 472 ? 8.170 9.805 -6.522 1.00 63.97 472 VAL A N 1
ATOM 3488 C CA . VAL A 1 472 ? 6.794 9.893 -6.021 1.00 63.97 472 VAL A CA 1
ATOM 3489 C C . VAL A 1 472 ? 6.118 11.160 -6.510 1.00 63.97 472 VAL A C 1
ATOM 3491 O O . VAL A 1 472 ? 4.985 11.096 -6.974 1.00 63.97 472 VAL A O 1
ATOM 3494 N N . VAL A 1 473 ? 6.814 12.290 -6.404 1.00 69.69 473 VAL A N 1
ATOM 3495 C CA . VAL A 1 473 ? 6.304 13.584 -6.865 1.00 69.69 473 VAL A CA 1
ATOM 3496 C C . VAL A 1 473 ? 6.100 13.551 -8.379 1.00 69.69 473 VAL A C 1
ATOM 3498 O O . VAL A 1 473 ? 5.008 13.855 -8.843 1.00 69.69 473 VAL A O 1
ATOM 3501 N N . ASP A 1 474 ? 7.100 13.077 -9.121 1.00 72.56 474 ASP A N 1
ATOM 3502 C CA . ASP A 1 474 ? 7.045 12.879 -10.570 1.00 72.56 474 ASP A CA 1
ATOM 3503 C C . ASP A 1 474 ? 5.861 11.984 -10.969 1.00 72.56 474 ASP A C 1
ATOM 3505 O O . ASP A 1 474 ? 5.026 12.387 -11.772 1.00 72.56 474 ASP A O 1
ATOM 3509 N N . GLY A 1 475 ? 5.704 10.814 -10.340 1.00 69.00 475 GLY A N 1
ATOM 3510 C CA . GLY A 1 475 ? 4.585 9.914 -10.638 1.00 69.00 475 GLY A CA 1
ATOM 3511 C C . GLY A 1 475 ? 3.206 10.489 -10.284 1.00 69.00 475 GLY A C 1
ATOM 3512 O O . GLY A 1 475 ? 2.223 10.196 -10.966 1.00 69.00 475 GLY A O 1
ATOM 3513 N N . ALA A 1 476 ? 3.110 11.321 -9.241 1.00 67.00 476 ALA A N 1
ATOM 3514 C CA . ALA A 1 476 ? 1.869 12.018 -8.902 1.00 67.00 476 ALA A CA 1
ATOM 3515 C C . ALA A 1 476 ? 1.526 13.085 -9.951 1.00 67.00 476 ALA A C 1
ATOM 3517 O O . ALA A 1 476 ? 0.378 13.164 -10.382 1.00 67.00 476 ALA A O 1
ATOM 3518 N N . VAL A 1 477 ? 2.520 13.858 -10.395 1.00 73.94 477 VAL A N 1
ATOM 3519 C CA . VAL A 1 477 ? 2.350 14.841 -11.472 1.00 73.94 477 VAL A CA 1
ATOM 3520 C C . VAL A 1 477 ? 1.996 14.139 -12.787 1.00 73.94 477 VAL A C 1
ATOM 3522 O O . VAL A 1 477 ? 1.107 14.620 -13.475 1.00 73.94 477 VAL A O 1
ATOM 3525 N N . ASP A 1 478 ? 2.594 12.983 -13.100 1.00 71.25 478 ASP A N 1
ATOM 3526 C CA . ASP A 1 478 ? 2.234 12.179 -14.285 1.00 71.25 478 ASP A CA 1
ATOM 3527 C C . ASP A 1 478 ? 0.780 11.707 -14.244 1.00 71.25 478 ASP A C 1
ATOM 3529 O O . ASP A 1 478 ? 0.073 11.777 -15.244 1.00 71.25 478 ASP A O 1
ATOM 3533 N N . SER A 1 479 ? 0.310 11.267 -13.074 1.00 68.06 479 SER A N 1
ATOM 3534 C CA . SER A 1 479 ? -1.081 10.826 -12.911 1.00 68.06 479 SER A CA 1
ATOM 3535 C C . SER A 1 479 ? -2.063 11.988 -13.106 1.00 68.06 479 SER A C 1
ATOM 3537 O O . SER A 1 479 ? -3.099 11.827 -13.746 1.00 68.06 479 SER A O 1
ATOM 3539 N N . VAL A 1 480 ? -1.737 13.175 -12.577 1.00 72.69 480 VAL A N 1
ATOM 3540 C CA . VAL A 1 480 ? -2.546 14.392 -12.770 1.00 72.69 480 VAL A CA 1
ATOM 3541 C C . VAL A 1 480 ? -2.516 14.847 -14.230 1.00 72.69 480 VAL A C 1
ATOM 3543 O O . VAL A 1 480 ? -3.556 15.215 -14.769 1.00 72.69 480 VAL A O 1
ATOM 3546 N N . ASP A 1 481 ? -1.356 14.794 -14.880 1.00 75.25 481 ASP A N 1
ATOM 3547 C CA . ASP A 1 481 ? -1.200 15.145 -16.293 1.00 75.25 481 ASP A CA 1
ATOM 3548 C C . ASP A 1 481 ? -2.027 14.216 -17.197 1.00 75.25 481 ASP A C 1
ATOM 3550 O O . ASP A 1 481 ? -2.759 14.704 -18.058 1.00 75.25 481 ASP A O 1
ATOM 3554 N N . GLY A 1 482 ? -2.020 12.903 -16.932 1.00 69.81 482 GLY A N 1
ATOM 3555 C CA . GLY A 1 482 ? -2.868 11.927 -17.628 1.00 69.81 482 GLY A CA 1
ATOM 3556 C C . GLY A 1 482 ? -4.367 12.220 -17.483 1.00 69.81 482 GLY A C 1
ATOM 3557 O O . GLY A 1 482 ? -5.096 12.214 -18.473 1.00 69.81 482 GLY A O 1
ATOM 3558 N N . LEU A 1 483 ? -4.821 12.574 -16.275 1.00 73.62 483 LEU A N 1
ATOM 3559 C CA . LEU A 1 483 ? -6.205 12.997 -16.002 1.00 73.62 483 LEU A CA 1
ATOM 3560 C C . LEU A 1 483 ? -6.627 14.241 -16.798 1.00 73.62 483 LEU A C 1
ATOM 3562 O O . LEU A 1 483 ? -7.781 14.343 -17.209 1.00 73.62 483 LEU A O 1
ATOM 3566 N N . VAL A 1 484 ? -5.711 15.192 -16.989 1.00 79.19 484 VAL A N 1
ATOM 3567 C CA . VAL A 1 484 ? -5.990 16.454 -17.689 1.00 79.19 484 VAL A CA 1
ATOM 3568 C C . VAL A 1 484 ? -5.917 16.283 -19.207 1.00 79.19 484 VAL A C 1
ATOM 3570 O O . VAL A 1 484 ? -6.739 16.855 -19.921 1.00 79.19 484 VAL A O 1
ATOM 3573 N N . ARG A 1 485 ? -4.947 15.513 -19.711 1.00 76.88 485 ARG A N 1
ATOM 3574 C CA . ARG A 1 485 ? -4.651 15.417 -21.151 1.00 76.88 485 ARG A CA 1
ATOM 3575 C C . ARG A 1 485 ? -5.370 14.285 -21.872 1.00 76.88 485 ARG A C 1
ATOM 3577 O O . ARG A 1 485 ? -5.537 14.378 -23.082 1.00 76.88 485 ARG A O 1
ATOM 3584 N N . GLN A 1 486 ? -5.806 13.244 -21.164 1.00 75.44 486 GLN A N 1
ATOM 3585 C CA . GLN A 1 486 ? -6.505 12.096 -21.754 1.00 75.44 486 GLN A CA 1
ATOM 3586 C C . GLN A 1 486 ? -7.893 11.871 -21.118 1.00 75.44 486 GLN A C 1
ATOM 3588 O O . GLN A 1 486 ? -8.188 10.769 -20.653 1.00 75.44 486 GLN A O 1
ATOM 3593 N N . PRO A 1 487 ? -8.786 12.884 -21.081 1.00 79.06 487 PRO A N 1
ATOM 3594 C CA . PRO A 1 487 ? -10.079 12.753 -20.409 1.00 79.06 487 PRO A CA 1
ATOM 3595 C C . PRO A 1 487 ? -10.976 11.675 -21.040 1.00 79.06 487 PRO A C 1
ATOM 3597 O O . PRO A 1 487 ? -11.692 11.001 -20.305 1.00 79.06 487 PRO A O 1
ATOM 3600 N N . GLY A 1 488 ? -10.902 11.472 -22.365 1.00 78.44 488 GLY A N 1
ATOM 3601 C CA . GLY A 1 488 ? -11.626 10.404 -23.074 1.00 78.44 488 GLY A CA 1
ATOM 3602 C C . GLY A 1 488 ? -11.236 9.019 -22.560 1.00 78.44 488 GLY A C 1
ATOM 3603 O O . GLY A 1 488 ? -12.059 8.337 -21.959 1.00 78.44 488 GLY A O 1
ATOM 3604 N N . ALA A 1 489 ? -9.941 8.686 -22.622 1.00 77.00 489 ALA A N 1
ATOM 3605 C CA . ALA A 1 489 ? -9.421 7.413 -22.123 1.00 77.00 489 ALA A CA 1
ATOM 3606 C C . ALA A 1 489 ? -9.766 7.152 -20.643 1.00 77.00 489 ALA A C 1
ATOM 3608 O O . ALA A 1 489 ? -9.986 6.006 -20.248 1.00 77.00 489 ALA A O 1
ATOM 3609 N N . VAL A 1 490 ? -9.846 8.194 -19.803 1.00 76.62 490 VAL A N 1
ATOM 3610 C CA . VAL A 1 490 ? -10.275 8.061 -18.398 1.00 76.62 490 VAL A CA 1
ATOM 3611 C C . VAL A 1 490 ? -11.760 7.711 -18.285 1.00 76.62 490 VAL A C 1
ATOM 3613 O O . VAL A 1 490 ? -12.108 6.810 -17.515 1.00 76.62 490 VAL A O 1
ATOM 3616 N N . VAL A 1 491 ? -12.627 8.404 -19.029 1.00 80.44 491 VAL A N 1
ATOM 3617 C CA . VAL A 1 491 ? -14.075 8.134 -19.053 1.00 80.44 491 VAL A CA 1
ATOM 3618 C C . VAL A 1 491 ? -14.341 6.728 -19.589 1.00 80.44 491 VAL A C 1
ATOM 3620 O O . VAL A 1 491 ? -15.061 5.959 -18.946 1.00 80.44 491 VAL A O 1
ATOM 3623 N N . ASP A 1 492 ? -13.678 6.350 -20.677 1.00 81.00 492 ASP A N 1
ATOM 3624 C CA . ASP A 1 492 ? -13.830 5.035 -21.304 1.00 81.00 492 ASP A CA 1
ATOM 3625 C C . ASP A 1 492 ? -13.271 3.910 -20.407 1.00 81.00 492 ASP A C 1
ATOM 3627 O O . ASP A 1 492 ? -13.779 2.785 -20.378 1.00 81.00 492 ASP A O 1
ATOM 3631 N N . SER A 1 493 ? -12.311 4.239 -19.535 1.00 79.31 493 SER A N 1
ATOM 3632 C CA . SER A 1 493 ? -11.775 3.335 -18.509 1.00 79.31 493 SER A CA 1
ATOM 3633 C C . SER A 1 493 ? -12.659 3.174 -17.261 1.00 79.31 493 SER A C 1
ATOM 3635 O O . SER A 1 493 ? -12.306 2.393 -16.369 1.00 79.31 493 SER A O 1
ATOM 3637 N N . ALA A 1 494 ? -13.814 3.842 -17.143 1.00 79.94 494 ALA A N 1
ATOM 3638 C CA . ALA A 1 494 ? -14.660 3.769 -15.939 1.00 79.94 494 ALA A CA 1
ATOM 3639 C C . ALA A 1 494 ? -15.084 2.329 -15.575 1.00 79.94 494 ALA A C 1
ATOM 3641 O O . ALA A 1 494 ? -15.130 1.950 -14.394 1.00 79.94 494 ALA A O 1
ATOM 3642 N N . GLY A 1 495 ? -15.324 1.485 -16.585 1.00 79.31 495 GLY A N 1
ATOM 3643 C CA . GLY A 1 495 ? -15.588 0.057 -16.388 1.00 79.31 495 GLY A CA 1
ATOM 3644 C C . GLY A 1 495 ? -14.399 -0.691 -15.769 1.00 79.31 495 GLY A C 1
ATOM 3645 O O . GLY A 1 495 ? -14.586 -1.543 -14.895 1.00 79.31 495 GLY A O 1
ATOM 3646 N N . ILE A 1 496 ? -13.169 -0.337 -16.156 1.00 77.69 496 ILE A N 1
ATOM 3647 C CA . ILE A 1 496 ? -11.927 -0.892 -15.592 1.00 77.69 496 ILE A CA 1
ATOM 3648 C C . ILE A 1 496 ? -11.759 -0.432 -14.139 1.00 77.69 496 ILE A C 1
ATOM 3650 O O . ILE A 1 496 ? -11.469 -1.256 -13.269 1.00 77.69 496 ILE A O 1
ATOM 3654 N N . LEU A 1 497 ? -12.012 0.848 -13.844 1.00 77.75 497 LEU A N 1
ATOM 3655 C CA . LEU A 1 497 ? -11.934 1.397 -12.483 1.00 77.75 497 LEU A CA 1
ATOM 3656 C C . LEU A 1 497 ? -12.931 0.72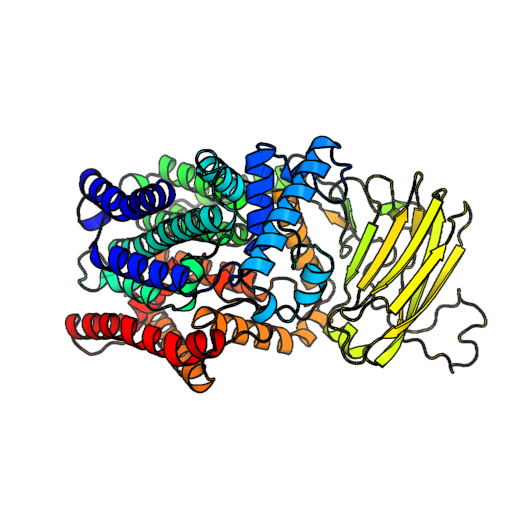9 -11.529 1.00 77.75 497 LEU A C 1
ATOM 3658 O O . LEU A 1 497 ? -12.585 0.414 -10.389 1.00 77.75 497 LEU A O 1
ATOM 3662 N N . THR A 1 498 ? -14.143 0.434 -12.002 1.00 83.94 498 THR A N 1
ATOM 3663 C CA . THR A 1 498 ? -15.157 -0.274 -11.205 1.00 83.94 498 THR A CA 1
ATOM 3664 C C . THR A 1 498 ? -14.714 -1.706 -10.890 1.00 83.94 498 THR A C 1
ATOM 3666 O O . THR A 1 498 ? -14.823 -2.153 -9.745 1.00 83.94 498 THR A O 1
ATOM 3669 N N . ARG A 1 499 ? -14.134 -2.419 -11.869 1.00 84.06 499 ARG A N 1
ATOM 3670 C CA . ARG A 1 499 ? -13.546 -3.754 -11.651 1.00 84.06 499 ARG A CA 1
ATOM 3671 C C . ARG A 1 499 ? -12.377 -3.708 -10.668 1.00 84.06 499 ARG A C 1
ATOM 3673 O O . ARG A 1 499 ? -12.320 -4.536 -9.762 1.00 84.06 499 ARG A O 1
ATOM 3680 N N . ARG A 1 500 ? -11.494 -2.713 -10.794 1.00 83.75 500 ARG A N 1
ATOM 3681 C CA . ARG A 1 500 ? -10.376 -2.469 -9.870 1.00 83.75 500 ARG A CA 1
ATOM 3682 C C . ARG A 1 500 ? -10.864 -2.212 -8.442 1.00 83.75 500 ARG A C 1
ATOM 3684 O O . ARG A 1 500 ? -10.330 -2.803 -7.506 1.00 83.75 500 ARG A O 1
ATOM 3691 N N . ALA A 1 501 ? -11.911 -1.407 -8.262 1.00 86.50 501 ALA A N 1
ATOM 3692 C CA . ALA A 1 501 ? -12.513 -1.158 -6.953 1.00 86.50 501 ALA A CA 1
ATOM 3693 C C . ALA A 1 501 ? -13.133 -2.430 -6.346 1.00 86.50 501 ALA A C 1
ATOM 3695 O O . ALA A 1 501 ? -12.897 -2.725 -5.174 1.00 86.50 501 ALA A O 1
ATOM 3696 N N . ALA A 1 502 ? -13.866 -3.218 -7.140 1.00 90.00 502 ALA A N 1
ATOM 3697 C CA . ALA A 1 502 ? -14.437 -4.491 -6.696 1.00 90.00 502 ALA A CA 1
ATOM 3698 C C . ALA A 1 502 ? -13.347 -5.508 -6.309 1.00 90.00 502 ALA A C 1
ATOM 3700 O O . ALA A 1 502 ? -13.431 -6.148 -5.261 1.00 90.00 502 ALA A O 1
ATOM 3701 N N . GLN A 1 503 ? -12.284 -5.610 -7.108 1.00 89.06 503 GLN A N 1
ATOM 3702 C CA . GLN A 1 503 ? -11.140 -6.475 -6.833 1.00 89.06 503 GLN A CA 1
ATOM 3703 C C . GLN A 1 503 ? -10.357 -6.020 -5.591 1.00 89.06 503 GLN A C 1
ATOM 3705 O O . GLN A 1 503 ? -10.001 -6.847 -4.746 1.00 89.06 503 GLN A O 1
ATOM 3710 N N . GLY A 1 504 ? -10.135 -4.712 -5.438 1.00 91.25 504 GLY A N 1
ATOM 3711 C CA . GLY A 1 504 ? -9.530 -4.118 -4.248 1.00 91.25 504 GLY A CA 1
ATOM 3712 C C . GLY A 1 504 ? -10.365 -4.383 -2.994 1.00 91.25 504 GLY A C 1
ATOM 3713 O O . GLY A 1 504 ? -9.822 -4.766 -1.960 1.00 91.25 504 GLY A O 1
ATOM 3714 N N . PHE A 1 505 ? -11.693 -4.275 -3.095 1.00 94.56 505 PHE A N 1
ATOM 3715 C CA . PHE A 1 505 ? -12.610 -4.614 -2.008 1.00 94.56 505 PHE A CA 1
ATOM 3716 C C . PHE A 1 505 ? -12.553 -6.105 -1.645 1.00 94.56 505 PHE A C 1
ATOM 3718 O O . PHE A 1 505 ? -12.378 -6.445 -0.474 1.00 94.56 505 PHE A O 1
ATOM 3725 N N . GLY A 1 506 ? -12.660 -7.003 -2.629 1.00 94.75 506 GLY A N 1
ATOM 3726 C CA . GLY A 1 506 ? -12.611 -8.447 -2.392 1.00 94.75 506 GLY A CA 1
ATOM 3727 C C . GLY A 1 506 ? -11.292 -8.872 -1.746 1.00 94.75 506 GLY A C 1
ATOM 3728 O O . GLY A 1 506 ? -11.283 -9.579 -0.737 1.00 94.75 506 GLY A O 1
ATOM 3729 N N . SER A 1 507 ? -10.174 -8.373 -2.277 1.00 94.81 507 SER A N 1
ATOM 3730 C CA . SER A 1 507 ? -8.839 -8.692 -1.765 1.00 94.81 507 SER A CA 1
ATOM 3731 C C . SER A 1 507 ? -8.535 -8.030 -0.419 1.00 94.81 507 SER A C 1
ATOM 3733 O O . SER A 1 507 ? -7.760 -8.589 0.351 1.00 94.81 507 SER A O 1
ATOM 3735 N N . PHE A 1 508 ? -9.168 -6.905 -0.064 1.00 95.69 508 PHE A N 1
ATOM 3736 C CA . PHE A 1 508 ? -9.065 -6.335 1.287 1.00 95.69 508 PHE A CA 1
ATOM 3737 C C . PHE A 1 508 ? -9.541 -7.330 2.353 1.00 95.69 508 PHE A C 1
ATOM 3739 O O . PHE A 1 508 ? -8.920 -7.440 3.408 1.00 95.69 508 PHE A O 1
ATOM 3746 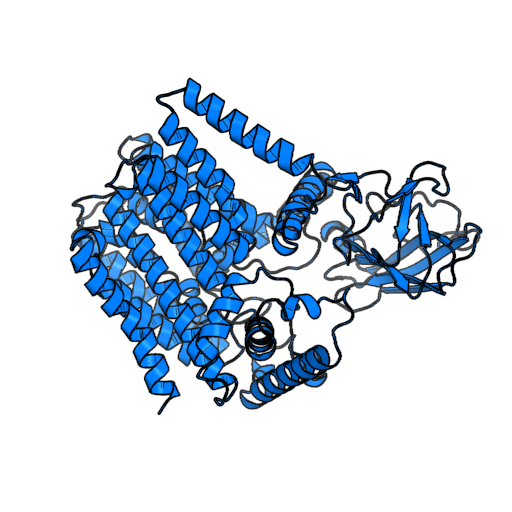N N . TRP A 1 509 ? -10.618 -8.068 2.071 1.00 95.69 509 TRP A N 1
ATOM 3747 C CA . TRP A 1 509 ? -11.224 -8.995 3.025 1.00 95.69 509 TRP A CA 1
ATOM 3748 C C . TRP A 1 509 ? -10.664 -10.412 2.957 1.00 95.69 509 TRP A C 1
ATOM 3750 O O . TRP A 1 509 ? -10.496 -11.037 4.004 1.00 95.69 509 TRP A O 1
ATOM 3760 N N . GLY A 1 510 ? -10.380 -10.931 1.764 1.00 93.50 510 GLY A N 1
ATOM 3761 C CA . GLY A 1 510 ? -9.844 -12.279 1.631 1.00 93.50 510 GLY A CA 1
ATOM 3762 C C . GLY A 1 510 ? -9.051 -12.460 0.352 1.00 93.50 510 GLY A C 1
ATOM 3763 O O . GLY A 1 510 ? -9.639 -12.619 -0.710 1.00 93.50 510 GLY A O 1
ATOM 3764 N N . THR A 1 511 ? -7.727 -12.474 0.481 1.00 94.50 511 THR A N 1
ATOM 3765 C CA . THR A 1 511 ? -6.799 -12.972 -0.538 1.00 94.50 511 THR A CA 1
ATOM 3766 C C . THR A 1 511 ? -5.552 -13.579 0.103 1.00 94.50 511 THR A C 1
ATOM 3768 O O . THR A 1 511 ? -5.230 -13.304 1.262 1.00 94.50 511 THR A O 1
ATOM 3771 N N . VAL A 1 512 ? -4.849 -14.408 -0.661 1.00 92.19 512 VAL A N 1
ATOM 3772 C CA . VAL A 1 512 ? -3.548 -14.993 -0.327 1.00 92.19 512 VAL A CA 1
ATOM 3773 C C . VAL A 1 512 ? -2.758 -15.193 -1.618 1.00 92.19 512 VAL A C 1
ATOM 3775 O O . VAL A 1 512 ? -3.342 -15.348 -2.688 1.00 92.19 512 VAL A O 1
ATOM 3778 N N . GLY A 1 513 ? -1.432 -15.230 -1.526 1.00 85.25 513 GLY A N 1
ATOM 3779 C CA . GLY A 1 513 ? -0.612 -15.557 -2.685 1.00 85.25 513 GLY A CA 1
ATOM 3780 C C . GLY A 1 513 ? -0.328 -14.377 -3.613 1.00 85.25 513 GLY A C 1
ATOM 3781 O O . GLY A 1 513 ? -0.725 -13.238 -3.372 1.00 85.25 513 GLY A O 1
ATOM 3782 N N . TRP A 1 514 ? 0.362 -14.704 -4.704 1.00 74.75 514 TRP A N 1
ATOM 3783 C CA . TRP A 1 514 ? 0.673 -13.823 -5.837 1.00 74.75 514 TRP A CA 1
ATOM 3784 C C . TRP A 1 514 ? -0.263 -14.015 -7.029 1.00 74.75 514 TRP A C 1
ATOM 3786 O O . TRP A 1 514 ? -0.062 -13.402 -8.074 1.00 74.75 514 TRP A O 1
ATOM 3796 N N . GLN A 1 515 ? -1.189 -14.970 -6.934 1.00 63.28 515 GLN A N 1
ATOM 3797 C CA . GLN A 1 515 ? -1.879 -15.494 -8.102 1.00 63.28 515 GLN A CA 1
ATOM 3798 C C . GLN A 1 515 ? -2.700 -14.403 -8.790 1.00 63.28 515 GLN A C 1
ATOM 3800 O O . GLN A 1 515 ? -3.375 -13.598 -8.148 1.00 63.28 515 GLN A O 1
ATOM 3805 N N . VAL A 1 516 ? -2.641 -14.414 -10.118 1.00 66.81 516 VAL A N 1
ATOM 3806 C CA . VAL A 1 516 ? -3.569 -13.703 -10.988 1.00 66.81 516 VAL A CA 1
ATOM 3807 C C . VAL A 1 516 ? -4.288 -14.791 -11.796 1.00 66.81 516 VAL A C 1
ATOM 3809 O O . VAL A 1 516 ? -3.610 -15.541 -12.500 1.00 66.81 516 VAL A O 1
ATOM 3812 N N . PRO A 1 517 ? -5.619 -14.944 -11.668 1.00 73.06 517 PRO A N 1
ATOM 3813 C CA . PRO A 1 517 ? -6.517 -14.152 -10.825 1.00 73.06 517 PRO A CA 1
ATOM 3814 C C . PRO A 1 517 ? -6.286 -14.388 -9.322 1.00 73.06 517 PRO A C 1
ATOM 3816 O O . PRO A 1 517 ? -5.926 -15.483 -8.897 1.00 73.06 517 PRO A O 1
ATOM 3819 N N . MET A 1 518 ? -6.503 -13.344 -8.515 1.00 83.81 518 MET A N 1
ATOM 3820 C CA . MET A 1 518 ? -6.357 -13.435 -7.059 1.00 83.81 518 MET A CA 1
ATOM 3821 C C . MET A 1 518 ? -7.407 -14.387 -6.468 1.00 83.81 518 MET A C 1
ATOM 3823 O O . MET A 1 518 ? -8.580 -14.272 -6.834 1.00 83.81 518 MET A O 1
ATOM 3827 N N . PRO A 1 519 ? -7.041 -15.268 -5.519 1.00 89.94 519 PRO A N 1
ATOM 3828 C CA . PRO A 1 519 ? -8.007 -16.027 -4.741 1.00 89.94 519 PRO A CA 1
ATOM 3829 C C . PRO A 1 519 ? -8.846 -15.052 -3.921 1.00 89.94 519 PRO A C 1
ATOM 3831 O O . PRO A 1 519 ? -8.307 -14.294 -3.119 1.00 89.94 519 PRO A O 1
ATOM 3834 N N . LEU A 1 520 ? -10.159 -15.050 -4.133 1.00 94.06 520 LEU A N 1
ATOM 3835 C CA . LEU A 1 520 ? -11.095 -14.185 -3.421 1.00 94.06 520 LEU A CA 1
ATOM 3836 C C . LEU A 1 520 ? -12.168 -15.025 -2.737 1.00 94.06 520 LEU A C 1
ATOM 3838 O O . LEU A 1 520 ? -12.438 -16.161 -3.127 1.00 94.06 520 LEU A O 1
ATOM 3842 N N . PHE A 1 521 ? -12.843 -14.439 -1.749 1.00 96.50 521 PHE A N 1
ATOM 3843 C CA . PHE A 1 521 ? -14.081 -15.022 -1.241 1.00 96.50 521 PHE A CA 1
ATOM 3844 C C . PHE A 1 521 ? -15.120 -15.216 -2.359 1.00 96.50 521 PHE A C 1
ATOM 3846 O O . PHE A 1 521 ? -15.166 -14.414 -3.295 1.00 96.50 521 PHE A O 1
ATOM 3853 N N . PRO A 1 522 ? -16.030 -16.199 -2.237 1.00 96.00 522 PRO A N 1
ATOM 3854 C CA . PRO A 1 522 ? -17.196 -16.290 -3.106 1.00 96.00 522 PRO A CA 1
ATOM 3855 C C . PRO A 1 522 ? -17.975 -14.971 -3.167 1.00 96.00 522 PRO A C 1
ATOM 3857 O O . PRO A 1 522 ? -18.126 -14.277 -2.158 1.00 96.00 522 PRO A O 1
ATOM 3860 N N . VAL A 1 523 ? -18.521 -14.653 -4.343 1.00 94.69 523 VAL A N 1
ATOM 3861 C CA . VAL A 1 523 ? -19.210 -13.379 -4.622 1.00 94.69 523 VAL A CA 1
ATOM 3862 C C . VAL A 1 523 ? -20.315 -13.073 -3.600 1.00 94.69 523 VAL A C 1
ATOM 3864 O O . VAL A 1 523 ? -20.442 -11.934 -3.160 1.00 94.69 523 VAL A O 1
ATOM 3867 N N . ALA A 1 524 ? -21.060 -14.084 -3.140 1.00 96.38 524 ALA A N 1
ATOM 3868 C CA . ALA A 1 524 ? -22.090 -13.917 -2.109 1.00 96.38 524 ALA A CA 1
ATOM 3869 C C . ALA A 1 524 ? -21.532 -13.384 -0.773 1.00 96.38 524 ALA A C 1
ATOM 3871 O O . ALA A 1 524 ? -22.135 -12.510 -0.152 1.00 96.38 524 ALA A O 1
ATOM 3872 N N . ILE A 1 525 ? -20.358 -13.864 -0.346 1.00 96.50 525 ILE A N 1
ATOM 3873 C CA . ILE A 1 525 ? -19.688 -13.393 0.876 1.00 96.50 525 ILE A CA 1
ATOM 3874 C C . ILE A 1 525 ? -19.154 -11.975 0.671 1.00 96.50 525 ILE A C 1
ATOM 3876 O O . ILE A 1 525 ? -19.284 -11.145 1.569 1.00 96.50 525 ILE A O 1
ATOM 3880 N N . GLN A 1 526 ? -18.614 -11.665 -0.512 1.00 96.00 526 GLN A N 1
ATOM 3881 C CA . GLN A 1 526 ? -18.182 -10.302 -0.833 1.00 96.00 526 GLN A CA 1
ATOM 3882 C C . GLN A 1 526 ? -19.353 -9.310 -0.754 1.00 96.00 526 GLN A C 1
ATOM 3884 O O . GLN A 1 526 ? -19.217 -8.267 -0.118 1.00 96.00 526 GLN A O 1
ATOM 3889 N N . TRP A 1 527 ? -20.523 -9.650 -1.304 1.00 96.75 527 TRP A N 1
ATOM 3890 C CA . TRP A 1 527 ? -21.727 -8.820 -1.179 1.00 96.75 527 TRP A CA 1
ATOM 3891 C C . TRP A 1 527 ? -22.202 -8.677 0.266 1.00 96.75 527 TRP A C 1
ATOM 3893 O O . TRP A 1 527 ? -22.529 -7.569 0.687 1.00 96.75 527 TRP A O 1
ATOM 3903 N N . ALA A 1 528 ? -22.192 -9.756 1.053 1.00 97.19 528 ALA A N 1
ATOM 3904 C CA . ALA A 1 528 ? -22.539 -9.681 2.471 1.00 97.19 528 ALA A CA 1
ATOM 3905 C C . ALA A 1 528 ? -21.604 -8.724 3.235 1.00 97.19 528 ALA A C 1
ATOM 3907 O O . ALA A 1 528 ? -22.067 -7.875 3.999 1.00 97.19 528 ALA A O 1
ATOM 3908 N N . LEU A 1 529 ? -20.294 -8.800 2.982 1.00 97.38 529 LEU A N 1
ATOM 3909 C CA . LEU A 1 529 ? -19.310 -7.874 3.546 1.00 97.38 529 LEU A CA 1
ATOM 3910 C C . LEU A 1 529 ? -19.531 -6.439 3.054 1.00 97.38 529 LEU A C 1
ATOM 3912 O O . LEU A 1 529 ? -19.433 -5.508 3.851 1.00 97.38 529 LEU A O 1
ATOM 3916 N N . ALA A 1 530 ? -19.874 -6.246 1.778 1.00 97.12 530 ALA A N 1
ATOM 3917 C CA . ALA A 1 530 ? -20.167 -4.928 1.216 1.00 97.12 530 ALA A CA 1
ATOM 3918 C C . ALA A 1 530 ? -21.388 -4.290 1.891 1.00 97.12 530 ALA A C 1
ATOM 3920 O O . ALA A 1 530 ? -21.328 -3.126 2.285 1.00 97.12 530 ALA A O 1
ATOM 3921 N N . VAL A 1 531 ? -22.455 -5.063 2.119 1.00 98.06 531 VAL A N 1
ATOM 3922 C CA . VAL A 1 531 ? -23.644 -4.616 2.862 1.00 98.06 531 VAL A CA 1
ATOM 3923 C C . VAL A 1 531 ? -23.288 -4.256 4.305 1.00 98.06 531 VAL A C 1
ATOM 3925 O O . VAL A 1 531 ? -23.719 -3.213 4.796 1.00 98.06 531 VAL A O 1
ATOM 3928 N N . LEU A 1 532 ? -22.461 -5.059 4.984 1.00 97.62 532 LEU A N 1
ATOM 3929 C CA . LEU A 1 532 ? -22.004 -4.748 6.343 1.00 97.62 532 LEU A CA 1
ATOM 3930 C C . LEU A 1 532 ? -21.177 -3.459 6.384 1.00 97.62 532 LEU A C 1
ATOM 3932 O O . LEU A 1 532 ? -21.408 -2.614 7.250 1.00 97.62 532 LEU A O 1
ATOM 3936 N N . VAL A 1 533 ? -20.244 -3.274 5.450 1.00 97.94 533 VAL A N 1
ATOM 3937 C CA . VAL A 1 533 ? -19.449 -2.042 5.342 1.00 97.94 533 VAL A CA 1
ATOM 3938 C C . VAL A 1 533 ? -20.353 -0.844 5.060 1.00 97.94 533 VAL A C 1
ATOM 3940 O O . VAL A 1 533 ? -20.249 0.160 5.764 1.00 97.94 533 VAL A O 1
ATOM 3943 N N . ALA A 1 534 ? -21.285 -0.959 4.111 1.00 98.06 534 ALA A N 1
ATOM 3944 C CA . ALA A 1 534 ? -22.243 0.093 3.783 1.00 98.06 534 ALA A CA 1
ATOM 3945 C C . ALA A 1 534 ? -23.119 0.466 4.989 1.00 98.06 534 ALA A C 1
ATOM 3947 O O . ALA A 1 534 ? -2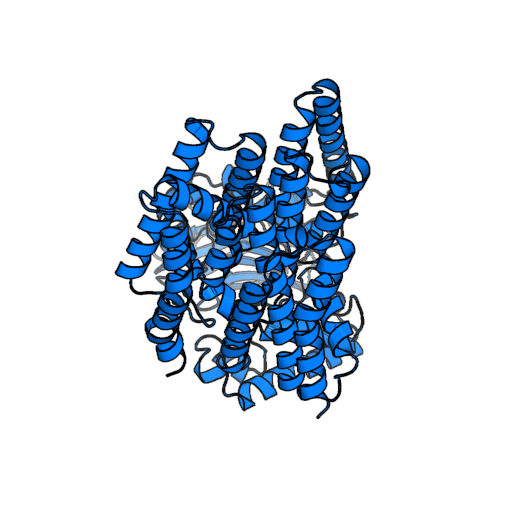3.270 1.649 5.289 1.00 98.06 534 ALA A O 1
ATOM 3948 N N . ALA A 1 535 ? -23.620 -0.520 5.740 1.00 98.31 535 ALA A N 1
ATOM 3949 C CA . ALA A 1 535 ? -24.362 -0.285 6.977 1.00 98.31 535 ALA A CA 1
ATOM 3950 C C . ALA A 1 535 ? -23.498 0.423 8.035 1.00 98.31 535 ALA A C 1
ATOM 3952 O O . ALA A 1 535 ? -23.958 1.356 8.691 1.00 98.31 535 ALA A O 1
ATOM 3953 N N . GLY A 1 536 ? -22.228 0.035 8.179 1.00 98.25 536 GLY A N 1
ATOM 3954 C CA . GLY A 1 536 ? -21.286 0.706 9.076 1.00 98.25 536 GLY A CA 1
ATOM 3955 C C . GLY A 1 536 ? -21.056 2.166 8.685 1.00 98.25 536 GLY A C 1
ATOM 3956 O O . GLY A 1 536 ? -21.173 3.057 9.521 1.00 98.25 536 GLY A O 1
ATOM 3957 N N . VAL A 1 537 ? -20.811 2.441 7.405 1.00 98.25 537 VAL A N 1
ATOM 3958 C CA . VAL A 1 537 ? -20.632 3.812 6.906 1.00 98.25 537 VAL A CA 1
ATOM 3959 C C . VAL A 1 537 ? -21.914 4.634 7.076 1.00 98.25 537 VAL A C 1
ATOM 3961 O O . VAL A 1 537 ? -21.856 5.730 7.631 1.00 98.25 537 VAL A O 1
ATOM 3964 N N . ALA A 1 538 ? -23.077 4.100 6.693 1.00 98.19 538 ALA A N 1
ATOM 3965 C CA . ALA A 1 538 ? -24.366 4.777 6.844 1.00 98.19 538 ALA A CA 1
ATOM 3966 C C . ALA A 1 538 ? -24.683 5.088 8.316 1.00 98.19 538 ALA A C 1
ATOM 3968 O O . ALA A 1 538 ? -25.098 6.201 8.646 1.00 98.19 538 ALA A O 1
ATOM 3969 N N . GLY A 1 539 ? -24.418 4.139 9.219 1.00 98.44 539 GLY A N 1
ATOM 3970 C CA . GLY A 1 539 ? -24.555 4.337 10.659 1.00 98.44 539 GLY A CA 1
ATOM 3971 C C . GLY A 1 539 ? -23.644 5.440 11.194 1.00 98.44 539 GLY A C 1
ATOM 3972 O O . GLY A 1 539 ? -24.070 6.239 12.029 1.00 98.44 539 GLY A O 1
ATOM 3973 N N . PHE A 1 540 ? -22.406 5.526 10.700 1.00 98.44 540 PHE A N 1
ATOM 3974 C CA . PHE A 1 540 ? -21.472 6.581 11.089 1.00 98.44 540 PHE A CA 1
ATOM 3975 C C . PHE A 1 540 ? -21.904 7.952 10.561 1.00 98.44 540 PHE A C 1
ATOM 3977 O O . PHE A 1 540 ? -21.906 8.924 11.314 1.00 98.44 540 PHE A O 1
ATOM 3984 N N . VAL A 1 541 ? -22.337 8.032 9.300 1.00 97.56 541 VAL A N 1
ATOM 3985 C CA . VAL A 1 541 ? -22.874 9.269 8.714 1.00 97.56 541 VAL A CA 1
ATOM 3986 C C . VAL A 1 541 ? -24.092 9.746 9.506 1.00 97.56 541 VAL A C 1
ATOM 3988 O O . VAL A 1 541 ? -24.132 10.904 9.918 1.00 97.56 541 VAL A O 1
ATOM 3991 N N . ALA A 1 542 ? -25.040 8.857 9.815 1.00 97.88 542 ALA A N 1
ATOM 3992 C CA . ALA A 1 542 ? -26.194 9.184 10.653 1.00 97.88 542 ALA A CA 1
ATOM 3993 C C . ALA A 1 542 ? -25.778 9.679 12.050 1.00 97.88 542 ALA A C 1
ATOM 3995 O O . ALA A 1 542 ? -26.345 10.652 12.553 1.00 97.88 542 ALA A O 1
ATOM 3996 N N . LEU A 1 543 ? -24.759 9.060 12.658 1.00 97.38 543 LEU A N 1
ATOM 3997 C CA . LEU A 1 543 ? -24.211 9.479 13.948 1.00 97.38 543 LEU A CA 1
ATOM 3998 C C . LEU A 1 543 ? -23.618 10.899 13.886 1.00 97.38 543 LEU A C 1
ATOM 4000 O O . LEU A 1 543 ? -23.862 11.697 14.794 1.00 97.38 543 LEU A O 1
ATOM 4004 N N . VAL A 1 544 ? -22.877 11.233 12.825 1.00 95.94 544 VAL A N 1
ATOM 4005 C CA . VAL A 1 544 ? -22.295 12.570 12.610 1.00 95.94 544 VAL A CA 1
ATOM 4006 C C . VAL A 1 544 ? -23.383 13.614 12.344 1.00 95.94 544 VAL A C 1
ATOM 4008 O O . VAL A 1 544 ? -23.389 14.664 12.988 1.00 95.94 544 VAL A O 1
ATOM 4011 N N . LEU A 1 545 ? -24.345 13.320 11.462 1.00 95.25 545 LEU A N 1
ATOM 4012 C CA . LEU A 1 545 ? -25.452 14.227 11.127 1.00 95.25 545 LEU A CA 1
ATOM 4013 C C . LEU A 1 545 ? -26.339 14.531 12.341 1.00 95.25 54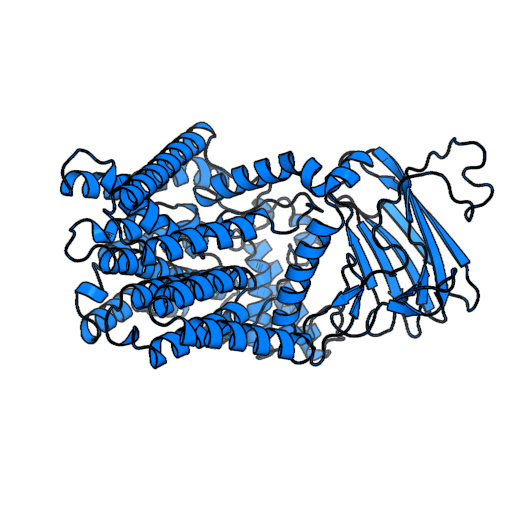5 LEU A C 1
ATOM 4015 O O . LEU A 1 545 ? -26.766 15.668 12.535 1.00 95.25 545 LEU A O 1
ATOM 4019 N N . ARG A 1 546 ? -26.548 13.541 13.216 1.00 96.31 546 ARG A N 1
ATOM 4020 C CA . ARG A 1 546 ? -27.260 13.706 14.494 1.00 96.31 546 ARG A CA 1
ATOM 4021 C C . ARG A 1 546 ? -26.404 14.336 15.598 1.00 96.31 546 ARG A C 1
ATOM 4023 O O . ARG A 1 546 ? -26.830 14.367 16.749 1.00 96.31 546 ARG A O 1
ATOM 4030 N N . ARG A 1 547 ? -25.200 14.824 15.272 1.00 93.19 547 ARG A N 1
ATOM 4031 C CA . ARG A 1 547 ? -24.233 15.436 16.204 1.00 93.19 547 ARG A CA 1
ATOM 4032 C C . ARG A 1 547 ? -23.815 14.518 17.362 1.00 93.19 547 ARG A C 1
ATOM 4034 O O . ARG A 1 547 ? -23.325 14.990 18.383 1.00 93.19 547 ARG A O 1
ATOM 4041 N N . GLY A 1 548 ? -23.965 13.203 17.196 1.00 93.06 548 GLY A N 1
ATOM 4042 C CA . GLY A 1 548 ? -23.525 12.190 18.158 1.00 93.06 548 GLY A CA 1
ATOM 4043 C C . GLY A 1 548 ? -22.026 11.884 18.083 1.00 93.06 548 GLY A C 1
ATOM 4044 O O . GLY A 1 548 ? -21.511 11.154 18.929 1.00 93.06 548 GLY A O 1
ATOM 4045 N N . PHE A 1 549 ? -21.324 12.437 17.090 1.00 95.75 549 PHE A N 1
ATOM 4046 C CA . PHE A 1 549 ? -19.879 12.323 16.930 1.00 95.75 549 PHE A CA 1
ATOM 4047 C C . PHE A 1 549 ? -19.268 13.682 16.542 1.00 95.75 549 PHE A C 1
ATOM 4049 O O . PHE A 1 549 ? -19.836 14.374 15.692 1.00 95.75 549 PHE A O 1
ATOM 4056 N N . PRO A 1 550 ? -18.129 14.095 17.133 1.00 94.56 550 PRO A N 1
ATOM 4057 C CA . PRO A 1 550 ? -17.536 15.397 16.838 1.00 94.56 550 PRO A CA 1
ATOM 4058 C C . PRO A 1 550 ? -17.068 15.519 15.377 1.00 94.56 550 PRO A C 1
ATOM 4060 O O . PRO A 1 550 ? -16.388 14.638 14.853 1.00 94.56 550 PRO A O 1
ATOM 4063 N N . LEU A 1 551 ? -17.378 16.649 14.728 1.00 93.31 551 LEU A N 1
ATOM 4064 C CA . LEU A 1 551 ? -17.045 16.887 13.313 1.00 93.31 551 LEU A CA 1
ATOM 4065 C C . LEU A 1 551 ? -15.535 16.892 13.033 1.00 93.31 551 LEU A C 1
ATOM 4067 O O . LEU A 1 551 ? -15.106 16.424 11.986 1.00 93.31 551 LEU A O 1
ATOM 4071 N N . ALA A 1 552 ? -14.729 17.395 13.970 1.00 94.31 552 ALA A N 1
ATOM 4072 C CA . ALA A 1 552 ? -13.279 17.501 13.824 1.00 94.31 552 ALA A CA 1
ATOM 4073 C C . ALA A 1 552 ? -12.592 16.140 13.549 1.00 94.31 552 ALA A C 1
ATOM 4075 O O . ALA A 1 552 ? -11.986 15.985 12.489 1.00 94.31 552 ALA A O 1
ATOM 4076 N N . PRO A 1 553 ? -12.714 15.120 14.422 1.00 96.62 553 PRO A N 1
ATOM 4077 C CA . PRO A 1 553 ? -12.215 13.783 14.121 1.00 96.62 553 PRO A CA 1
ATOM 4078 C C . PRO A 1 553 ? -12.948 13.126 12.944 1.00 96.62 553 PRO A C 1
ATOM 4080 O O . PRO A 1 553 ? -12.315 12.373 12.213 1.00 96.62 553 PRO A O 1
ATOM 4083 N N . ALA A 1 554 ? -14.236 13.417 12.701 1.00 96.25 554 ALA A N 1
ATOM 4084 C CA . ALA A 1 554 ? -14.951 12.851 11.550 1.00 96.25 554 ALA A CA 1
ATOM 4085 C C . ALA A 1 554 ? -14.327 13.286 10.219 1.00 96.25 554 ALA A C 1
ATOM 4087 O O . ALA A 1 554 ? -14.144 12.453 9.335 1.00 96.25 554 ALA A O 1
ATOM 4088 N N . ALA A 1 555 ? -13.946 14.561 10.103 1.00 94.19 555 ALA A N 1
ATOM 4089 C CA . ALA A 1 555 ? -13.282 15.101 8.922 1.00 94.19 555 ALA A CA 1
ATOM 4090 C C . ALA A 1 555 ? -11.923 14.430 8.669 1.00 94.19 555 ALA A C 1
ATOM 4092 O O . ALA A 1 555 ? -11.626 14.090 7.529 1.00 94.19 555 ALA A O 1
ATOM 4093 N N . VAL A 1 556 ? -11.131 14.181 9.721 1.00 96.12 556 VAL A N 1
ATOM 4094 C CA . VAL A 1 556 ? -9.838 13.474 9.615 1.00 96.12 556 VAL A CA 1
ATOM 4095 C C . VAL A 1 556 ? -10.025 12.012 9.193 1.00 96.12 556 VAL A C 1
ATOM 4097 O O . VAL A 1 556 ? -9.286 11.511 8.350 1.00 96.12 556 VAL A O 1
ATOM 4100 N N . LEU A 1 557 ? -11.019 11.315 9.754 1.00 97.94 557 LEU A N 1
ATOM 4101 C CA . LEU A 1 557 ? -11.323 9.927 9.386 1.00 97.94 557 LEU A CA 1
ATOM 4102 C C . LEU A 1 557 ? -11.802 9.829 7.931 1.00 97.94 557 LEU A C 1
ATOM 4104 O O . LEU A 1 557 ? -11.339 8.968 7.185 1.00 97.94 557 LEU A O 1
ATOM 4108 N N . ALA A 1 558 ? -12.706 10.724 7.527 1.00 94.75 558 ALA A N 1
ATOM 4109 C CA . ALA A 1 558 ? -13.235 10.773 6.171 1.00 94.75 558 ALA A CA 1
ATOM 4110 C C . ALA A 1 558 ? -12.139 11.109 5.153 1.00 94.75 558 ALA A C 1
ATOM 4112 O O . ALA A 1 558 ? -12.023 10.413 4.147 1.00 94.75 558 ALA A O 1
ATOM 4113 N N . SER A 1 559 ? -11.294 12.112 5.427 1.00 92.75 559 SER A N 1
ATOM 4114 C CA . SER A 1 559 ? -10.191 12.462 4.527 1.00 92.75 559 SER A CA 1
ATOM 4115 C C . SER A 1 559 ? -9.167 11.334 4.416 1.00 92.75 559 SER A C 1
ATOM 4117 O O . SER A 1 559 ? -8.721 11.047 3.312 1.00 92.75 559 SER A O 1
ATOM 4119 N N . ALA A 1 560 ? -8.854 10.619 5.503 1.00 94.62 560 ALA A N 1
ATOM 4120 C CA . ALA A 1 560 ? -7.978 9.447 5.441 1.00 94.62 560 ALA A CA 1
ATOM 4121 C C . ALA A 1 560 ? -8.535 8.340 4.533 1.00 94.62 560 ALA A C 1
ATOM 4123 O O . ALA A 1 560 ? -7.801 7.811 3.699 1.00 94.62 560 ALA A O 1
ATOM 4124 N N . ILE A 1 561 ? -9.827 8.015 4.657 1.00 95.12 561 ILE A N 1
ATOM 4125 C CA . ILE A 1 561 ? -10.490 7.010 3.810 1.00 95.12 561 ILE A CA 1
ATOM 4126 C C . ILE A 1 561 ? -10.509 7.458 2.345 1.00 95.12 561 ILE A C 1
ATOM 4128 O O . ILE A 1 561 ? -10.153 6.676 1.466 1.00 95.12 561 ILE A O 1
ATOM 4132 N N . VAL A 1 562 ? -10.892 8.711 2.081 1.00 90.00 562 VAL A N 1
ATOM 4133 C CA . VAL A 1 562 ? -11.012 9.245 0.718 1.00 90.00 562 VAL A CA 1
ATOM 4134 C C . VAL A 1 562 ? -9.648 9.358 0.047 1.00 90.00 562 VAL A C 1
ATOM 4136 O O . VAL A 1 562 ? -9.490 8.859 -1.059 1.00 90.00 562 VAL A O 1
ATOM 4139 N N . CYS A 1 563 ? -8.647 9.958 0.696 1.00 86.44 563 CYS A N 1
ATOM 4140 C CA . CYS A 1 563 ? -7.339 10.169 0.079 1.00 86.44 563 CYS A CA 1
ATOM 4141 C C . CYS A 1 563 ? -6.600 8.849 -0.176 1.00 86.44 563 CYS A C 1
ATOM 4143 O O . CYS A 1 563 ? -6.053 8.663 -1.261 1.00 86.44 563 CYS A O 1
ATOM 4145 N N . VAL A 1 564 ? -6.610 7.911 0.781 1.00 88.81 564 VAL A N 1
ATOM 4146 C CA . VAL A 1 564 ? -5.973 6.594 0.593 1.00 88.81 564 VAL A CA 1
ATOM 4147 C C . VAL A 1 564 ? -6.763 5.738 -0.398 1.00 88.81 564 VAL A C 1
ATOM 4149 O O . VAL A 1 564 ? -6.160 5.094 -1.252 1.00 88.81 564 VAL A O 1
ATOM 4152 N N . GLY A 1 565 ? -8.099 5.757 -0.335 1.00 86.88 565 GLY A N 1
ATOM 4153 C CA . GLY A 1 565 ? -8.957 5.035 -1.276 1.00 86.88 565 GLY A CA 1
ATOM 4154 C C . GLY A 1 565 ? -8.806 5.534 -2.711 1.00 86.88 565 GLY A C 1
ATOM 4155 O O . GLY A 1 565 ? -8.602 4.731 -3.619 1.00 86.88 565 GLY A O 1
ATOM 4156 N N . ALA A 1 566 ? -8.822 6.854 -2.907 1.00 82.44 566 ALA A N 1
ATOM 4157 C CA . ALA A 1 566 ? -8.579 7.474 -4.203 1.00 82.44 566 ALA A CA 1
ATOM 4158 C C . ALA A 1 566 ? -7.182 7.123 -4.721 1.00 82.44 566 ALA A C 1
ATOM 4160 O O . ALA A 1 566 ? -7.063 6.682 -5.854 1.00 82.44 566 ALA A O 1
ATOM 4161 N N . ALA A 1 567 ? -6.138 7.219 -3.895 1.00 81.94 567 ALA A N 1
ATOM 4162 C CA . ALA A 1 567 ? -4.788 6.851 -4.316 1.00 81.94 567 ALA A CA 1
ATOM 4163 C C . ALA A 1 567 ? -4.646 5.363 -4.680 1.00 81.94 567 ALA A C 1
ATOM 4165 O O . ALA A 1 567 ? -3.887 5.036 -5.586 1.00 81.94 567 ALA A O 1
ATOM 4166 N N . ALA A 1 568 ? -5.369 4.470 -3.997 1.00 82.62 568 ALA A N 1
ATOM 4167 C CA . ALA A 1 568 ? -5.358 3.043 -4.304 1.00 82.62 568 ALA A CA 1
ATOM 4168 C C . ALA A 1 568 ? -6.093 2.717 -5.614 1.00 82.62 568 ALA A C 1
ATOM 4170 O O . ALA A 1 568 ? -5.639 1.852 -6.349 1.00 82.62 568 ALA A O 1
ATOM 4171 N N . VAL A 1 569 ? -7.211 3.390 -5.914 1.00 75.31 569 VAL A N 1
ATOM 4172 C CA . VAL A 1 569 ? -8.007 3.146 -7.136 1.00 75.31 569 VAL A CA 1
ATOM 4173 C C . VAL A 1 569 ? -7.435 3.878 -8.350 1.00 75.31 569 VAL A C 1
ATOM 4175 O O . VAL A 1 569 ? -7.421 3.323 -9.447 1.00 75.31 569 VAL A O 1
ATOM 4178 N N . LEU A 1 570 ? -6.958 5.108 -8.148 1.00 69.19 570 LEU A N 1
ATOM 4179 C CA . LEU A 1 570 ? -6.413 5.981 -9.190 1.00 69.19 570 LEU A CA 1
ATOM 4180 C C . LEU A 1 570 ? -4.920 5.749 -9.446 1.00 69.19 570 LEU A C 1
ATOM 4182 O O . LEU A 1 570 ? -4.300 6.501 -10.197 1.00 69.19 570 LEU A O 1
ATOM 4186 N N . GLN A 1 571 ? -4.321 4.732 -8.823 1.00 68.25 571 GLN A N 1
ATOM 4187 C CA . GLN A 1 571 ? -2.981 4.307 -9.196 1.00 68.25 571 GLN A CA 1
ATOM 4188 C C . GLN A 1 571 ? -2.998 3.942 -10.689 1.00 68.25 571 GLN A C 1
ATOM 4190 O O . GLN A 1 571 ? -3.839 3.147 -11.104 1.00 68.25 571 GLN A O 1
ATOM 4195 N N . THR A 1 572 ? -2.098 4.558 -11.467 1.00 64.44 572 THR A N 1
ATOM 4196 C CA . THR A 1 572 ? -1.966 4.374 -12.926 1.00 64.44 572 THR A CA 1
ATOM 4197 C C . THR A 1 572 ? -3.247 4.703 -13.707 1.00 64.44 572 THR A C 1
ATOM 4199 O O . THR A 1 572 ? -3.824 3.824 -14.334 1.00 64.44 572 THR A O 1
ATOM 4202 N N . VAL A 1 573 ? -3.718 5.959 -13.655 1.00 64.81 573 VAL A N 1
ATOM 4203 C CA . VAL A 1 573 ? -4.855 6.452 -14.465 1.00 64.81 573 VAL A CA 1
ATOM 4204 C C . VAL A 1 573 ? -4.369 7.352 -15.618 1.00 64.81 573 VAL A C 1
ATOM 4206 O O . VAL A 1 573 ? -3.626 8.292 -15.335 1.00 64.81 573 VAL A O 1
ATOM 4209 N N . PRO A 1 574 ? -4.815 7.117 -16.874 1.00 70.19 574 PRO A N 1
ATOM 4210 C CA . PRO A 1 574 ? -5.621 5.968 -17.302 1.00 70.19 574 PRO A CA 1
ATOM 4211 C C . PRO A 1 574 ? -4.849 4.640 -17.140 1.00 70.19 574 PRO A C 1
ATOM 4213 O O . PRO A 1 574 ? -3.619 4.641 -17.215 1.00 70.19 574 PRO A O 1
ATOM 4216 N N . PRO A 1 575 ? -5.541 3.514 -16.867 1.00 75.31 575 PRO A N 1
ATOM 4217 C CA . PRO A 1 575 ? -4.915 2.195 -16.792 1.00 75.31 575 PRO A CA 1
ATOM 4218 C C . PRO A 1 575 ? -4.129 1.928 -18.065 1.00 75.31 575 PRO A C 1
ATOM 4220 O O . PRO A 1 575 ? -4.701 2.022 -19.139 1.00 75.31 575 PRO A O 1
ATOM 4223 N N . THR A 1 576 ? -2.852 1.584 -17.958 1.00 74.25 576 THR A N 1
ATOM 4224 C CA . THR A 1 576 ? -2.001 1.253 -19.115 1.00 74.25 576 THR A CA 1
ATOM 4225 C C . THR A 1 576 ? -1.668 -0.234 -19.204 1.00 74.25 576 THR A C 1
ATOM 4227 O O . THR A 1 576 ? -1.041 -0.682 -20.156 1.00 74.25 576 THR A O 1
ATOM 4230 N N . GLU A 1 577 ? -2.084 -1.009 -18.203 1.00 75.75 577 GLU A N 1
ATOM 4231 C CA . GLU A 1 577 ? -1.870 -2.448 -18.129 1.00 75.75 577 GLU A CA 1
ATOM 4232 C C . GLU A 1 577 ? -2.934 -3.126 -17.260 1.00 75.75 577 GLU A C 1
ATOM 4234 O O . GLU A 1 577 ? -3.561 -2.500 -16.385 1.00 75.75 577 GLU A O 1
ATOM 4239 N N . VAL A 1 578 ? -3.133 -4.426 -17.494 1.00 67.25 578 VAL A N 1
ATOM 4240 C CA . VAL A 1 578 ? -4.001 -5.292 -16.683 1.00 67.25 578 VAL A CA 1
ATOM 4241 C C . VAL A 1 578 ? -3.335 -5.564 -15.328 1.00 67.25 578 VAL A C 1
ATOM 4243 O O . VAL A 1 578 ? -2.827 -6.644 -15.043 1.00 67.25 578 VAL A O 1
ATOM 4246 N N . GLU A 1 579 ? -3.333 -4.552 -14.464 1.00 68.38 579 GLU A N 1
ATOM 4247 C CA . GLU A 1 579 ? -2.827 -4.650 -13.097 1.00 68.38 579 GLU A CA 1
ATOM 4248 C C . GLU A 1 579 ? -3.952 -4.970 -12.108 1.00 68.38 579 GLU A C 1
ATOM 4250 O O . GLU A 1 579 ? -4.970 -4.274 -12.012 1.00 68.38 579 GLU A O 1
ATOM 4255 N N . ALA A 1 580 ? -3.744 -6.033 -11.335 1.00 69.31 580 ALA A N 1
ATOM 4256 C CA . ALA A 1 580 ? -4.612 -6.419 -10.239 1.00 69.31 580 ALA A CA 1
ATOM 4257 C C . ALA A 1 580 ? -4.418 -5.464 -9.048 1.00 69.31 580 ALA A C 1
ATOM 4259 O O . ALA A 1 580 ? -3.336 -5.401 -8.463 1.00 69.31 580 ALA A O 1
ATOM 4260 N N . ILE A 1 581 ? -5.471 -4.749 -8.638 1.00 79.44 581 ILE A N 1
ATOM 4261 C CA . ILE A 1 581 ? -5.391 -3.880 -7.454 1.00 79.44 581 ILE A CA 1
ATOM 4262 C C . ILE A 1 581 ? -5.617 -4.704 -6.191 1.00 79.44 581 ILE A C 1
ATOM 4264 O O . ILE A 1 581 ? -6.683 -5.283 -5.978 1.00 79.44 581 ILE A O 1
ATOM 4268 N N . SER A 1 582 ? -4.600 -4.727 -5.330 1.00 86.69 582 SER A N 1
ATOM 4269 C CA . SER A 1 582 ? -4.669 -5.378 -4.026 1.00 86.69 582 SER A CA 1
ATOM 4270 C C . SER A 1 582 ? -5.240 -4.438 -2.963 1.00 86.69 582 SER A C 1
ATOM 4272 O O . SER A 1 582 ? -4.745 -3.331 -2.745 1.00 86.69 582 SER A O 1
ATOM 4274 N N . GLY A 1 583 ? -6.224 -4.917 -2.206 1.00 90.38 583 GLY A N 1
ATOM 4275 C CA . GLY A 1 583 ? -6.837 -4.203 -1.089 1.00 90.38 583 GLY A CA 1
ATOM 4276 C C . GLY A 1 583 ? -5.864 -3.869 0.041 1.00 90.38 583 GLY A C 1
ATOM 4277 O O . GLY A 1 583 ? -6.151 -2.988 0.850 1.00 90.38 583 GLY A O 1
ATOM 4278 N N . ARG A 1 584 ? -4.671 -4.485 0.071 1.00 91.38 584 ARG A N 1
ATOM 4279 C CA . ARG A 1 584 ? -3.611 -4.144 1.035 1.00 91.38 584 ARG A CA 1
ATOM 4280 C C . ARG A 1 584 ? -3.182 -2.676 0.963 1.00 91.38 584 ARG A C 1
ATOM 4282 O O . ARG A 1 584 ? -2.727 -2.126 1.965 1.00 91.38 584 ARG A O 1
ATOM 4289 N N . TYR A 1 585 ? -3.366 -2.021 -0.187 1.00 89.75 585 TYR A N 1
ATOM 4290 C CA . TYR A 1 585 ? -3.072 -0.595 -0.354 1.00 89.75 585 TYR A CA 1
ATOM 4291 C C . TYR A 1 585 ? -4.010 0.322 0.447 1.00 89.75 585 TYR A C 1
ATOM 4293 O O . TYR A 1 585 ? -3.693 1.492 0.638 1.00 89.75 585 TYR A O 1
ATOM 4301 N N . LEU A 1 586 ? -5.114 -0.208 0.988 1.00 94.00 586 LEU A N 1
ATOM 4302 C CA . LEU A 1 586 ? -6.033 0.515 1.872 1.00 94.00 586 LEU A CA 1
ATOM 4303 C C . LEU A 1 586 ? -5.636 0.440 3.358 1.00 94.00 586 LEU A C 1
ATOM 4305 O O . LEU A 1 586 ? -6.153 1.208 4.173 1.00 94.00 586 LEU A O 1
ATOM 4309 N N . PHE A 1 587 ? -4.704 -0.442 3.740 1.00 96.06 587 PHE A N 1
ATOM 4310 C CA . PHE A 1 587 ? -4.279 -0.602 5.137 1.00 96.06 587 PHE A CA 1
ATOM 4311 C C . PHE A 1 587 ? -3.632 0.640 5.786 1.00 96.06 587 PHE A C 1
ATOM 4313 O O . PHE A 1 587 ? -3.782 0.787 7.001 1.00 96.06 587 PHE A O 1
ATOM 4320 N N . PRO A 1 588 ? -3.009 1.595 5.062 1.00 95.69 588 PRO A N 1
ATOM 4321 C CA . PRO A 1 588 ? -2.624 2.882 5.648 1.00 95.69 588 PRO A CA 1
ATOM 4322 C C . PRO A 1 588 ? -3.795 3.656 6.284 1.00 95.69 588 PRO A C 1
ATOM 4324 O O . PRO A 1 588 ? -3.590 4.405 7.236 1.00 95.69 588 PRO A O 1
ATOM 4327 N N . ALA A 1 589 ? -5.032 3.439 5.819 1.00 96.38 589 ALA A N 1
ATOM 4328 C CA . ALA A 1 589 ? -6.248 4.017 6.396 1.00 96.38 589 ALA A CA 1
ATOM 4329 C C . ALA A 1 589 ? -7.000 3.054 7.340 1.00 96.38 589 ALA A C 1
ATOM 4331 O O . ALA A 1 589 ? -8.127 3.348 7.743 1.00 96.38 589 ALA A O 1
ATOM 4332 N N . LEU A 1 590 ? -6.405 1.922 7.748 1.00 97.94 590 LEU A N 1
ATOM 4333 C CA . LEU A 1 590 ? -7.085 0.896 8.558 1.00 97.94 590 LEU A CA 1
ATOM 4334 C C . LEU A 1 590 ? -7.620 1.440 9.893 1.00 97.94 590 LEU A C 1
ATOM 4336 O O . LEU A 1 590 ? -8.718 1.077 10.318 1.00 97.94 590 LEU A O 1
ATOM 4340 N N . VAL A 1 591 ? -6.896 2.366 10.534 1.00 98.56 591 VAL A N 1
ATOM 4341 C CA . VAL A 1 591 ? -7.377 3.058 11.745 1.00 98.56 591 VAL A CA 1
ATOM 4342 C C . VAL A 1 591 ? -8.681 3.806 11.461 1.00 98.56 591 VAL A C 1
ATOM 4344 O O . VAL A 1 591 ? -9.625 3.715 12.243 1.00 98.56 591 VAL A O 1
ATOM 4347 N N . ALA A 1 592 ? -8.763 4.507 10.328 1.00 98.38 592 ALA A N 1
ATOM 4348 C CA . ALA A 1 592 ? -9.952 5.260 9.963 1.00 98.38 592 ALA A CA 1
ATOM 4349 C C . ALA A 1 592 ? -11.135 4.337 9.641 1.00 98.38 592 ALA A C 1
ATOM 4351 O O . ALA A 1 592 ? -12.214 4.512 10.212 1.00 98.38 592 ALA A O 1
ATOM 4352 N N . PHE A 1 593 ? -10.912 3.304 8.821 1.00 97.75 593 PHE A N 1
ATOM 4353 C CA . PHE A 1 593 ? -11.935 2.308 8.488 1.00 97.75 593 PHE A CA 1
ATOM 4354 C C . PHE A 1 593 ? -12.514 1.643 9.738 1.00 97.75 593 PHE A C 1
ATOM 4356 O O . PHE A 1 593 ? -13.729 1.608 9.928 1.00 97.75 593 PHE A O 1
ATOM 4363 N N . THR A 1 594 ? -11.654 1.148 10.625 1.00 98.50 594 THR A N 1
ATOM 4364 C CA . THR A 1 594 ? -12.098 0.402 11.809 1.00 98.50 594 THR A CA 1
ATOM 4365 C C . THR A 1 594 ? -12.840 1.278 12.817 1.00 98.50 594 THR A C 1
ATOM 4367 O O . THR A 1 594 ? -13.794 0.811 13.436 1.00 98.50 594 THR A O 1
ATOM 4370 N N . VAL A 1 595 ? -12.456 2.547 12.987 1.00 98.62 595 VAL A N 1
ATOM 4371 C CA . VAL A 1 595 ? -13.188 3.508 13.831 1.00 98.62 595 VAL A CA 1
ATOM 4372 C C . VAL A 1 595 ? -14.560 3.835 13.243 1.00 98.62 595 VAL A C 1
ATOM 4374 O O . VAL A 1 595 ? -15.548 3.788 13.979 1.00 98.62 595 VAL A O 1
ATOM 4377 N N . VAL A 1 596 ? -14.633 4.127 11.941 1.00 98.62 596 VAL A N 1
ATOM 4378 C CA . VAL A 1 596 ? -15.894 4.434 11.245 1.00 98.62 596 VAL A CA 1
ATOM 4379 C C . VAL A 1 596 ? -16.864 3.257 11.347 1.00 98.62 596 VAL A C 1
ATOM 4381 O O . VAL A 1 596 ? -17.999 3.438 11.790 1.00 98.62 596 VAL A O 1
ATOM 4384 N N . LEU A 1 597 ? -16.403 2.039 11.045 1.00 98.56 597 LEU A N 1
ATOM 4385 C CA . LEU A 1 597 ? -17.225 0.830 11.148 1.00 98.56 597 LEU A CA 1
ATOM 4386 C C . LEU A 1 597 ? -17.654 0.543 12.592 1.00 98.56 597 LEU A C 1
ATOM 4388 O O . LEU A 1 597 ? -18.831 0.286 12.836 1.00 98.56 597 LEU A O 1
ATOM 4392 N N . ALA A 1 598 ? -16.743 0.646 13.567 1.00 98.31 598 ALA A N 1
ATOM 4393 C CA . ALA A 1 598 ? -17.071 0.427 14.976 1.00 98.31 598 ALA A CA 1
ATOM 4394 C C . ALA A 1 598 ? -18.162 1.385 15.473 1.00 98.31 598 ALA A C 1
ATOM 4396 O O . ALA A 1 598 ? -19.123 0.954 16.115 1.00 98.31 598 ALA A O 1
ATOM 4397 N N . ALA A 1 599 ? -18.020 2.678 15.174 1.00 98.31 599 ALA A N 1
ATOM 4398 C CA . ALA A 1 599 ? -18.965 3.708 15.583 1.00 98.31 599 ALA A CA 1
ATOM 4399 C C . ALA A 1 599 ? -20.320 3.554 14.888 1.00 98.31 599 ALA A C 1
ATOM 4401 O O . ALA A 1 599 ? -21.363 3.639 15.539 1.00 98.31 599 ALA A O 1
ATOM 4402 N N . GLY A 1 600 ? -20.304 3.299 13.581 1.00 98.31 600 GLY A N 1
ATOM 4403 C CA . GLY A 1 600 ? -21.517 3.177 12.792 1.00 98.31 600 GLY A CA 1
ATOM 4404 C C . GLY A 1 600 ? -22.315 1.916 13.091 1.00 98.31 600 GLY A C 1
ATOM 4405 O O . GLY A 1 600 ? -23.513 2.011 13.358 1.00 98.31 600 GLY A O 1
ATOM 4406 N N . TRP A 1 601 ? -21.662 0.753 13.173 1.00 98.38 601 TRP A N 1
ATOM 4407 C CA . TRP A 1 601 ? -22.335 -0.470 13.618 1.00 98.38 601 TRP A CA 1
ATOM 4408 C C . TRP A 1 601 ? -22.870 -0.320 15.031 1.00 98.38 601 TRP A C 1
ATOM 4410 O O . TRP A 1 601 ? -24.006 -0.707 15.285 1.00 98.38 601 TRP A O 1
ATOM 4420 N N . ARG A 1 602 ? -22.115 0.305 15.945 1.00 97.88 602 ARG A N 1
ATOM 4421 C CA . ARG A 1 602 ? -22.626 0.553 17.294 1.00 97.88 602 ARG A CA 1
ATOM 4422 C C . ARG A 1 602 ? -23.848 1.471 17.291 1.00 97.88 602 ARG A C 1
ATOM 4424 O O . ARG A 1 602 ? -24.730 1.249 18.118 1.00 97.88 602 ARG A O 1
ATOM 4431 N N . HIS A 1 603 ? -23.897 2.485 16.426 1.00 97.56 603 HIS A N 1
ATOM 4432 C CA . HIS A 1 603 ? -25.041 3.394 16.320 1.00 97.56 603 HIS A CA 1
ATOM 4433 C C . HIS A 1 603 ? -26.306 2.670 15.847 1.00 97.56 603 HIS A C 1
ATOM 4435 O O . HIS A 1 603 ? -27.378 2.910 16.395 1.00 97.56 603 HIS A O 1
ATOM 4441 N N . LEU A 1 604 ? -26.167 1.764 14.876 1.00 97.31 604 LEU A N 1
ATOM 4442 C CA . LEU A 1 604 ? -27.283 0.981 14.340 1.00 97.31 604 LEU A CA 1
ATOM 4443 C C . LEU A 1 604 ? -27.664 -0.220 15.213 1.00 97.31 604 LEU A C 1
ATOM 4445 O O . LEU A 1 604 ? -28.738 -0.782 15.032 1.00 97.31 604 LEU A O 1
ATOM 4449 N N . TRP A 1 605 ? -26.802 -0.628 16.148 1.00 97.25 605 TRP A N 1
ATOM 4450 C CA . TRP A 1 605 ? -27.025 -1.808 16.97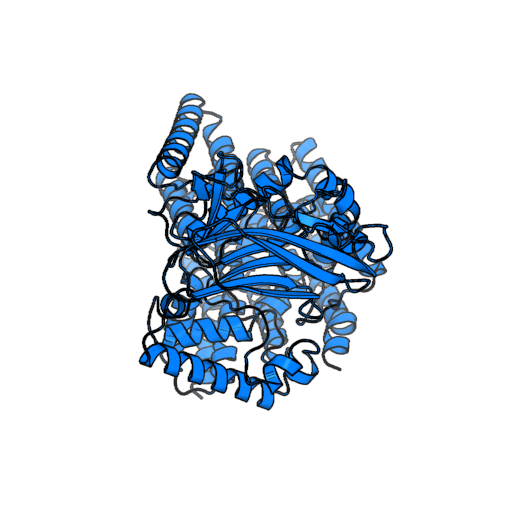8 1.00 97.25 605 TRP A CA 1
ATOM 4451 C C . TRP A 1 605 ? -28.108 -1.565 18.046 1.00 97.25 605 TRP A C 1
ATOM 4453 O O . TRP A 1 605 ? -27.870 -0.783 18.976 1.00 97.25 605 TRP A O 1
ATOM 4463 N N . PRO A 1 606 ? -29.261 -2.261 17.982 1.00 93.75 606 PRO A N 1
ATOM 4464 C CA . PRO A 1 606 ? -30.382 -2.014 18.890 1.00 93.75 606 PRO A CA 1
ATOM 4465 C C . PRO A 1 606 ? -30.192 -2.655 20.273 1.00 93.75 606 PRO A C 1
ATOM 4467 O O . PRO A 1 606 ? -30.786 -2.209 21.251 1.00 93.75 606 PRO A O 1
ATOM 4470 N N . ALA A 1 607 ? -29.371 -3.706 20.373 1.00 95.00 607 ALA A N 1
ATOM 4471 C CA . ALA A 1 607 ? -29.213 -4.474 21.604 1.00 95.00 607 ALA A CA 1
ATOM 4472 C C . ALA A 1 607 ? -28.148 -3.888 22.553 1.00 95.00 607 ALA A C 1
ATOM 4474 O O . ALA A 1 607 ? -27.544 -2.835 22.323 1.00 95.00 607 ALA A O 1
ATOM 4475 N N . THR A 1 608 ? -27.906 -4.588 23.663 1.00 96.62 608 THR A N 1
ATOM 4476 C CA . THR A 1 608 ? -26.983 -4.133 24.707 1.00 96.62 608 THR A CA 1
ATOM 4477 C C . THR A 1 608 ? -25.538 -4.029 24.207 1.00 96.62 608 THR A C 1
ATOM 4479 O O . THR A 1 608 ? -25.106 -4.691 23.260 1.00 96.62 608 THR A O 1
ATOM 4482 N N . THR A 1 609 ? -24.740 -3.209 24.897 1.00 95.38 609 THR A N 1
ATOM 4483 C CA . THR A 1 609 ? -23.308 -3.053 24.588 1.00 95.38 609 THR A CA 1
ATOM 4484 C C . THR A 1 609 ? -22.537 -4.369 24.744 1.00 95.38 609 THR A C 1
ATOM 4486 O O . THR A 1 609 ? -21.567 -4.594 24.024 1.00 95.38 609 THR A O 1
ATOM 4489 N N . ASP A 1 610 ? -22.949 -5.244 25.663 1.00 96.06 610 ASP A N 1
ATOM 4490 C CA . ASP A 1 610 ? -22.298 -6.543 25.845 1.00 96.06 610 ASP A CA 1
ATOM 4491 C C . ASP A 1 610 ? -22.646 -7.520 24.717 1.00 96.06 610 ASP A C 1
ATOM 4493 O O . ASP A 1 610 ? -21.743 -8.198 24.230 1.00 96.06 610 ASP A O 1
ATOM 4497 N N . ALA A 1 611 ? -23.885 -7.499 24.209 1.00 97.19 611 ALA A N 1
ATOM 4498 C CA . ALA A 1 611 ? -24.256 -8.247 23.007 1.00 97.19 611 ALA A CA 1
ATOM 4499 C C . ALA A 1 611 ? -23.442 -7.793 21.782 1.00 97.19 611 ALA A C 1
ATOM 4501 O O . ALA A 1 611 ? -22.866 -8.626 21.088 1.00 97.19 611 ALA A O 1
ATOM 4502 N N . PHE A 1 612 ? -23.298 -6.479 21.566 1.00 97.38 612 PHE A N 1
ATOM 4503 C CA . PHE A 1 612 ? -22.470 -5.938 20.477 1.00 97.38 612 PHE A CA 1
ATOM 4504 C C . PHE A 1 612 ? -21.014 -6.430 20.549 1.00 97.38 612 PHE A C 1
ATOM 4506 O O . PHE A 1 612 ? -20.436 -6.880 19.561 1.00 97.38 612 PHE A O 1
ATOM 4513 N N . ARG A 1 613 ? -20.416 -6.388 21.746 1.00 95.81 613 ARG A N 1
ATOM 4514 C CA . ARG A 1 613 ? -19.038 -6.856 21.972 1.00 95.81 613 ARG A CA 1
ATOM 4515 C C . ARG A 1 613 ? -18.897 -8.360 21.778 1.00 95.81 613 ARG A C 1
ATOM 4517 O O . ARG A 1 613 ? -17.855 -8.797 21.300 1.00 95.81 613 ARG A O 1
ATOM 4524 N N . LEU A 1 614 ? -19.898 -9.137 22.186 1.00 95.81 614 LEU A N 1
ATOM 4525 C CA . LEU A 1 614 ? -19.910 -10.580 21.980 1.00 95.81 614 LEU A CA 1
ATOM 4526 C C . LEU A 1 614 ? -19.935 -10.901 20.484 1.00 95.81 614 LEU A C 1
ATOM 4528 O O . LEU A 1 614 ? -19.074 -11.642 20.024 1.00 95.81 614 LEU A O 1
ATOM 4532 N N . VAL A 1 615 ? -20.835 -10.274 19.721 1.00 96.62 615 VAL A N 1
ATOM 4533 C CA . VAL A 1 615 ? -20.934 -10.476 18.266 1.00 96.62 615 VAL A CA 1
ATOM 4534 C C . VAL A 1 615 ? -19.632 -10.099 17.558 1.00 96.62 615 VAL A C 1
ATOM 4536 O O . VAL A 1 615 ? -19.122 -10.897 16.779 1.00 96.62 615 VAL A O 1
ATOM 4539 N N . LEU A 1 616 ? -19.023 -8.956 17.895 1.00 95.31 616 LEU A N 1
ATOM 4540 C CA . LEU A 1 616 ? -17.715 -8.568 17.342 1.00 95.31 616 LEU A CA 1
ATOM 4541 C C . LEU A 1 616 ? -16.580 -9.537 17.695 1.00 95.31 616 LEU A C 1
ATOM 4543 O O . LEU A 1 616 ? -15.615 -9.659 16.950 1.00 95.31 616 LEU A O 1
ATOM 4547 N N . ARG A 1 617 ? -16.639 -10.197 18.853 1.00 94.94 617 ARG A N 1
ATOM 4548 C CA . ARG A 1 617 ? -15.627 -11.190 19.237 1.00 94.94 617 ARG A CA 1
ATOM 4549 C C . ARG A 1 617 ? -15.837 -12.516 18.529 1.00 94.94 617 ARG A C 1
ATOM 4551 O O . ARG A 1 617 ? -14.851 -13.154 18.192 1.00 94.94 617 ARG A O 1
ATOM 4558 N N . LEU A 1 618 ? -17.090 -12.916 18.320 1.00 96.25 618 LEU A N 1
ATOM 4559 C CA . LEU A 1 618 ? -17.448 -14.139 17.602 1.00 96.25 618 LEU A CA 1
ATOM 4560 C C . LEU A 1 618 ? -17.232 -14.004 16.090 1.00 96.25 618 LEU A C 1
ATOM 4562 O O . LEU A 1 618 ? -16.924 -14.999 15.436 1.00 96.25 618 LEU A O 1
ATOM 4566 N N . SER A 1 619 ? -17.320 -12.791 15.535 1.00 95.50 619 SER A N 1
ATOM 4567 C CA . SER A 1 619 ? -17.045 -12.565 14.114 1.00 95.50 619 SER A CA 1
ATOM 4568 C C . SER A 1 619 ? -15.579 -12.806 13.745 1.00 95.50 619 SER A C 1
ATOM 4570 O O . SER A 1 619 ? -15.325 -13.246 12.629 1.00 95.50 619 SER A O 1
ATOM 4572 N N . ILE A 1 620 ? -14.628 -12.592 14.669 1.00 97.25 620 ILE A N 1
ATOM 4573 C CA . ILE A 1 620 ? -13.192 -12.836 14.438 1.00 97.25 620 ILE A CA 1
ATOM 4574 C C . ILE A 1 620 ? -12.928 -14.306 14.064 1.00 97.25 620 ILE A C 1
ATOM 4576 O O . ILE A 1 620 ? -12.479 -14.545 12.947 1.00 97.25 620 ILE A O 1
ATOM 4580 N N . PRO A 1 621 ? -13.193 -15.315 14.919 1.00 97.31 621 PRO A N 1
ATOM 4581 C CA . PRO A 1 621 ? -12.960 -16.702 14.536 1.00 97.31 621 PRO A CA 1
ATOM 4582 C C . PRO A 1 621 ? -13.850 -17.125 13.362 1.00 97.31 621 PRO A C 1
ATOM 4584 O O . PRO A 1 621 ? -13.380 -17.872 12.513 1.00 97.31 621 PRO A O 1
ATOM 4587 N N . ALA A 1 622 ? -15.086 -16.621 13.253 1.00 97.38 622 ALA A N 1
ATOM 4588 C CA . ALA A 1 622 ? -15.976 -16.972 12.146 1.00 97.38 622 ALA A CA 1
ATOM 4589 C C . ALA A 1 622 ? -15.395 -16.580 10.776 1.00 97.38 622 ALA A C 1
ATOM 4591 O O . ALA A 1 622 ? -15.315 -17.424 9.884 1.00 97.38 622 ALA A O 1
ATOM 4592 N N . ILE A 1 623 ? -14.939 -15.332 10.609 1.00 97.62 623 ILE A N 1
ATOM 4593 C CA . ILE A 1 623 ? -14.386 -14.877 9.326 1.00 97.62 623 ILE A CA 1
ATOM 4594 C C . ILE A 1 623 ? -13.012 -15.487 9.034 1.00 97.62 623 ILE A C 1
ATOM 4596 O O . ILE A 1 623 ? -12.706 -15.767 7.878 1.00 97.62 623 ILE A O 1
ATOM 4600 N N . GLN A 1 624 ? -12.202 -15.752 10.066 1.00 97.69 624 GLN A N 1
ATOM 4601 C CA . GLN A 1 624 ? -10.910 -16.422 9.899 1.00 97.69 624 GLN A CA 1
ATOM 4602 C C . GLN A 1 624 ? -11.091 -17.889 9.482 1.00 97.69 624 GLN A C 1
ATOM 4604 O O . GLN A 1 624 ? -10.421 -18.346 8.563 1.00 97.69 624 GLN A O 1
ATOM 4609 N N . LEU A 1 625 ? -12.043 -18.618 10.076 1.00 97.75 625 LEU A N 1
ATOM 4610 C CA . LEU A 1 625 ? -12.378 -19.984 9.654 1.00 97.75 625 LEU A CA 1
ATOM 4611 C C . LEU A 1 625 ? -12.939 -20.017 8.229 1.00 97.75 625 LEU A C 1
ATOM 4613 O O . LEU A 1 625 ? -12.555 -20.881 7.443 1.00 97.75 625 LEU A O 1
ATOM 4617 N N . LEU A 1 626 ? -13.795 -19.052 7.878 1.00 97.62 626 LEU A N 1
ATOM 4618 C CA . LEU A 1 626 ? -14.322 -18.909 6.522 1.00 97.62 626 LEU A CA 1
ATOM 4619 C C . LEU A 1 626 ? -13.197 -18.663 5.509 1.00 97.62 626 LEU A C 1
ATOM 4621 O O . LEU A 1 626 ? -13.167 -19.294 4.455 1.00 97.62 626 LEU A O 1
ATOM 4625 N N . PHE A 1 627 ? -12.256 -17.777 5.842 1.00 97.81 627 PHE A N 1
ATOM 4626 C CA . PHE A 1 627 ? -11.072 -17.515 5.028 1.00 97.81 627 PHE A CA 1
ATOM 4627 C C . PHE A 1 627 ? -10.209 -18.766 4.859 1.00 97.81 627 PHE A C 1
ATOM 4629 O O . PHE A 1 627 ? -9.809 -19.094 3.742 1.00 97.81 627 PHE A O 1
ATOM 4636 N N . ILE A 1 628 ? -9.957 -19.494 5.950 1.00 97.31 628 ILE A N 1
ATOM 4637 C CA . ILE A 1 628 ? -9.170 -20.727 5.908 1.00 97.31 628 ILE A CA 1
ATOM 4638 C C . ILE A 1 628 ? -9.824 -21.742 4.968 1.00 97.31 628 ILE A C 1
ATOM 4640 O O . ILE A 1 628 ? -9.162 -22.252 4.069 1.00 97.31 628 ILE A O 1
ATOM 4644 N N . ALA A 1 629 ? -11.120 -22.002 5.146 1.00 97.44 629 ALA A N 1
ATOM 4645 C CA . ALA A 1 629 ? -11.838 -23.024 4.394 1.00 97.44 629 ALA A CA 1
ATOM 4646 C C . ALA A 1 629 ? -12.005 -22.678 2.907 1.00 97.44 629 ALA A C 1
ATOM 4648 O O . ALA A 1 629 ? -11.872 -23.557 2.060 1.00 97.44 629 ALA A O 1
ATOM 4649 N N . LEU A 1 630 ? -12.312 -21.416 2.588 1.00 96.88 630 LEU A N 1
ATOM 4650 C CA . LEU A 1 630 ? -12.713 -21.019 1.234 1.00 96.88 630 LEU A CA 1
ATOM 4651 C C . LEU A 1 630 ? -11.594 -20.397 0.400 1.00 96.88 630 LEU A C 1
ATOM 4653 O O . LEU A 1 630 ? -11.735 -20.326 -0.816 1.00 96.88 630 LEU A O 1
ATOM 4657 N N . VAL A 1 631 ? -10.515 -19.921 1.028 1.00 95.31 631 VAL A N 1
ATOM 4658 C CA . VAL A 1 631 ? -9.431 -19.213 0.331 1.00 95.31 631 VAL A CA 1
ATOM 4659 C C . VAL A 1 631 ? -8.083 -19.885 0.587 1.00 95.31 631 VAL A C 1
ATOM 4661 O O . VAL A 1 631 ? -7.408 -20.276 -0.362 1.00 95.31 631 VAL A O 1
ATOM 4664 N N . LEU A 1 632 ? -7.690 -20.077 1.851 1.00 94.56 632 LEU A N 1
ATOM 4665 C CA . LEU A 1 632 ? -6.345 -20.570 2.174 1.00 94.56 632 LEU A CA 1
ATOM 4666 C C . LEU A 1 632 ? -6.141 -22.055 1.841 1.00 94.56 632 LEU A C 1
ATOM 4668 O O . LEU A 1 632 ? -5.141 -22.402 1.223 1.00 94.56 632 LEU A O 1
ATOM 4672 N N . VAL A 1 633 ? -7.053 -22.942 2.250 1.00 94.88 633 VAL A N 1
ATOM 4673 C CA . VAL A 1 633 ? -6.933 -24.387 1.979 1.00 94.88 633 VAL A CA 1
ATOM 4674 C C . VAL A 1 633 ? -6.948 -24.680 0.473 1.00 94.88 633 VAL A C 1
ATOM 4676 O O . VAL A 1 633 ? -6.050 -25.398 0.025 1.00 94.88 633 VAL A O 1
ATOM 4679 N N . PRO A 1 634 ? -7.865 -24.100 -0.331 1.00 92.50 634 PRO A N 1
ATOM 4680 C CA . PRO A 1 634 ? -7.813 -24.234 -1.786 1.00 92.50 634 PRO A CA 1
ATOM 4681 C C . PRO A 1 634 ? -6.507 -23.726 -2.401 1.00 92.50 634 PRO A C 1
ATOM 4683 O O . PRO A 1 634 ? -6.014 -24.332 -3.339 1.00 92.50 634 PRO A O 1
ATOM 4686 N N . PHE A 1 635 ? -5.920 -22.652 -1.862 1.00 89.69 635 PHE A N 1
ATOM 4687 C CA . PHE A 1 635 ? -4.626 -22.143 -2.327 1.00 89.69 635 PHE A CA 1
ATOM 4688 C C . PHE A 1 635 ? -3.454 -23.098 -2.031 1.00 89.69 635 PHE A C 1
ATOM 4690 O O . PHE A 1 635 ? -2.507 -23.183 -2.812 1.00 89.69 635 PHE A O 1
ATOM 4697 N N . LEU A 1 636 ? -3.484 -23.793 -0.889 1.00 89.06 636 LEU A N 1
ATOM 4698 C CA . LEU A 1 636 ? -2.401 -24.688 -0.464 1.00 89.06 636 LEU A CA 1
ATOM 4699 C C . LEU A 1 636 ? -2.460 -26.078 -1.112 1.00 89.06 636 LEU A C 1
ATOM 4701 O O . LEU A 1 636 ? -1.413 -26.726 -1.232 1.00 89.06 636 LEU A O 1
ATOM 4705 N N . SER A 1 637 ? -3.659 -26.517 -1.498 1.00 87.06 637 SER A N 1
ATOM 4706 C CA . SER A 1 637 ? -3.915 -27.796 -2.177 1.00 87.06 637 SER A CA 1
ATOM 4707 C C . SER A 1 637 ? -3.278 -27.776 -3.566 1.00 87.06 637 SER A C 1
ATOM 4709 O O . SER A 1 637 ? -2.365 -28.606 -3.824 1.00 87.06 637 SER A O 1
#

Mean predicted aligned error: 7.66 Å